Protein AF-0000000070026957 (afdb_homodimer)

Foldseek 3Di:
DDPDDPPPPPPPPPPPPPPPPPPPPDDDPPDPLPPADDLVRLLVQLVPADLDALSNVVSQVNHPAPQPDSSLLLVLCVVLLVLFPPLSVVLSSQLSNQLSVQLNVCSVVQSVPRVSSNVSSLVSSLVSCVVSPVQVRLVRRLLSLLSSLEADPPPPDSNSVSVLVSQVPHDPVSNVSNVVSHVVRDDPVVVVVCVVVPPDDDPPPDDDPPDPCPDDPDPPPPPCPVPPPPPPDPCPDDDDPDPDDDDDDPDDDD/DDPDPPPPPPPPPPPPPPPPPPPPPDDDPPDPLPPADDLVRLLVQLVPADLDALSNVVSQVNHPAPQPDSSLLLVLLVVLLVVFPPLSVVLSSQLSNQLSVQLNVCSVVQSVPRVSSNVSSLVSSLVSCVVSPVQVRLVRRLLSLLSSLEADPPPPDSNSVSVLVSQCPHDPVSNVSNVVSHVVRDDPVVVVVCVVVPPDDDPPPDDDPPDCPDDPPDCPPPPCPVPPPPDPPPDDDDPDPDPDDPDDDDPDDD

Structure (mmCIF, N/CA/C/O backbone):
data_AF-0000000070026957-model_v1
#
loop_
_entity.id
_entity.type
_entity.pdbx_description
1 polymer Stanniocalcin
#
loop_
_atom_site.group_PDB
_atom_site.id
_atom_site.type_symbol
_atom_site.label_atom_id
_atom_site.label_alt_id
_atom_site.label_comp_id
_atom_site.label_asym_id
_atom_site.label_entity_id
_atom_site.label_seq_id
_atom_site.pdbx_PDB_ins_code
_atom_site.Cartn_x
_atom_site.Cartn_y
_atom_site.Cartn_z
_atom_site.occupancy
_atom_site.B_iso_or_equiv
_atom_site.auth_seq_id
_atom_site.auth_comp_id
_atom_site.auth_asym_id
_atom_site.auth_atom_id
_atom_site.pdbx_PDB_model_num
ATOM 1 N N . MET A 1 1 ? 74.75 34.219 17.781 1 31.23 1 MET A N 1
ATOM 2 C CA . MET A 1 1 ? 74.188 32.969 18.203 1 31.23 1 MET A CA 1
ATOM 3 C C . MET A 1 1 ? 72.75 32.812 17.672 1 31.23 1 MET A C 1
ATOM 5 O O . MET A 1 1 ? 71.875 33.656 17.969 1 31.23 1 MET A O 1
ATOM 9 N N . LEU A 1 2 ? 72.562 32.25 16.484 1 36.09 2 LEU A N 1
ATOM 10 C CA . LEU A 1 2 ? 71.5 32.156 15.508 1 36.09 2 LEU A CA 1
ATOM 11 C C . LEU A 1 2 ? 70.312 31.359 16.078 1 36.09 2 LEU A C 1
ATOM 13 O O . LEU A 1 2 ? 70.5 30.266 16.594 1 36.09 2 LEU A O 1
ATOM 17 N N . PRO A 1 3 ? 69.25 32 16.578 1 44.22 3 PRO A N 1
ATOM 18 C CA . PRO A 1 3 ? 68.125 31.359 17.234 1 44.22 3 PRO A CA 1
ATOM 19 C C . PRO A 1 3 ? 67.438 30.344 16.344 1 44.22 3 PRO A C 1
ATOM 21 O O . PRO A 1 3 ? 67.312 30.531 15.133 1 44.22 3 PRO A O 1
ATOM 24 N N . GLY A 1 4 ? 67.688 29.062 16.516 1 38.09 4 GLY A N 1
ATOM 25 C CA . GLY A 1 4 ? 67.125 27.922 15.789 1 38.09 4 GLY A CA 1
ATOM 26 C C . GLY A 1 4 ? 65.625 27.906 15.719 1 38.09 4 GLY A C 1
ATOM 27 O O . GLY A 1 4 ? 64.938 28.25 16.703 1 38.09 4 GLY A O 1
ATOM 28 N N . SER A 1 5 ? 65.062 28.234 14.578 1 42.19 5 SER A N 1
ATOM 29 C CA . SER A 1 5 ? 63.656 28.25 14.102 1 42.19 5 SER A CA 1
ATOM 30 C C . SER A 1 5 ? 62.969 26.906 14.367 1 42.19 5 SER A C 1
ATOM 32 O O . SER A 1 5 ? 63.406 25.875 13.867 1 42.19 5 SER A O 1
ATOM 34 N N . ALA A 1 6 ? 62.469 26.641 15.57 1 41.09 6 ALA A N 1
ATOM 35 C CA . ALA A 1 6 ? 61.75 25.406 15.883 1 41.09 6 ALA A CA 1
ATOM 36 C C . ALA A 1 6 ? 60.562 25.203 14.953 1 41.09 6 ALA A C 1
ATOM 38 O O . ALA A 1 6 ? 59.781 26.125 14.75 1 41.09 6 ALA A O 1
ATOM 39 N N . PRO A 1 7 ? 60.656 24.266 13.984 1 41.34 7 PRO A N 1
ATOM 40 C CA . PRO A 1 7 ? 59.531 23.938 13.086 1 41.34 7 PRO A CA 1
ATOM 41 C C . PRO A 1 7 ? 58.281 23.531 13.828 1 41.34 7 PRO A C 1
ATOM 43 O O . PRO A 1 7 ? 58.344 22.781 14.805 1 41.34 7 PRO A O 1
ATOM 46 N N . LEU A 1 8 ? 57.344 24.469 14.016 1 39.03 8 LEU A N 1
ATOM 47 C CA . LEU A 1 8 ? 56 24.219 14.547 1 39.03 8 LEU A CA 1
ATOM 48 C C . LEU A 1 8 ? 55.312 23.109 13.766 1 39.03 8 LEU A C 1
ATOM 50 O O . LEU A 1 8 ? 55.062 23.266 12.562 1 39.03 8 LEU A O 1
ATOM 54 N N . LEU A 1 9 ? 55.656 21.828 14.062 1 36.31 9 LEU A N 1
ATOM 55 C CA . LEU A 1 9 ? 54.938 20.688 13.5 1 36.31 9 LEU A CA 1
ATOM 56 C C . LEU A 1 9 ? 53.438 20.781 13.773 1 36.31 9 LEU A C 1
ATOM 58 O O . LEU A 1 9 ? 53.031 20.812 14.93 1 36.31 9 LEU A O 1
ATOM 62 N N . LEU A 1 10 ? 52.719 21.516 12.898 1 34.59 10 LEU A N 1
ATOM 63 C CA . LEU A 1 10 ? 51.25 21.562 12.859 1 34.59 10 LEU A CA 1
ATOM 64 C C . LEU A 1 10 ? 50.688 20.156 12.75 1 34.59 10 LEU A C 1
ATOM 66 O O . LEU A 1 10 ? 50.938 19.453 11.773 1 34.59 10 LEU A O 1
ATOM 70 N N . LEU A 1 11 ? 50.594 19.469 13.898 1 33.81 11 LEU A N 1
ATOM 71 C CA . LEU A 1 11 ? 49.875 18.188 13.969 1 33.81 11 LEU A CA 1
ATOM 72 C C . LEU A 1 11 ? 48.469 18.328 13.453 1 33.81 11 LEU A C 1
ATOM 74 O O . LEU A 1 11 ? 47.656 19.094 14.008 1 33.81 11 LEU A O 1
ATOM 78 N N . LEU A 1 12 ? 48.312 18.281 12.094 1 36.44 12 LEU A N 1
ATOM 79 C CA . LEU A 1 12 ? 47 18.172 11.461 1 36.44 12 LEU A CA 1
ATOM 80 C C . LEU A 1 12 ? 46.219 16.984 12.023 1 36.44 12 LEU A C 1
ATOM 82 O O . LEU A 1 12 ? 46.625 15.828 11.836 1 36.44 12 LEU A O 1
ATOM 86 N N . GLY A 1 13 ? 45.656 17.094 13.258 1 31.77 13 GLY A N 1
ATOM 87 C CA . GLY A 1 13 ? 44.75 16.094 13.789 1 31.77 13 GLY A CA 1
ATOM 88 C C . GLY A 1 13 ? 43.625 15.758 12.828 1 31.77 13 GLY A C 1
ATOM 89 O O . GLY A 1 13 ? 42.844 16.625 12.438 1 31.77 13 GLY A O 1
ATOM 90 N N . LEU A 1 14 ? 43.875 14.805 11.891 1 36.12 14 LEU A N 1
ATOM 91 C CA . LEU A 1 14 ? 42.875 14.188 11.047 1 36.12 14 LEU A CA 1
ATOM 92 C C . LEU A 1 14 ? 41.719 13.648 11.883 1 36.12 14 LEU A C 1
ATOM 94 O O . LEU A 1 14 ? 41.875 12.703 12.656 1 36.12 14 LEU A O 1
ATOM 98 N N . SER A 1 15 ? 40.812 14.484 12.398 1 34.78 15 SER A N 1
ATOM 99 C CA . SER A 1 15 ? 39.562 14.008 13.008 1 34.78 15 SER A CA 1
ATOM 100 C C . SER A 1 15 ? 38.812 13.094 12.055 1 34.78 15 SER A C 1
ATOM 102 O O . SER A 1 15 ? 38.438 13.508 10.953 1 34.78 15 SER A O 1
ATOM 104 N N . THR A 1 16 ? 39.156 11.852 11.969 1 35.03 16 THR A N 1
ATOM 105 C CA . THR A 1 16 ? 38.281 10.891 11.312 1 35.03 16 THR A CA 1
ATOM 106 C C . THR A 1 16 ? 36.875 10.977 11.875 1 35.03 16 THR A C 1
ATOM 108 O O . THR A 1 16 ? 36.656 10.711 13.062 1 35.03 16 THR A O 1
ATOM 111 N N . ALA A 1 17 ? 36.062 11.969 11.438 1 36.44 17 ALA A N 1
ATOM 112 C CA . ALA A 1 17 ? 34.594 11.922 11.672 1 36.44 17 ALA A CA 1
ATOM 113 C C . ALA A 1 17 ? 34.031 10.555 11.312 1 36.44 17 ALA A C 1
ATOM 115 O O . ALA A 1 17 ? 34.062 10.156 10.141 1 36.44 17 ALA A O 1
ATOM 116 N N . ALA A 1 18 ? 34.25 9.555 12.125 1 33.91 18 ALA A N 1
ATOM 117 C CA . ALA A 1 18 ? 33.469 8.328 11.961 1 33.91 18 ALA A CA 1
ATOM 118 C C . ALA A 1 18 ? 32 8.633 11.766 1 33.91 18 ALA A C 1
ATOM 120 O O . ALA A 1 18 ? 31.344 9.133 12.68 1 33.91 18 ALA A O 1
ATOM 121 N N . CYS A 1 19 ? 31.578 9.109 10.57 1 36.44 19 CYS A N 1
ATOM 122 C CA . CYS A 1 19 ? 30.172 9.125 10.227 1 36.44 19 CYS A CA 1
ATOM 123 C C . CYS A 1 19 ? 29.5 7.793 10.57 1 36.44 19 CYS A C 1
ATOM 125 O O . CYS A 1 19 ? 29.859 6.754 10.016 1 36.44 19 CYS A O 1
ATOM 127 N N . PHE A 1 20 ? 29.25 7.527 11.867 1 31.61 20 PHE A N 1
ATOM 128 C CA . PHE A 1 20 ? 28.375 6.422 12.234 1 31.61 20 PHE A CA 1
ATOM 129 C C . PHE A 1 20 ? 27.219 6.297 11.25 1 31.61 20 PHE A C 1
ATOM 131 O O . PHE A 1 20 ? 26.375 7.195 11.148 1 31.61 20 PHE A O 1
ATOM 138 N N . GLU A 1 21 ? 27.484 5.766 10.102 1 33.31 21 GLU A N 1
ATOM 139 C CA . GLU A 1 21 ? 26.359 5.395 9.258 1 33.31 21 GLU A CA 1
ATOM 140 C C . GLU A 1 21 ? 25.25 4.738 10.07 1 33.31 21 GLU A C 1
ATOM 142 O O . GLU A 1 21 ? 25.484 3.76 10.781 1 33.31 21 GLU A O 1
ATOM 147 N N . LEU A 1 22 ? 24.297 5.523 10.578 1 31.5 22 LEU A N 1
ATOM 148 C CA . LEU A 1 22 ? 23.078 4.969 11.156 1 31.5 22 LEU A CA 1
ATOM 149 C C . LEU A 1 22 ? 22.594 3.773 10.344 1 31.5 22 LEU A C 1
ATOM 151 O O . LEU A 1 22 ? 22.594 3.811 9.109 1 31.5 22 LEU A O 1
ATOM 155 N N . PRO A 1 23 ? 22.781 2.516 10.875 1 33.91 23 PRO A N 1
ATOM 156 C CA . PRO A 1 23 ? 22.219 1.35 10.195 1 33.91 23 PRO A CA 1
ATOM 157 C C . PRO A 1 23 ? 20.859 1.647 9.531 1 33.91 23 PRO A C 1
ATOM 159 O O . PRO A 1 23 ? 20.141 2.533 9.984 1 33.91 23 PRO A O 1
ATOM 162 N N . PRO A 1 24 ? 20.812 1.437 8.211 1 31.77 24 PRO A N 1
ATOM 163 C CA . PRO A 1 24 ? 19.516 1.666 7.559 1 31.77 24 PRO A CA 1
ATOM 164 C C . PRO A 1 24 ? 18.344 1.162 8.391 1 31.77 24 PRO A C 1
ATOM 166 O O . PRO A 1 24 ? 18.453 0.143 9.078 1 31.77 24 PRO A O 1
ATOM 169 N N . GLU A 1 25 ? 17.547 2.023 8.914 1 30.34 25 GLU A N 1
ATOM 170 C CA . GLU A 1 25 ? 16.312 1.757 9.641 1 30.34 25 GLU A CA 1
ATOM 171 C C . GLU A 1 25 ? 15.57 0.568 9.039 1 30.34 25 GLU A C 1
ATOM 173 O O . GLU A 1 25 ? 15.32 0.527 7.836 1 30.34 25 GLU A O 1
ATOM 178 N N . GLU A 1 26 ? 15.742 -0.626 9.555 1 31.66 26 GLU A N 1
ATOM 179 C CA . GLU A 1 26 ? 14.875 -1.775 9.328 1 31.66 26 GLU A CA 1
ATOM 180 C C . GLU A 1 26 ? 13.43 -1.337 9.086 1 31.66 26 GLU A C 1
ATOM 182 O O . GLU A 1 26 ? 12.961 -0.375 9.695 1 31.66 26 GLU A O 1
ATOM 187 N N . GLY A 1 27 ? 12.93 -1.551 7.883 1 32.16 27 GLY A N 1
ATOM 188 C CA . GLY A 1 27 ? 11.547 -1.229 7.559 1 32.16 27 GLY A CA 1
ATOM 189 C C . GLY A 1 27 ? 10.578 -1.542 8.688 1 32.16 27 GLY A C 1
ATOM 190 O O . GLY A 1 27 ? 10.75 -2.537 9.391 1 32.16 27 GLY A O 1
ATOM 191 N N . ALA A 1 28 ? 9.82 -0.589 9.219 1 33.84 28 ALA A N 1
ATOM 192 C CA . ALA A 1 28 ? 8.906 -0.557 10.359 1 33.84 28 ALA A CA 1
ATOM 193 C C . ALA A 1 28 ? 7.918 -1.717 10.305 1 33.84 28 ALA A C 1
ATOM 195 O O . ALA A 1 28 ? 7.305 -1.971 9.258 1 33.84 28 ALA A O 1
ATOM 196 N N . PRO A 1 29 ? 8 -2.744 11.219 1 30.84 29 PRO A N 1
ATOM 197 C CA . PRO A 1 29 ? 6.977 -3.789 11.305 1 30.84 29 PRO A CA 1
ATOM 198 C C . PRO A 1 29 ? 5.555 -3.227 11.289 1 30.84 29 PRO A C 1
ATOM 200 O O . PRO A 1 29 ? 5.332 -2.088 11.711 1 30.84 29 PRO A O 1
ATOM 203 N N . ARG A 1 30 ? 4.727 -3.578 10.367 1 35.31 30 ARG A N 1
ATOM 204 C CA . ARG A 1 30 ? 3.318 -3.195 10.406 1 35.31 30 ARG A CA 1
ATOM 205 C C . ARG A 1 30 ? 2.709 -3.477 11.773 1 35.31 30 ARG A C 1
ATOM 207 O O . ARG A 1 30 ? 2.812 -4.594 12.289 1 35.31 30 ARG A O 1
ATOM 214 N N . ARG A 1 31 ? 2.523 -2.557 12.719 1 37.44 31 ARG A N 1
ATOM 215 C CA . ARG A 1 31 ? 2.035 -2.65 14.086 1 37.44 31 ARG A CA 1
ATOM 216 C C . ARG A 1 31 ? 0.698 -3.381 14.148 1 37.44 31 ARG A C 1
ATOM 218 O O . ARG A 1 31 ? -0.23 -3.047 13.406 1 37.44 31 ARG A O 1
ATOM 225 N N . ALA A 1 32 ? 0.607 -4.648 14.508 1 37.28 32 ALA A N 1
ATOM 226 C CA . ALA A 1 32 ? -0.623 -5.309 14.938 1 37.28 32 ALA A CA 1
ATOM 227 C C . ALA A 1 32 ? -1.424 -4.414 15.875 1 37.28 32 ALA A C 1
ATOM 229 O O . ALA A 1 32 ? -0.894 -3.92 16.875 1 37.28 32 ALA A O 1
ATOM 230 N N . ARG A 1 33 ? -2.373 -3.734 15.391 1 40 33 ARG A N 1
ATOM 231 C CA . ARG A 1 33 ? -3.23 -2.963 16.281 1 40 33 ARG A CA 1
ATOM 232 C C . ARG A 1 33 ? -3.732 -3.824 17.438 1 40 33 ARG A C 1
ATOM 234 O O . ARG A 1 33 ? -4.664 -4.613 17.281 1 40 33 ARG A O 1
ATOM 241 N N . PHE A 1 34 ? -3.01 -4.578 18.141 1 42.47 34 PHE A N 1
ATOM 242 C CA . PHE A 1 34 ? -3.498 -5.312 19.312 1 42.47 34 PHE A CA 1
ATOM 243 C C . PHE A 1 34 ? -4.559 -4.508 20.047 1 42.47 34 PHE A C 1
ATOM 245 O O . PHE A 1 34 ? -5.68 -4.98 20.25 1 42.47 34 PHE A O 1
ATOM 252 N N . SER A 1 35 ? -4.184 -3.801 21.25 1 49 35 SER A N 1
ATOM 253 C CA . SER A 1 35 ? -5.082 -3.375 22.312 1 49 35 SER A CA 1
ATOM 254 C C . SER A 1 35 ? -5.953 -2.207 21.859 1 49 35 SER A C 1
ATOM 256 O O . SER A 1 35 ? -5.445 -1.127 21.562 1 49 35 SER A O 1
ATOM 258 N N . ALA A 1 36 ? -6.996 -2.559 21.125 1 60.28 36 ALA A N 1
ATOM 259 C CA . ALA A 1 36 ? -8.031 -1.589 20.766 1 60.28 36 ALA A CA 1
ATOM 260 C C . ALA A 1 36 ? -8.32 -0.648 21.922 1 60.28 36 ALA A C 1
ATOM 262 O O . ALA A 1 36 ? -8.875 -1.068 22.953 1 60.28 36 ALA A O 1
ATOM 263 N N . ASN A 1 37 ? -7.672 0.473 21.891 1 77.94 37 ASN A N 1
ATOM 264 C CA . ASN A 1 37 ? -7.941 1.5 22.891 1 77.94 37 ASN A CA 1
ATOM 265 C C . ASN A 1 37 ? -9.312 2.143 22.672 1 77.94 37 ASN A C 1
ATOM 267 O O . ASN A 1 37 ? -9.758 2.297 21.531 1 77.94 37 ASN A O 1
ATOM 271 N N . SER A 1 38 ? -10.039 2.219 23.703 1 86.44 38 SER A N 1
ATOM 272 C CA . SER A 1 38 ? -11.32 2.92 23.641 1 86.44 38 SER A CA 1
ATOM 273 C C . SER A 1 38 ? -11.148 4.332 23.094 1 86.44 38 SER A C 1
ATOM 275 O O . SER A 1 38 ? -10.047 4.891 23.125 1 86.44 38 SER A O 1
ATOM 277 N N . PRO A 1 39 ? -12.203 4.828 22.578 1 89.88 39 PRO A N 1
ATOM 278 C CA . PRO A 1 39 ? -12.148 6.211 22.109 1 89.88 39 PRO A CA 1
ATOM 279 C C . PRO A 1 39 ? -11.68 7.188 23.188 1 89.88 39 PRO A C 1
ATOM 281 O O . PRO A 1 39 ? -10.953 8.133 22.891 1 89.88 39 PRO A O 1
ATOM 284 N N . THR A 1 40 ? -12.07 6.914 24.344 1 89.88 40 THR A N 1
ATOM 285 C CA . THR A 1 40 ? -11.656 7.766 25.453 1 89.88 40 THR A CA 1
ATOM 286 C C . THR A 1 40 ? -10.156 7.664 25.688 1 89.88 40 THR A C 1
ATOM 288 O O . THR A 1 40 ? -9.5 8.664 26 1 89.88 40 THR A O 1
ATOM 291 N N . ASP A 1 41 ? -9.617 6.512 25.578 1 91.94 41 ASP A N 1
ATOM 292 C CA . ASP A 1 41 ? -8.18 6.312 25.734 1 91.94 41 ASP A CA 1
ATOM 293 C C . ASP A 1 41 ? -7.398 7.051 24.656 1 91.94 41 ASP A C 1
ATOM 295 O O . ASP A 1 41 ? -6.363 7.664 24.922 1 91.94 41 ASP A O 1
ATOM 299 N N . VAL A 1 42 ? -7.891 6.977 23.469 1 92.94 42 VAL A N 1
ATOM 300 C CA . VAL A 1 42 ? -7.242 7.66 22.359 1 92.94 42 VAL A CA 1
ATOM 301 C C . VAL A 1 42 ? -7.297 9.172 22.562 1 92.94 42 VAL A C 1
ATOM 303 O O . VAL A 1 42 ? -6.293 9.867 22.391 1 92.94 42 VAL A O 1
ATOM 306 N N . ALA A 1 43 ? -8.43 9.641 22.984 1 91.38 43 ALA A N 1
ATOM 307 C CA . ALA A 1 43 ? -8.578 11.07 23.234 1 91.38 43 ALA A CA 1
ATOM 308 C C . ALA A 1 43 ? -7.621 11.531 24.328 1 91.38 43 ALA A C 1
AT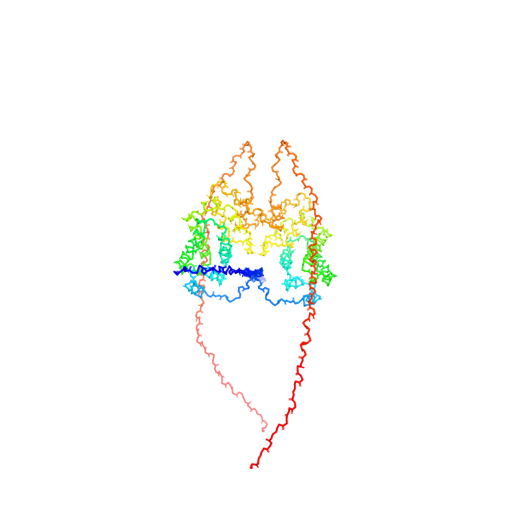OM 310 O O . ALA A 1 43 ? -7.047 12.625 24.25 1 91.38 43 ALA A O 1
ATOM 311 N N . ARG A 1 44 ? -7.469 10.758 25.391 1 91.38 44 ARG A N 1
ATOM 312 C CA . ARG A 1 44 ? -6.527 11.062 26.453 1 91.38 44 ARG A CA 1
ATOM 313 C C . ARG A 1 44 ? -5.094 11.094 25.938 1 91.38 44 ARG A C 1
ATOM 315 O O . ARG A 1 44 ? -4.316 11.977 26.297 1 91.38 44 ARG A O 1
ATOM 322 N N . CYS A 1 45 ? -4.789 10.102 25.109 1 94 45 CYS A N 1
ATOM 323 C CA . CYS A 1 45 ? -3.471 10.062 24.484 1 94 45 CYS A CA 1
ATOM 324 C C . CYS A 1 45 ? -3.229 11.312 23.641 1 94 45 CYS A C 1
ATOM 326 O O . CYS A 1 45 ? -2.158 11.914 23.719 1 94 45 CYS A O 1
ATOM 328 N N . LEU A 1 46 ? -4.195 11.75 22.922 1 94.06 46 LEU A N 1
ATOM 329 C CA . LEU A 1 46 ? -4.086 12.922 22.047 1 94.06 46 LEU A CA 1
ATOM 330 C C . LEU A 1 46 ? -3.891 14.188 22.859 1 94.06 46 LEU A C 1
ATOM 332 O O . LEU A 1 46 ? -3.021 15.008 22.547 1 94.06 46 LEU A O 1
ATOM 336 N N . ASN A 1 47 ? -4.598 14.281 23.891 1 90.62 47 ASN A N 1
ATOM 337 C CA . ASN A 1 47 ? -4.555 15.477 24.719 1 90.62 47 ASN A CA 1
ATOM 338 C C . ASN A 1 47 ? -3.279 15.539 25.547 1 90.62 47 ASN A C 1
ATOM 340 O O . ASN A 1 47 ? -2.84 16.625 25.938 1 90.62 47 ASN A O 1
ATOM 344 N N . GLY A 1 48 ? -2.734 14.43 25.797 1 90.88 48 GLY A N 1
ATOM 345 C CA . GLY A 1 48 ? -1.521 14.359 26.594 1 90.88 48 GLY A CA 1
ATOM 346 C C . GLY A 1 48 ? -0.255 14.375 25.75 1 90.88 48 GLY A C 1
ATOM 347 O O . GLY A 1 48 ? 0.851 14.438 26.297 1 90.88 48 GLY A O 1
ATOM 348 N N . ALA A 1 49 ? -0.434 14.305 24.469 1 91.19 49 ALA A N 1
ATOM 349 C CA . ALA A 1 49 ? 0.731 14.203 23.609 1 91.19 49 ALA A CA 1
ATOM 350 C C . ALA A 1 49 ? 1.513 15.516 23.578 1 91.19 49 ALA A C 1
ATOM 352 O O . ALA A 1 49 ? 0.925 16.594 23.641 1 91.19 49 ALA A O 1
ATOM 353 N N . VAL A 1 50 ? 2.846 15.367 23.562 1 81.5 50 VAL A N 1
ATOM 354 C CA . VAL A 1 50 ? 3.715 16.547 23.531 1 81.5 50 VAL A CA 1
ATOM 355 C C . VAL A 1 50 ? 3.643 17.203 22.156 1 81.5 50 VAL A C 1
ATOM 357 O O . VAL A 1 50 ? 3.389 16.531 21.156 1 81.5 50 VAL A O 1
ATOM 360 N N . ALA A 1 51 ? 3.881 18.469 22.172 1 75.94 51 ALA A N 1
ATOM 361 C CA . ALA A 1 51 ? 3.742 19.297 20.969 1 75.94 51 ALA A CA 1
ATOM 362 C C . ALA A 1 51 ? 4.918 19.078 20.016 1 75.94 51 ALA A C 1
ATOM 364 O O . ALA A 1 51 ? 4.852 19.453 18.844 1 75.94 51 ALA A O 1
ATOM 365 N N . VAL A 1 52 ? 5.871 18.359 20.5 1 82.75 52 VAL A N 1
ATOM 366 C CA . VAL A 1 52 ? 7.074 18.203 19.688 1 82.75 52 VAL A CA 1
ATOM 367 C C . VAL A 1 52 ? 7.117 16.797 19.094 1 82.75 52 VAL A C 1
ATOM 369 O O . VAL A 1 52 ? 6.797 15.82 19.781 1 82.75 52 VAL A O 1
ATOM 372 N N . GLY A 1 53 ? 7.488 16.781 17.797 1 90.88 53 GLY A N 1
ATOM 373 C CA . GLY A 1 53 ? 7.637 15.484 17.141 1 90.88 53 GLY A CA 1
ATOM 374 C C . GLY A 1 53 ? 6.328 14.922 16.625 1 90.88 53 GLY A C 1
ATOM 375 O O . GLY A 1 53 ? 5.426 15.68 16.25 1 90.88 53 GLY A O 1
ATOM 376 N N . CYS A 1 54 ? 6.332 13.609 16.484 1 96.5 54 CYS A N 1
ATOM 377 C CA . CYS A 1 54 ? 5.188 12.984 15.844 1 96.5 54 CYS A CA 1
ATOM 378 C C . CYS A 1 54 ? 4.402 12.133 16.828 1 96.5 54 CYS A C 1
ATOM 380 O O . CYS A 1 54 ? 3.572 11.312 16.438 1 96.5 54 CYS A O 1
ATOM 382 N N . GLY A 1 55 ? 4.641 12.375 18.109 1 95.25 55 GLY A N 1
ATOM 383 C CA . GLY A 1 55 ? 3.977 11.602 19.156 1 95.25 55 GLY A CA 1
ATOM 384 C C . GLY A 1 55 ? 2.465 11.711 19.109 1 95.25 55 GLY A C 1
ATOM 385 O O . GLY A 1 55 ? 1.754 10.734 19.359 1 95.25 55 GLY A O 1
ATOM 386 N N . PHE A 1 56 ? 1.951 12.953 18.891 1 96.06 56 PHE A N 1
ATOM 387 C CA . PHE A 1 56 ? 0.516 13.18 18.766 1 96.06 56 PHE A CA 1
ATOM 388 C C . PHE A 1 56 ? -0.096 12.227 17.75 1 96.06 56 PHE A C 1
ATOM 390 O O . PHE A 1 56 ? -1.132 11.609 18.016 1 96.06 56 PHE A O 1
ATOM 397 N N . PHE A 1 57 ? 0.548 12.062 16.641 1 96.94 57 PHE A N 1
ATOM 398 C CA . PHE A 1 57 ? 0.006 11.289 15.523 1 96.94 57 PHE A CA 1
ATOM 399 C C . PHE A 1 57 ? 0.13 9.797 15.789 1 96.94 57 PHE A C 1
ATOM 401 O O . PHE A 1 57 ? -0.612 8.992 15.211 1 96.94 57 PHE A O 1
ATOM 408 N N . SER A 1 58 ? 1.108 9.438 16.547 1 95.12 58 SER A N 1
ATOM 409 C CA . SER A 1 58 ? 1.204 8.047 16.969 1 95.12 58 SER A CA 1
ATOM 410 C C . SER A 1 58 ? -0.033 7.613 17.75 1 95.12 58 SER A C 1
ATOM 412 O O . SER A 1 58 ? -0.439 6.453 17.688 1 95.12 58 SER A O 1
ATOM 414 N N . CYS A 1 59 ? -0.638 8.602 18.484 1 94.94 59 CYS A N 1
ATOM 415 C CA . CYS A 1 59 ? -1.844 8.312 19.25 1 94.94 59 CYS A CA 1
ATOM 416 C C . CYS A 1 59 ? -3.002 7.941 18.344 1 94.94 59 CYS A C 1
ATOM 418 O O . CYS A 1 59 ? -3.852 7.125 18.703 1 94.94 59 CYS A O 1
ATOM 420 N N . LEU A 1 60 ? -3.037 8.508 17.156 1 94.69 60 LEU A N 1
ATOM 421 C CA . LEU A 1 60 ? -4.09 8.211 16.188 1 94.69 60 LEU A CA 1
ATOM 422 C C . LEU A 1 60 ? -4.031 6.754 15.742 1 94.69 60 LEU A C 1
ATOM 424 O O . LEU A 1 60 ? -5.062 6.16 15.414 1 94.69 60 LEU A O 1
ATOM 428 N N . GLU A 1 61 ? -2.857 6.188 15.703 1 92 61 GLU A N 1
ATOM 429 C CA . GLU A 1 61 ? -2.662 4.82 15.234 1 92 61 GLU A CA 1
ATOM 430 C C . GLU A 1 61 ? -3.191 3.809 16.25 1 92 61 GLU A C 1
ATOM 432 O O . GLU A 1 61 ? -3.367 2.633 15.922 1 92 61 GLU A O 1
ATOM 437 N N . ASN A 1 62 ? -3.484 4.289 17.422 1 89 62 ASN A N 1
ATOM 438 C CA . ASN A 1 62 ? -4.012 3.42 18.469 1 89 62 ASN A CA 1
ATOM 439 C C . ASN A 1 62 ? -5.531 3.34 18.422 1 89 62 ASN A C 1
ATOM 441 O O . ASN A 1 62 ? -6.148 2.609 19.203 1 89 62 ASN A O 1
ATOM 445 N N . SER A 1 63 ? -6.109 3.994 17.547 1 89.25 63 SER A N 1
ATOM 446 C CA . SER A 1 63 ? -7.562 4.031 17.422 1 89.25 63 SER A CA 1
ATOM 447 C C . SER A 1 63 ? -8.094 2.736 16.828 1 89.25 63 SER A C 1
ATOM 449 O O . SER A 1 63 ? -7.379 2.029 16.109 1 89.25 63 SER A O 1
ATOM 451 N N . THR A 1 64 ? -9.312 2.393 17.188 1 88 64 THR A N 1
ATOM 452 C CA . THR A 1 64 ? -9.992 1.259 16.578 1 88 64 THR A CA 1
ATOM 453 C C . THR A 1 64 ? -10.414 1.596 15.148 1 88 64 THR A C 1
ATOM 455 O O . THR A 1 64 ? -10.758 0.704 14.367 1 88 64 THR A O 1
ATOM 458 N N . CYS A 1 65 ? -10.43 2.883 14.922 1 90.38 65 CYS A N 1
ATOM 459 C CA . CYS A 1 65 ? -10.727 3.346 13.57 1 90.38 65 CYS A CA 1
ATOM 460 C C . CYS A 1 65 ? -9.477 3.326 12.703 1 90.38 65 CYS A C 1
ATOM 462 O O . CYS A 1 65 ? -8.352 3.373 13.219 1 90.38 65 CYS A O 1
ATOM 464 N N . ASP A 1 66 ? -9.609 3.094 11.414 1 89.44 66 ASP A N 1
ATOM 465 C CA . ASP A 1 66 ? -8.484 3.145 10.484 1 89.44 66 ASP A CA 1
ATOM 466 C C . ASP A 1 66 ? -7.988 4.578 10.305 1 89.44 66 ASP A C 1
ATOM 468 O O . ASP A 1 66 ? -8.32 5.234 9.312 1 89.44 66 ASP A O 1
ATOM 472 N N . THR A 1 67 ? -7.188 5.023 11.195 1 93.56 67 THR A N 1
ATOM 473 C CA . THR A 1 67 ? -6.66 6.383 11.156 1 93.56 67 THR A CA 1
ATOM 474 C C . THR A 1 67 ? -5.141 6.371 11.023 1 93.56 67 THR A C 1
ATOM 476 O O . THR A 1 67 ? -4.473 7.344 11.383 1 93.56 67 THR A O 1
ATOM 479 N N . ASP A 1 68 ? -4.625 5.328 10.531 1 91.5 68 ASP A N 1
ATOM 480 C CA . ASP A 1 68 ? -3.184 5.227 10.32 1 91.5 68 ASP A CA 1
ATOM 481 C C . ASP A 1 68 ? -2.738 6.105 9.148 1 91.5 68 ASP A C 1
ATOM 483 O O . ASP A 1 68 ? -3.533 6.406 8.258 1 91.5 68 ASP A O 1
ATOM 487 N N . GLY A 1 69 ? -1.401 6.465 9.203 1 94.56 69 GLY A N 1
ATOM 488 C CA . GLY A 1 69 ? -0.837 7.172 8.062 1 94.56 69 GLY A CA 1
ATOM 489 C C . GLY A 1 69 ? -0.261 8.523 8.43 1 94.56 69 GLY A C 1
ATOM 490 O O . GLY A 1 69 ? 0.798 8.914 7.93 1 94.56 69 GLY A O 1
ATOM 491 N N . MET A 1 70 ? -0.957 9.25 9.312 1 96.31 70 MET A N 1
ATOM 492 C CA . MET A 1 70 ? -0.515 10.594 9.672 1 96.31 70 MET A CA 1
ATOM 493 C C . MET A 1 70 ? 0.843 10.555 10.367 1 96.31 70 MET A C 1
ATOM 495 O O . MET A 1 70 ? 1.654 11.469 10.195 1 96.31 70 MET A O 1
ATOM 499 N N . HIS A 1 71 ? 1.066 9.547 11.164 1 96.19 71 HIS A N 1
ATOM 500 C CA . HIS A 1 71 ? 2.35 9.406 11.852 1 96.19 71 HIS A CA 1
ATOM 501 C C . HIS A 1 71 ? 3.494 9.289 10.844 1 96.19 71 HIS A C 1
ATOM 503 O O . HIS A 1 71 ? 4.531 9.945 11.008 1 96.19 71 HIS A O 1
ATOM 509 N N . GLU A 1 72 ? 3.293 8.508 9.891 1 95.69 72 GLU A N 1
ATOM 510 C CA . GLU A 1 72 ? 4.32 8.32 8.867 1 95.69 72 GLU A CA 1
ATOM 511 C C . GLU A 1 72 ? 4.555 9.609 8.078 1 95.69 72 GLU A C 1
ATOM 513 O O . GLU A 1 72 ? 5.695 9.961 7.777 1 95.69 72 GLU A O 1
ATOM 518 N N . ILE A 1 73 ? 3.498 10.289 7.699 1 96.56 73 ILE A N 1
ATOM 519 C CA . ILE A 1 73 ? 3.613 11.562 6.992 1 96.56 73 ILE A CA 1
ATOM 520 C C . ILE A 1 73 ? 4.398 12.555 7.844 1 96.56 73 ILE A C 1
ATOM 522 O O . ILE A 1 73 ? 5.285 13.25 7.336 1 96.56 73 ILE A O 1
ATOM 526 N N . CYS A 1 74 ? 4.074 12.586 9.094 1 97.06 74 CYS A N 1
ATOM 527 C CA . CYS A 1 74 ? 4.793 13.438 10.031 1 97.06 74 CYS A CA 1
ATOM 528 C C . CYS A 1 74 ? 6.277 13.102 10.055 1 97.06 74 CYS A C 1
ATOM 530 O O . CYS A 1 74 ? 7.121 14 9.992 1 97.06 74 CYS A O 1
ATOM 532 N N . GLU A 1 75 ? 6.578 11.867 10.125 1 96.81 75 GLU A N 1
ATOM 533 C CA . GLU A 1 75 ? 7.973 11.438 10.164 1 96.81 75 GLU A CA 1
ATOM 534 C C . GLU A 1 75 ? 8.703 11.797 8.875 1 96.81 75 GLU A C 1
ATOM 536 O O . GLU A 1 75 ? 9.867 12.203 8.898 1 96.81 75 GLU A O 1
ATOM 541 N N . LEU A 1 76 ? 8.062 11.656 7.77 1 95.62 76 LEU A N 1
ATOM 542 C CA . LEU A 1 76 ? 8.664 12.008 6.488 1 95.62 76 LEU A CA 1
ATOM 543 C C . LEU A 1 76 ? 8.969 13.5 6.422 1 95.62 76 LEU A C 1
ATOM 545 O O . LEU A 1 76 ? 10.055 13.898 5.984 1 95.62 76 LEU A O 1
ATOM 549 N N . PHE A 1 77 ? 8.016 14.289 6.879 1 97.19 77 PHE A N 1
ATOM 550 C CA . PHE A 1 77 ? 8.25 15.734 6.926 1 97.19 77 PHE A CA 1
ATOM 551 C C . PHE A 1 77 ? 9.422 16.062 7.844 1 97.19 77 PHE A C 1
ATOM 553 O O . PHE A 1 77 ? 10.281 16.875 7.492 1 97.19 77 PHE A O 1
ATOM 560 N N . LEU A 1 78 ? 9.461 15.453 8.961 1 96 78 LEU A N 1
ATOM 561 C CA . LEU A 1 78 ? 10.508 15.758 9.93 1 96 78 LEU A CA 1
ATOM 562 C C . LEU A 1 78 ? 11.867 15.289 9.422 1 96 78 LEU A C 1
ATOM 564 O O . LEU A 1 78 ? 12.867 15.992 9.578 1 96 78 LEU A O 1
ATOM 568 N N . HIS A 1 79 ? 11.93 14.125 8.844 1 94.69 79 HIS A N 1
ATOM 569 C CA . HIS A 1 79 ? 13.172 13.562 8.344 1 94.69 79 HIS A CA 1
ATOM 570 C C . HIS A 1 79 ? 13.734 14.391 7.195 1 94.69 79 HIS A C 1
ATOM 572 O O . HIS A 1 79 ? 14.953 14.438 6.992 1 94.69 79 HIS A O 1
ATOM 578 N N . THR A 1 80 ? 12.812 15.008 6.449 1 95.44 80 THR A N 1
ATOM 579 C CA . THR A 1 80 ? 13.258 15.773 5.289 1 95.44 80 THR A CA 1
ATOM 580 C C . THR A 1 80 ? 13.32 17.266 5.609 1 95.44 80 THR A C 1
ATOM 582 O O . THR A 1 80 ? 13.641 18.078 4.738 1 95.44 80 THR A O 1
ATOM 585 N N . ALA A 1 81 ? 13.047 17.656 6.816 1 94.56 81 ALA A N 1
ATOM 586 C CA . ALA A 1 81 ? 12.898 19.047 7.191 1 94.56 81 ALA A CA 1
ATOM 587 C C . ALA A 1 81 ? 14.18 19.844 6.898 1 94.56 81 ALA A C 1
ATOM 589 O O . ALA A 1 81 ? 14.125 21 6.48 1 94.56 81 ALA A O 1
ATOM 590 N N . ALA A 1 82 ? 15.297 19.219 7.086 1 94.88 82 ALA A N 1
ATOM 591 C CA . ALA A 1 82 ? 16.578 19.891 6.941 1 94.88 82 ALA A CA 1
ATOM 592 C C . ALA A 1 82 ? 16.828 20.297 5.488 1 94.88 82 ALA A C 1
ATOM 594 O O . ALA A 1 82 ? 17.594 21.219 5.211 1 94.88 82 ALA A O 1
ATOM 595 N N . THR A 1 83 ? 16.234 19.594 4.562 1 96.75 83 THR A N 1
ATOM 596 C CA . THR A 1 83 ? 16.469 19.828 3.143 1 96.75 83 THR A CA 1
ATOM 597 C C . THR A 1 83 ? 15.555 20.922 2.609 1 96.75 83 THR A C 1
ATOM 599 O O . THR A 1 83 ? 15.719 21.375 1.478 1 96.75 83 THR A O 1
ATOM 602 N N . PHE A 1 84 ? 14.57 21.359 3.383 1 97.44 84 PHE A N 1
ATOM 603 C CA . PHE A 1 84 ? 13.703 22.469 3.02 1 97.44 84 PHE A CA 1
ATOM 604 C C . PHE A 1 84 ? 14.43 23.797 3.154 1 97.44 84 PHE A C 1
ATOM 606 O O . PHE A 1 84 ? 15.367 23.922 3.955 1 97.44 84 PHE A O 1
ATOM 613 N N . ASN A 1 85 ? 14.109 24.812 2.369 1 97.81 85 ASN A N 1
ATOM 614 C CA . ASN A 1 85 ? 14.539 26.172 2.66 1 97.81 85 ASN A CA 1
ATOM 615 C C . ASN A 1 85 ? 13.898 26.703 3.941 1 97.81 85 ASN A C 1
ATOM 617 O O . ASN A 1 85 ? 13.148 25.984 4.605 1 97.81 85 ASN A O 1
ATOM 621 N N . THR A 1 86 ? 14.195 27.891 4.332 1 97.81 86 THR A N 1
ATOM 622 C CA . THR A 1 86 ? 13.742 28.469 5.598 1 97.81 86 THR A CA 1
ATOM 623 C C . THR A 1 86 ? 12.219 28.484 5.66 1 97.81 86 THR A C 1
ATOM 625 O O . THR A 1 86 ? 11.633 28.125 6.684 1 97.81 86 THR A O 1
ATOM 628 N N . GLU A 1 87 ? 11.594 28.859 4.555 1 97.38 87 GLU A N 1
ATOM 629 C CA . GLU A 1 87 ? 10.141 28.891 4.496 1 97.38 87 GLU A CA 1
ATOM 630 C C . GLU A 1 87 ? 9.547 27.5 4.621 1 97.38 87 GLU A C 1
ATOM 632 O O . GLU A 1 87 ? 8.523 27.312 5.289 1 97.38 87 GLU A O 1
ATOM 637 N N . GLY A 1 88 ? 10.141 26.547 4.008 1 98 88 GLY A N 1
ATOM 638 C CA . GLY A 1 88 ? 9.695 25.156 4.094 1 98 88 GLY A CA 1
ATOM 639 C C . GLY A 1 88 ? 9.805 24.578 5.496 1 98 88 GLY A C 1
ATOM 640 O O . GLY A 1 88 ? 8.906 23.859 5.949 1 98 88 GLY A O 1
ATOM 641 N N . LYS A 1 89 ? 10.891 24.906 6.133 1 97.94 89 LYS A N 1
ATOM 642 C CA . LYS A 1 89 ? 11.07 24.438 7.504 1 97.94 89 LYS A CA 1
ATOM 643 C C . LYS A 1 89 ? 9.969 24.984 8.414 1 97.94 89 LYS A C 1
ATOM 645 O O . LYS A 1 89 ? 9.445 24.266 9.266 1 97.94 89 LYS A O 1
ATOM 650 N N . THR A 1 90 ? 9.703 26.234 8.25 1 97.81 90 THR A N 1
ATOM 651 C CA . THR A 1 90 ? 8.633 26.859 9.016 1 97.81 90 THR A CA 1
ATOM 652 C C . THR A 1 90 ? 7.285 26.203 8.711 1 97.81 90 THR A C 1
ATOM 654 O O . THR A 1 90 ? 6.48 25.969 9.609 1 97.81 90 THR A O 1
ATOM 657 N N . PHE A 1 91 ? 7.055 25.969 7.445 1 98.19 91 PHE A N 1
ATOM 658 C CA . PHE A 1 91 ? 5.832 25.281 7.02 1 98.19 91 PHE A CA 1
ATOM 659 C C . PHE A 1 91 ? 5.672 23.953 7.738 1 98.19 91 PHE A C 1
ATOM 661 O O . PHE A 1 91 ? 4.586 23.625 8.219 1 98.19 91 PHE A O 1
ATOM 668 N N . VAL A 1 92 ? 6.707 23.094 7.73 1 97.75 92 VAL A N 1
ATOM 669 C CA . VAL A 1 92 ? 6.645 21.766 8.336 1 97.75 92 VAL A CA 1
ATOM 670 C C . VAL A 1 92 ? 6.227 21.891 9.797 1 97.75 92 VAL A C 1
ATOM 672 O O . VAL A 1 92 ? 5.297 21.219 10.242 1 97.75 92 VAL A O 1
ATOM 675 N N . LYS A 1 93 ? 6.887 22.734 10.492 1 96.81 93 LYS A N 1
ATOM 676 C CA . LYS A 1 93 ? 6.598 22.922 11.914 1 96.81 93 LYS A CA 1
ATOM 677 C C . LYS A 1 93 ? 5.172 23.406 12.125 1 96.81 93 LYS A C 1
ATOM 679 O O . LYS A 1 93 ? 4.418 22.828 12.906 1 96.81 93 LYS A O 1
ATOM 684 N N . ARG A 1 94 ? 4.766 24.469 11.422 1 97.5 94 ARG A N 1
ATOM 685 C CA . ARG A 1 94 ? 3.475 25.109 11.625 1 97.5 94 ARG A CA 1
ATOM 686 C C . ARG A 1 94 ? 2.332 24.219 11.148 1 97.5 94 ARG A C 1
ATOM 688 O O . ARG A 1 94 ? 1.244 24.234 11.727 1 97.5 94 ARG A O 1
ATOM 695 N N . SER A 1 95 ? 2.506 23.5 10.062 1 97.88 95 SER A N 1
ATOM 696 C CA . SER A 1 95 ? 1.446 22.641 9.547 1 97.88 95 SER A CA 1
ATOM 697 C C . SER A 1 95 ? 1.161 21.484 10.508 1 97.88 95 SER A C 1
ATOM 699 O O . SER A 1 95 ? 0.001 21.156 10.758 1 97.88 95 SER A O 1
ATOM 701 N N . LEU A 1 96 ? 2.236 20.859 11.039 1 97.56 96 LEU A N 1
ATOM 702 C CA . LEU A 1 96 ? 2.057 19.766 11.984 1 97.56 96 LEU A CA 1
ATOM 703 C C . LEU A 1 96 ? 1.358 20.234 13.25 1 97.56 96 LEU A C 1
ATOM 705 O O . LEU A 1 96 ? 0.48 19.547 13.781 1 97.56 96 LEU A O 1
ATOM 709 N N . GLN A 1 97 ? 1.718 21.406 13.695 1 97.06 97 GLN A N 1
ATOM 710 C CA . GLN A 1 97 ? 1.055 22 14.844 1 97.06 97 GLN A CA 1
ATOM 711 C C . GLN A 1 97 ? -0.41 22.312 14.547 1 97.06 97 GLN A C 1
ATOM 713 O O . GLN A 1 97 ? -1.286 22.062 15.375 1 97.06 97 GLN A O 1
ATOM 718 N N . CYS A 1 98 ? -0.61 22.859 13.43 1 97.69 98 CYS A N 1
ATOM 719 C CA . CYS A 1 98 ? -1.961 23.188 12.992 1 97.69 98 CYS A CA 1
ATOM 720 C C . CYS A 1 98 ? -2.838 21.938 12.953 1 97.69 98 CYS A C 1
ATOM 722 O O . CYS A 1 98 ? -3.973 21.969 13.438 1 97.69 98 CYS A O 1
ATOM 724 N N . ILE A 1 99 ? -2.357 20.891 12.398 1 98.12 99 ILE A N 1
ATOM 725 C CA . ILE A 1 99 ? -3.119 19.656 12.25 1 98.12 99 ILE A CA 1
ATOM 726 C C . ILE A 1 99 ? -3.412 19.062 13.617 1 98.12 99 ILE A C 1
ATOM 728 O O . ILE A 1 99 ? -4.547 18.672 13.906 1 98.12 99 ILE A O 1
ATOM 732 N N . SER A 1 100 ? -2.357 18.969 14.453 1 97.12 100 SER A N 1
ATOM 733 C CA . SER A 1 100 ? -2.566 18.391 15.773 1 97.12 100 SER A CA 1
ATOM 734 C C . SER A 1 100 ? -3.592 19.203 16.562 1 97.12 100 SER A C 1
ATOM 736 O O . SER A 1 100 ? -4.469 18.625 17.219 1 97.12 100 SER A O 1
ATOM 738 N N . GLN A 1 101 ? -3.529 20.531 16.5 1 96.31 101 GLN A N 1
ATOM 739 C CA . GLN A 1 101 ? -4.457 21.391 17.219 1 96.31 101 GLN A CA 1
ATOM 740 C C . GLN A 1 101 ? -5.871 21.266 16.656 1 96.31 101 GLN A C 1
ATOM 742 O O . GLN A 1 101 ? -6.844 21.234 17.406 1 96.31 101 GLN A O 1
ATOM 747 N N . GLY A 1 102 ? -5.98 21.266 15.336 1 97.19 102 GLY A N 1
ATOM 748 C CA . GLY A 1 102 ? -7.281 21.094 14.711 1 97.19 102 GLY A CA 1
ATOM 749 C C . GLY A 1 102 ? -7.969 19.797 15.102 1 97.19 102 GLY A C 1
ATOM 750 O O . GLY A 1 102 ? -9.164 19.797 15.406 1 97.19 102 GLY A O 1
ATOM 751 N N . ILE A 1 103 ? -7.234 18.703 15.07 1 97.06 103 ILE A N 1
ATOM 752 C CA . ILE A 1 103 ? -7.785 17.391 15.445 1 97.06 103 ILE A CA 1
ATOM 753 C C . ILE A 1 103 ? -8.188 17.422 16.922 1 97.06 103 ILE A C 1
ATOM 755 O O . ILE A 1 103 ? -9.281 16.969 17.266 1 97.06 103 ILE A O 1
ATOM 759 N N . SER A 1 104 ? -7.316 17.953 17.797 1 95.31 104 SER A N 1
ATOM 760 C CA . SER A 1 104 ? -7.578 18 19.234 1 95.31 104 SER A CA 1
ATOM 761 C C . SER A 1 104 ? -8.867 18.766 19.547 1 95.31 104 SER A C 1
ATOM 763 O O . SER A 1 104 ? -9.602 18.406 20.469 1 95.31 104 SER A O 1
ATOM 765 N N . SER A 1 105 ? -9.125 19.766 18.797 1 95.81 105 SER A N 1
ATOM 766 C CA . SER A 1 105 ? -10.281 20.625 19.047 1 95.81 105 SER A CA 1
ATOM 767 C C . SER A 1 105 ? -11.578 19.938 18.641 1 95.81 105 SER A C 1
ATOM 769 O O . SER A 1 105 ? -12.656 20.281 19.109 1 95.81 105 SER A O 1
ATOM 771 N N . LYS A 1 106 ? -11.484 18.953 17.812 1 96.44 106 LYS A N 1
ATOM 772 C CA . LYS A 1 106 ? -12.703 18.375 17.234 1 96.44 106 LYS A CA 1
ATOM 773 C C . LYS A 1 106 ? -12.844 16.906 17.609 1 96.44 106 LYS A C 1
ATOM 775 O O . LYS A 1 106 ? -13.875 16.281 17.328 1 96.44 106 LYS A O 1
ATOM 780 N N . VAL A 1 107 ? -11.852 16.297 18.203 1 94.69 107 VAL A N 1
ATOM 781 C CA . VAL A 1 107 ? -11.742 14.852 18.375 1 94.69 107 VAL A CA 1
ATOM 782 C C . VAL A 1 107 ? -12.922 14.344 19.203 1 94.69 107 VAL A C 1
ATOM 784 O O . VAL A 1 107 ? -13.484 13.289 18.922 1 94.69 107 VAL A O 1
ATOM 787 N N . PHE A 1 108 ? -13.422 15.039 20.234 1 92.38 108 PHE A N 1
ATOM 788 C CA . PHE A 1 108 ? -14.461 14.578 21.141 1 92.38 108 PHE A CA 1
ATOM 789 C C . PHE A 1 108 ? -15.789 14.43 20.422 1 92.38 108 PHE A C 1
ATOM 791 O O . PHE A 1 108 ? -16.594 13.555 20.75 1 92.38 108 PHE A O 1
ATOM 798 N N . GLN A 1 109 ? -15.945 15.219 19.453 1 94.25 109 GLN A N 1
ATOM 799 C CA . GLN A 1 109 ? -17.203 15.219 18.719 1 94.25 109 GLN A CA 1
ATOM 800 C C . GLN A 1 109 ? -17.234 14.133 17.656 1 94.25 109 GLN A C 1
ATOM 802 O O . GLN A 1 109 ? -18.297 13.758 17.156 1 94.25 109 GLN A O 1
ATOM 807 N N . THR A 1 110 ? -16.062 13.617 17.312 1 95.31 110 THR A N 1
ATOM 808 C CA . THR A 1 110 ? -16.016 12.828 16.094 1 95.31 110 THR A CA 1
ATOM 809 C C . THR A 1 110 ? -15.492 11.422 16.359 1 95.31 110 THR A C 1
ATOM 811 O O . THR A 1 110 ? -15.773 10.492 15.617 1 95.31 110 THR A O 1
ATOM 814 N N . ILE A 1 111 ? -14.82 11.18 17.391 1 93.88 111 ILE A N 1
ATOM 815 C CA . ILE A 1 111 ? -14 9.992 17.594 1 93.88 111 ILE A CA 1
ATOM 816 C C . ILE A 1 111 ? -14.891 8.766 17.75 1 93.88 111 ILE A C 1
ATOM 818 O O . ILE A 1 111 ? -14.445 7.633 17.562 1 93.88 111 ILE A O 1
ATOM 822 N N . ARG A 1 112 ? -16.172 8.938 18.125 1 92.12 112 ARG A N 1
ATOM 823 C CA . ARG A 1 112 ? -17.078 7.824 18.359 1 92.12 112 ARG A CA 1
ATOM 824 C C . ARG A 1 112 ? -17.625 7.266 17.047 1 92.12 112 ARG A C 1
ATOM 826 O O . ARG A 1 112 ? -18.188 6.172 17.016 1 92.12 112 ARG A O 1
ATOM 833 N N . ARG A 1 113 ? -17.578 8.031 16.078 1 95.06 113 ARG A N 1
ATOM 834 C CA . ARG A 1 113 ? -18 7.602 14.758 1 95.06 113 ARG A CA 1
ATOM 835 C C . ARG A 1 113 ? -16.828 7.555 13.789 1 95.06 113 ARG A C 1
ATOM 837 O O . ARG A 1 113 ? -16.391 8.586 13.273 1 95.06 113 ARG A O 1
ATOM 844 N N . CYS A 1 114 ? -16.422 6.395 13.398 1 94.69 114 CYS A N 1
ATOM 845 C CA . CYS A 1 114 ? -15.164 6.184 12.688 1 94.69 114 CYS A CA 1
ATOM 846 C C . CYS A 1 114 ? -15.148 6.945 11.367 1 94.69 114 CYS A C 1
ATOM 848 O O . CYS A 1 114 ? -14.172 7.625 11.047 1 94.69 114 CYS A O 1
ATOM 850 N N . ASN A 1 115 ? -16.25 6.867 10.594 1 95.62 115 ASN A N 1
ATOM 851 C CA . ASN A 1 115 ? -16.281 7.527 9.297 1 95.62 115 ASN A CA 1
ATOM 852 C C . ASN A 1 115 ? -16.172 9.039 9.43 1 95.62 115 ASN A C 1
ATOM 854 O O . ASN A 1 115 ? -15.438 9.68 8.672 1 95.62 115 ASN A O 1
ATOM 858 N N . ILE A 1 116 ? -16.812 9.609 10.422 1 96.62 116 ILE A N 1
ATOM 859 C CA . ILE A 1 116 ? -16.781 11.055 10.648 1 96.62 116 ILE A CA 1
ATOM 860 C C . ILE A 1 116 ? -15.414 11.469 11.18 1 96.62 116 ILE A C 1
ATOM 862 O O . ILE A 1 116 ? -14.883 12.508 10.773 1 96.62 116 ILE A O 1
ATOM 866 N N . PHE A 1 117 ? -14.883 10.648 12.07 1 96.75 117 PHE A N 1
ATOM 867 C CA . PHE A 1 117 ? -13.57 10.914 12.656 1 96.75 117 PHE A CA 1
ATOM 868 C C . PHE A 1 117 ? -12.492 10.938 11.578 1 96.75 117 PHE A C 1
ATOM 870 O O . PHE A 1 117 ? -11.711 11.883 11.5 1 96.75 117 PHE A O 1
ATOM 877 N N . GLN A 1 118 ? -12.453 9.93 10.695 1 97.5 118 GLN A N 1
ATOM 878 C CA . GLN A 1 118 ? -11.5 9.82 9.602 1 97.5 118 GLN A CA 1
ATOM 879 C C . GLN A 1 118 ? -11.633 11 8.641 1 97.5 118 GLN A C 1
ATOM 881 O O . GLN A 1 118 ? -10.625 11.586 8.242 1 97.5 118 GLN A O 1
ATOM 886 N N . ARG A 1 119 ? -12.828 11.352 8.305 1 97.81 119 ARG A N 1
ATOM 887 C CA . ARG A 1 119 ? -13.07 12.477 7.406 1 97.81 119 ARG A CA 1
ATOM 888 C C . ARG A 1 119 ? -12.617 13.789 8.031 1 97.81 119 ARG A C 1
ATOM 890 O O . ARG A 1 119 ? -12.023 14.633 7.359 1 97.81 119 ARG A O 1
ATOM 897 N N . MET A 1 120 ? -12.961 13.914 9.273 1 98.12 120 MET A N 1
ATOM 898 C CA . MET A 1 120 ? -12.562 15.125 9.992 1 98.12 120 MET A CA 1
ATOM 899 C C . MET A 1 120 ? -11.047 15.305 9.969 1 98.12 120 MET A C 1
ATOM 901 O O . MET A 1 120 ? -10.555 16.406 9.727 1 98.12 120 MET A O 1
ATOM 905 N N . ILE A 1 121 ? -10.258 14.281 10.156 1 98.31 121 ILE A N 1
ATOM 906 C CA . ILE A 1 121 ? -8.797 14.344 10.148 1 98.31 121 ILE A CA 1
ATOM 907 C C . ILE A 1 121 ? -8.305 14.781 8.773 1 98.31 121 ILE A C 1
ATOM 909 O O . ILE A 1 121 ? -7.457 15.664 8.664 1 98.31 121 ILE A O 1
ATOM 913 N N . ALA A 1 122 ? -8.844 14.164 7.723 1 98.62 122 ALA A N 1
ATOM 914 C CA . ALA A 1 122 ? -8.469 14.508 6.355 1 98.62 122 ALA A CA 1
ATOM 915 C C . ALA A 1 122 ? -8.781 15.977 6.055 1 98.62 122 ALA A C 1
ATOM 917 O O . ALA A 1 122 ? -7.988 16.672 5.426 1 98.62 122 ALA A O 1
ATOM 918 N N . GLU A 1 123 ? -9.93 16.406 6.508 1 98.62 123 GLU A N 1
ATOM 919 C CA . GLU A 1 123 ? -10.352 17.797 6.277 1 98.62 123 GLU A CA 1
ATOM 920 C C . GLU A 1 123 ? -9.43 18.781 6.984 1 98.62 123 GLU A C 1
ATOM 922 O O . GLU A 1 123 ? -9.039 19.797 6.406 1 98.62 123 GLU A O 1
ATOM 927 N N . VAL A 1 124 ? -9.141 18.484 8.219 1 98.69 124 VAL A N 1
ATOM 928 C CA . VAL A 1 124 ? -8.234 19.328 8.977 1 98.69 124 VAL A CA 1
ATOM 929 C C . VAL A 1 124 ? -6.867 19.375 8.305 1 98.69 124 VAL A C 1
ATOM 931 O O . VAL A 1 124 ? -6.258 20.438 8.188 1 98.69 124 VAL A O 1
ATOM 934 N N . GLN A 1 125 ? -6.332 18.25 7.895 1 98.75 125 GLN A N 1
ATOM 935 C CA . GLN A 1 125 ? -5.059 18.141 7.191 1 98.75 125 GLN A CA 1
ATOM 936 C C . GLN A 1 125 ? -5.031 19.047 5.957 1 98.75 125 GLN A C 1
ATOM 938 O O . GLN A 1 125 ? -4.105 19.828 5.781 1 98.75 125 GLN A O 1
ATOM 943 N N . GLU A 1 126 ? -6.035 18.922 5.109 1 98.75 126 GLU A N 1
ATOM 944 C CA . GLU A 1 126 ? -6.133 19.703 3.885 1 98.75 126 GLU A CA 1
ATOM 945 C C . GLU A 1 126 ? -6.195 21.203 4.199 1 98.75 126 GLU A C 1
ATOM 947 O O . GLU A 1 126 ? -5.516 22 3.557 1 98.75 126 GLU A O 1
ATOM 952 N N . GLU A 1 127 ? -7.043 21.547 5.16 1 98.75 127 GLU A N 1
ATOM 953 C CA . GLU A 1 127 ? -7.211 22.938 5.547 1 98.75 127 GLU A CA 1
ATOM 954 C C . GLU A 1 127 ? -5.887 23.547 6 1 98.75 127 GLU A C 1
ATOM 956 O O . GLU A 1 127 ? -5.543 24.672 5.609 1 98.75 127 GLU A O 1
ATOM 961 N N . CYS A 1 128 ? -5.156 22.812 6.82 1 98.81 128 CYS A N 1
ATOM 962 C CA . CYS A 1 128 ? -3.891 23.312 7.34 1 98.81 128 CYS A CA 1
ATOM 963 C C . CYS A 1 128 ? -2.861 23.453 6.227 1 98.81 128 CYS A C 1
ATOM 965 O O . CYS A 1 128 ? -2.146 24.453 6.164 1 98.81 128 CYS A O 1
ATOM 967 N N . TYR A 1 129 ? -2.732 22.516 5.293 1 98.75 129 TYR A N 1
ATOM 968 C CA . TYR A 1 129 ? -1.811 22.594 4.164 1 98.75 129 TYR A CA 1
ATOM 969 C C . TYR A 1 129 ? -2.129 23.797 3.283 1 98.75 129 TYR A C 1
ATOM 971 O O . TYR A 1 129 ? -1.226 24.531 2.857 1 98.75 129 TYR A O 1
ATOM 979 N N . THR A 1 130 ? -3.439 24.016 3.033 1 98.62 130 THR A N 1
ATOM 980 C CA . THR A 1 130 ? -3.875 25.094 2.158 1 98.62 130 THR A CA 1
ATOM 981 C C . THR A 1 130 ? -3.66 26.453 2.826 1 98.62 130 THR A C 1
ATOM 983 O O . THR A 1 130 ? -3.131 27.375 2.209 1 98.62 130 THR A O 1
ATOM 986 N N . SER A 1 131 ? -4.047 26.578 4.07 1 98.56 131 SER A N 1
ATOM 987 C CA . SER A 1 131 ? -3.936 27.844 4.793 1 98.56 131 SER A CA 1
ATOM 988 C C . SER A 1 131 ? -2.479 28.266 4.953 1 98.56 131 SER A C 1
ATOM 990 O O . SER A 1 131 ? -2.17 29.453 4.992 1 98.56 131 SER A O 1
ATOM 992 N N . LEU A 1 132 ? -1.596 27.266 5.012 1 98.56 132 LEU A N 1
ATOM 993 C CA . LEU A 1 132 ? -0.183 27.562 5.211 1 98.56 132 LEU A CA 1
ATOM 994 C C . LEU A 1 132 ? 0.573 27.531 3.889 1 98.56 132 LEU A C 1
ATOM 996 O O . LEU A 1 132 ? 1.806 27.531 3.871 1 98.56 132 LEU A O 1
ATOM 1000 N N . ASP A 1 133 ? -0.141 27.453 2.742 1 98.25 133 ASP A N 1
ATOM 1001 C CA . ASP A 1 133 ? 0.347 27.641 1.379 1 98.25 133 ASP A CA 1
ATOM 1002 C C . ASP A 1 133 ? 1.377 26.578 1.011 1 98.25 133 ASP A C 1
ATOM 1004 O O . ASP A 1 133 ? 2.496 26.891 0.608 1 98.25 133 ASP A O 1
ATOM 1008 N N . ILE A 1 134 ? 0.931 25.344 1.058 1 98.62 134 ILE A N 1
ATOM 1009 C CA . ILE A 1 134 ? 1.795 24.219 0.698 1 98.62 134 ILE A CA 1
ATOM 1010 C C . ILE A 1 134 ? 2.266 24.375 -0.747 1 98.62 134 ILE A C 1
ATOM 1012 O O . ILE A 1 134 ? 3.348 23.906 -1.106 1 98.62 134 ILE A O 1
ATOM 1016 N N . CYS A 1 135 ? 1.512 25.031 -1.612 1 98.56 135 CYS A N 1
ATOM 1017 C CA . CYS A 1 135 ? 1.858 25.203 -3.02 1 98.56 135 CYS A CA 1
ATOM 1018 C C . CYS A 1 135 ? 3.127 26.031 -3.172 1 98.56 135 CYS A C 1
ATOM 1020 O O . CYS A 1 135 ? 3.996 25.703 -3.982 1 98.56 135 CYS A O 1
ATOM 1022 N N . ASN A 1 136 ? 3.186 27.094 -2.414 1 98.31 136 ASN A N 1
ATOM 1023 C CA . ASN A 1 136 ? 4.406 27.906 -2.438 1 98.31 136 ASN A CA 1
ATOM 1024 C C . ASN A 1 136 ? 5.613 27.094 -1.968 1 98.31 136 ASN A C 1
ATOM 1026 O O . ASN A 1 136 ? 6.691 27.188 -2.557 1 98.31 136 ASN A O 1
ATOM 1030 N N . VAL A 1 137 ? 5.41 26.328 -0.925 1 98.25 137 VAL A N 1
ATOM 1031 C CA . VAL A 1 137 ? 6.48 25.5 -0.384 1 98.25 137 VAL A CA 1
ATOM 1032 C C . VAL A 1 137 ? 6.91 24.469 -1.422 1 98.25 137 VAL A C 1
ATOM 1034 O O . VAL A 1 137 ? 8.102 24.219 -1.606 1 98.25 137 VAL A O 1
ATOM 1037 N N . ALA A 1 138 ? 5.945 23.812 -2.061 1 98.06 138 ALA A N 1
ATOM 1038 C CA . ALA A 1 138 ? 6.234 22.812 -3.088 1 98.06 138 ALA A CA 1
ATOM 1039 C C . ALA A 1 138 ? 6.973 23.438 -4.27 1 98.06 138 ALA A C 1
ATOM 1041 O O . ALA A 1 138 ? 7.895 22.844 -4.824 1 98.06 138 ALA A O 1
ATOM 1042 N N . ARG A 1 139 ? 6.582 24.656 -4.664 1 97.31 139 ARG A N 1
ATOM 1043 C CA . ARG A 1 139 ? 7.191 25.359 -5.781 1 97.31 139 ARG A CA 1
ATOM 1044 C C . ARG A 1 139 ? 8.648 25.703 -5.484 1 97.31 139 ARG A C 1
ATOM 1046 O O . ARG A 1 139 ? 9.508 25.594 -6.359 1 97.31 139 ARG A O 1
ATOM 1053 N N . THR A 1 140 ? 8.906 26.062 -4.262 1 97.56 140 THR A N 1
ATOM 1054 C CA . THR A 1 140 ? 10.227 26.547 -3.904 1 97.56 140 THR A CA 1
ATOM 1055 C C . THR A 1 140 ? 11.109 25.406 -3.396 1 97.56 140 THR A C 1
ATOM 1057 O O . THR A 1 140 ? 12.32 25.578 -3.225 1 97.56 140 THR A O 1
ATOM 1060 N N . ASN A 1 141 ? 10.547 24.25 -3.102 1 97.56 141 ASN A N 1
ATOM 1061 C CA . ASN A 1 141 ? 11.281 23.078 -2.648 1 97.56 141 ASN A CA 1
ATOM 1062 C C . ASN A 1 141 ? 10.875 21.828 -3.42 1 97.56 141 ASN A C 1
ATOM 1064 O O . ASN A 1 141 ? 10.516 20.812 -2.818 1 97.56 141 ASN A O 1
ATOM 1068 N N . PRO A 1 142 ? 10.938 21.766 -4.703 1 94.5 142 PRO A N 1
ATOM 1069 C CA . PRO A 1 142 ? 10.391 20.672 -5.504 1 94.5 142 PRO A CA 1
ATOM 1070 C C . PRO A 1 142 ? 11.047 19.328 -5.188 1 94.5 142 PRO A C 1
ATOM 1072 O O . PRO A 1 142 ? 10.359 18.312 -5.09 1 94.5 142 PRO A O 1
ATOM 1075 N N . ASP A 1 143 ? 12.336 19.25 -4.988 1 93.5 143 ASP A N 1
ATOM 1076 C CA . ASP A 1 143 ? 13.016 17.984 -4.715 1 93.5 143 ASP A CA 1
ATOM 1077 C C . ASP A 1 143 ? 12.633 17.438 -3.344 1 93.5 143 ASP A C 1
ATOM 1079 O O . ASP A 1 143 ? 12.414 16.234 -3.188 1 93.5 143 ASP A O 1
ATOM 1083 N N . THR A 1 144 ? 12.555 18.359 -2.4 1 96.56 144 THR A N 1
ATOM 1084 C CA . THR A 1 144 ? 12.234 17.922 -1.041 1 96.56 144 THR A CA 1
ATOM 1085 C C . THR A 1 144 ? 10.805 17.406 -0.96 1 96.56 144 THR A C 1
ATOM 1087 O O . THR A 1 144 ? 10.523 16.453 -0.244 1 96.56 144 THR A O 1
ATOM 1090 N N . ILE A 1 145 ? 9.922 18.109 -1.66 1 94.81 145 ILE A N 1
ATOM 1091 C CA . ILE A 1 145 ? 8.531 17.656 -1.667 1 94.81 145 ILE A CA 1
ATOM 1092 C C . ILE A 1 145 ? 8.438 16.281 -2.305 1 94.81 145 ILE A C 1
ATOM 1094 O O . ILE A 1 145 ? 7.633 15.445 -1.881 1 94.81 145 ILE A O 1
ATOM 1098 N N . GLY A 1 146 ? 9.234 15.984 -3.305 1 92.94 146 GLY A N 1
ATOM 1099 C CA . GLY A 1 146 ? 9.312 14.648 -3.875 1 92.94 146 GLY A CA 1
ATOM 1100 C C . GLY A 1 146 ? 9.656 13.578 -2.852 1 92.94 146 GLY A C 1
ATOM 1101 O O . GLY A 1 146 ? 9.094 12.484 -2.877 1 92.94 146 GLY A O 1
ATOM 1102 N N . ASP A 1 147 ? 10.547 13.922 -1.945 1 93.94 147 ASP A N 1
ATOM 1103 C CA . ASP A 1 147 ? 10.953 13 -0.89 1 93.94 147 ASP A CA 1
ATOM 1104 C C . ASP A 1 147 ? 9.82 12.773 0.106 1 93.94 147 ASP A C 1
ATOM 1106 O O . ASP A 1 147 ? 9.688 11.688 0.672 1 93.94 147 ASP A O 1
ATOM 1110 N N . VAL A 1 148 ? 9.016 13.758 0.285 1 95.25 148 VAL A N 1
ATOM 1111 C CA . VAL A 1 148 ? 7.926 13.68 1.251 1 95.25 148 VAL A CA 1
ATOM 1112 C C . VAL A 1 148 ? 6.789 12.836 0.675 1 95.25 148 VAL A C 1
ATOM 1114 O O . VAL A 1 148 ? 6.152 12.062 1.397 1 95.25 148 VAL A O 1
ATOM 1117 N N . VAL A 1 149 ? 6.57 12.938 -0.61 1 95.19 149 VAL A N 1
ATOM 1118 C CA . VAL A 1 149 ? 5.379 12.328 -1.189 1 95.19 149 VAL A CA 1
ATOM 1119 C C . VAL A 1 149 ? 5.711 10.945 -1.729 1 95.19 149 VAL A C 1
ATOM 1121 O O . VAL A 1 149 ? 4.953 10.375 -2.52 1 95.19 149 VAL A O 1
ATOM 1124 N N . GLN A 1 150 ? 6.848 10.391 -1.336 1 91.5 150 GLN A N 1
ATOM 1125 C CA . GLN A 1 150 ? 7.141 9.016 -1.7 1 91.5 150 GLN A CA 1
ATOM 1126 C C . GLN A 1 150 ? 6.07 8.062 -1.174 1 91.5 150 GLN A C 1
ATOM 1128 O O . GLN A 1 150 ? 5.406 8.359 -0.18 1 91.5 150 GLN A O 1
ATOM 1133 N N . VAL A 1 151 ? 5.883 6.977 -1.852 1 90.88 151 VAL A N 1
ATOM 1134 C CA . VAL A 1 151 ? 4.84 6.027 -1.478 1 90.88 151 VAL A CA 1
ATOM 1135 C C . VAL A 1 151 ? 5.102 5.496 -0.07 1 90.88 151 VAL A C 1
ATOM 1137 O O . VAL A 1 151 ? 6.18 4.961 0.208 1 90.88 151 VAL A O 1
ATOM 1140 N N . PRO A 1 152 ? 4.09 5.594 0.727 1 90.25 152 PRO A N 1
ATOM 1141 C CA . PRO A 1 152 ? 4.285 5.16 2.109 1 90.25 152 PRO A CA 1
ATOM 1142 C C . PRO A 1 152 ? 4.238 3.639 2.262 1 90.25 152 PRO A C 1
ATOM 1144 O O . PRO A 1 152 ? 3.855 2.934 1.325 1 90.25 152 PRO A O 1
ATOM 1147 N N . THR A 1 153 ? 4.609 3.189 3.434 1 85.31 153 THR A N 1
ATOM 1148 C CA . THR A 1 153 ? 4.621 1.763 3.734 1 85.31 153 THR A CA 1
ATOM 1149 C C . THR A 1 153 ? 3.203 1.206 3.773 1 85.31 153 THR A C 1
ATOM 1151 O O . THR A 1 153 ? 2.953 0.094 3.305 1 85.31 153 THR A O 1
ATOM 1154 N N . HIS A 1 154 ? 2.355 1.969 4.387 1 82.31 154 HIS A N 1
ATOM 1155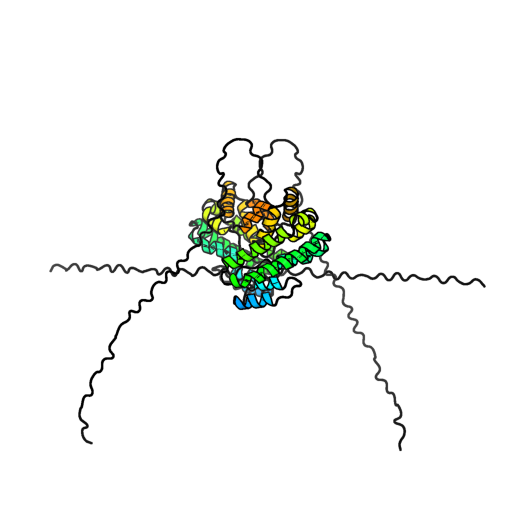 C CA . HIS A 1 154 ? 0.959 1.549 4.449 1 82.31 154 HIS A CA 1
ATOM 1156 C C . HIS A 1 154 ? 0.152 2.148 3.301 1 82.31 154 HIS A C 1
ATOM 1158 O O . HIS A 1 154 ? -0.692 3.02 3.521 1 82.31 154 HIS A O 1
ATOM 1164 N N . PHE A 1 155 ? 0.491 1.66 2.164 1 91 155 PHE A N 1
ATOM 1165 C CA . PHE A 1 155 ? -0.167 2.133 0.951 1 91 155 PHE A CA 1
ATOM 1166 C C . PHE A 1 155 ? -1.246 1.152 0.505 1 91 155 PHE A C 1
ATOM 1168 O O . PHE A 1 155 ? -1.053 -0.063 0.568 1 91 155 PHE A O 1
ATOM 1175 N N . PRO A 1 156 ? -2.4 1.658 -0.012 1 91.81 156 PRO A N 1
ATOM 1176 C CA . PRO A 1 156 ? -2.916 3.025 -0.1 1 91.81 156 PRO A CA 1
ATOM 1177 C C . PRO A 1 156 ? -3.377 3.57 1.251 1 91.81 156 PRO A C 1
ATOM 1179 O O . PRO A 1 156 ? -3.662 2.797 2.168 1 91.81 156 PRO A O 1
ATOM 1182 N N . ASN A 1 157 ? -3.379 4.895 1.3 1 93.81 157 ASN A N 1
ATOM 1183 C CA . ASN A 1 157 ? -3.668 5.555 2.568 1 93.81 157 ASN A CA 1
ATOM 1184 C C . ASN A 1 157 ? -4.449 6.848 2.361 1 93.81 157 ASN A C 1
ATOM 1186 O O . ASN A 1 157 ? -4.102 7.66 1.504 1 93.81 157 ASN A O 1
ATOM 1190 N N . ARG A 1 158 ? -5.449 7.066 3.139 1 95.38 158 ARG A N 1
ATOM 1191 C CA . ARG A 1 158 ? -6.359 8.203 3.008 1 95.38 158 ARG A CA 1
ATOM 1192 C C . ARG A 1 158 ? -5.617 9.523 3.199 1 95.38 158 ARG A C 1
ATOM 1194 O O . ARG A 1 158 ? -5.836 10.477 2.447 1 95.38 158 ARG A O 1
ATOM 1201 N N . TYR A 1 159 ? -4.82 9.609 4.195 1 97.81 159 TYR A N 1
ATOM 1202 C CA . TYR A 1 159 ? -4.18 10.867 4.543 1 97.81 159 TYR A CA 1
ATOM 1203 C C . TYR A 1 159 ? -3.029 11.18 3.596 1 97.81 159 TYR A C 1
ATOM 1205 O O . TYR A 1 159 ? -2.752 12.344 3.305 1 97.81 159 TYR A O 1
ATOM 1213 N N . TYR A 1 160 ? -2.355 10.156 3.109 1 97.25 160 TYR A N 1
ATOM 1214 C CA . TYR A 1 160 ? -1.426 10.328 1.998 1 97.25 160 TYR A CA 1
ATOM 1215 C C . TYR A 1 160 ? -2.139 10.867 0.767 1 97.25 160 TYR A C 1
ATOM 1217 O O . TYR A 1 160 ? -1.65 11.797 0.117 1 97.25 160 TYR A O 1
ATOM 1225 N N . SER A 1 161 ? -3.305 10.312 0.48 1 97.06 161 SER A N 1
ATOM 1226 C CA . SER A 1 161 ? -4.105 10.781 -0.648 1 97.06 161 SER A CA 1
ATOM 1227 C C . SER A 1 161 ? -4.539 12.234 -0.457 1 97.06 161 SER A C 1
ATOM 1229 O O . SER A 1 161 ? -4.59 13 -1.418 1 97.06 161 SER A O 1
ATOM 1231 N N . THR A 1 162 ? -4.891 12.539 0.734 1 98.25 162 THR A N 1
ATOM 1232 C CA . THR A 1 162 ? -5.273 13.914 1.041 1 98.25 162 THR A CA 1
ATOM 1233 C C . THR A 1 162 ? -4.125 14.875 0.74 1 98.25 162 THR A C 1
ATOM 1235 O O . THR A 1 162 ? -4.34 15.953 0.178 1 98.25 162 THR A O 1
ATOM 1238 N N . LEU A 1 163 ? -2.918 14.492 1.154 1 98.31 163 LEU A N 1
ATOM 1239 C CA . LEU A 1 163 ? -1.727 15.281 0.845 1 98.31 163 LEU A CA 1
ATOM 1240 C C . LEU A 1 163 ? -1.555 15.43 -0.662 1 98.31 163 LEU A C 1
ATOM 1242 O O . LEU A 1 163 ? -1.354 16.547 -1.157 1 98.31 163 LEU A O 1
ATOM 1246 N N . LEU A 1 164 ? -1.656 14.352 -1.39 1 97.25 164 LEU A N 1
ATOM 1247 C CA . LEU A 1 164 ? -1.504 14.383 -2.84 1 97.25 164 LEU A CA 1
ATOM 1248 C C . LEU A 1 164 ? -2.576 15.258 -3.482 1 97.25 164 LEU A C 1
ATOM 1250 O O . LEU A 1 164 ? -2.285 16.031 -4.398 1 97.25 164 LEU A O 1
ATOM 1254 N N . GLN A 1 165 ? -3.775 15.102 -3.004 1 97.38 165 GLN A N 1
ATOM 1255 C CA . GLN A 1 165 ? -4.887 15.883 -3.539 1 97.38 165 GLN A CA 1
ATOM 1256 C C . GLN A 1 165 ? -4.672 17.375 -3.314 1 97.38 165 GLN A C 1
ATOM 1258 O O . GLN A 1 165 ? -4.977 18.188 -4.188 1 97.38 165 GLN A O 1
ATOM 1263 N N . THR A 1 166 ? -4.234 17.703 -2.158 1 98.31 166 THR A N 1
ATOM 1264 C CA . THR A 1 166 ? -3.957 19.109 -1.865 1 98.31 166 THR A CA 1
ATOM 1265 C C . THR A 1 166 ? -2.896 19.656 -2.812 1 98.31 166 THR A C 1
ATOM 1267 O O . THR A 1 166 ? -3.021 20.781 -3.311 1 98.31 166 THR A O 1
ATOM 1270 N N . LEU A 1 167 ? -1.885 18.875 -3.115 1 97.69 167 LEU A N 1
ATOM 1271 C CA . LEU A 1 167 ? -0.808 19.281 -4.008 1 97.69 167 LEU A CA 1
ATOM 1272 C C . LEU A 1 167 ? -1.301 19.375 -5.449 1 97.69 167 LEU A C 1
ATOM 1274 O O . LEU A 1 167 ? -0.791 20.172 -6.238 1 97.69 167 LEU A O 1
ATOM 1278 N N . GLN A 1 168 ? -2.279 18.547 -5.793 1 96.12 168 GLN A N 1
ATOM 1279 C CA . GLN A 1 168 ? -2.85 18.578 -7.137 1 96.12 168 GLN A CA 1
ATOM 1280 C C . GLN A 1 168 ? -3.627 19.859 -7.383 1 96.12 168 GLN A C 1
ATOM 1282 O O . GLN A 1 168 ? -3.928 20.203 -8.531 1 96.12 168 GLN A O 1
ATOM 1287 N N . GLY A 1 169 ? -3.998 20.547 -6.305 1 96.5 169 GLY A N 1
ATOM 1288 C CA . GLY A 1 169 ? -4.703 21.812 -6.414 1 96.5 169 GLY A CA 1
ATOM 1289 C C . GLY A 1 169 ? -3.789 22.984 -6.715 1 96.5 169 GLY A C 1
ATOM 1290 O O . GLY A 1 169 ? -4.254 24.109 -6.91 1 96.5 169 GLY A O 1
ATOM 1291 N N . CYS A 1 170 ? -2.498 22.75 -6.84 1 97.69 170 CYS A N 1
ATOM 1292 C CA . CYS A 1 170 ? -1.523 23.797 -7.117 1 97.69 170 CYS A CA 1
ATOM 1293 C C . CYS A 1 170 ? -1.45 24.094 -8.609 1 97.69 170 CYS A C 1
ATOM 1295 O O . CYS A 1 170 ? -2.203 23.531 -9.398 1 97.69 170 CYS A O 1
ATOM 1297 N N . ASP A 1 171 ? -0.589 25.109 -9.016 1 96.56 171 ASP A N 1
ATOM 1298 C CA . ASP A 1 171 ? -0.415 25.438 -10.43 1 96.56 171 ASP A CA 1
ATOM 1299 C C . ASP A 1 171 ? 0.224 24.281 -11.188 1 96.56 171 ASP A C 1
ATOM 1301 O O . ASP A 1 171 ? 0.862 23.406 -10.586 1 96.56 171 ASP A O 1
ATOM 1305 N N . GLU A 1 172 ? 0.168 24.234 -12.445 1 95 172 GLU A N 1
ATOM 1306 C CA . GLU A 1 172 ? 0.554 23.125 -13.312 1 95 172 GLU A CA 1
ATOM 1307 C C . GLU A 1 172 ? 2.035 22.797 -13.156 1 95 172 GLU A C 1
ATOM 1309 O O . GLU A 1 172 ? 2.42 21.625 -13.172 1 95 172 GLU A O 1
ATOM 1314 N N . GLN A 1 173 ? 2.807 23.766 -13.062 1 94.56 173 GLN A N 1
ATOM 1315 C CA . GLN A 1 173 ? 4.246 23.547 -12.945 1 94.56 173 GLN A CA 1
ATOM 1316 C C . GLN A 1 173 ? 4.59 22.844 -11.641 1 94.56 173 GLN A C 1
ATOM 1318 O O . GLN A 1 173 ? 5.426 21.938 -11.633 1 94.56 173 GLN A O 1
ATOM 1323 N N . THR A 1 174 ? 3.943 23.25 -10.609 1 96.19 174 THR A N 1
ATOM 1324 C CA . THR A 1 174 ? 4.172 22.625 -9.312 1 96.19 174 THR A CA 1
ATOM 1325 C C . THR A 1 174 ? 3.682 21.188 -9.312 1 96.19 174 THR A C 1
ATOM 1327 O O . THR A 1 174 ? 4.379 20.281 -8.836 1 96.19 174 THR A O 1
ATOM 1330 N N . VAL A 1 175 ? 2.5 20.938 -9.836 1 96.25 175 VAL A N 1
ATOM 1331 C CA . VAL A 1 175 ? 1.94 19.594 -9.922 1 96.25 175 VAL A CA 1
ATOM 1332 C C . VAL A 1 175 ? 2.869 18.703 -10.734 1 96.25 175 VAL A C 1
ATOM 1334 O O . VAL A 1 175 ? 3.115 17.547 -10.359 1 96.25 175 VAL A O 1
ATOM 1337 N N . ALA A 1 176 ? 3.404 19.234 -11.828 1 94.56 176 ALA A N 1
ATOM 1338 C CA . ALA A 1 176 ? 4.324 18.469 -12.672 1 94.56 176 ALA A CA 1
ATOM 1339 C C . ALA A 1 176 ? 5.59 18.094 -11.906 1 94.56 176 ALA A C 1
ATOM 1341 O O . ALA A 1 176 ? 6.117 16.984 -12.07 1 94.56 176 ALA A O 1
ATOM 1342 N N . ALA A 1 177 ? 6.047 19.016 -11.133 1 93.31 177 ALA A N 1
ATOM 1343 C CA . ALA A 1 177 ? 7.246 18.75 -10.344 1 93.31 177 ALA A CA 1
ATOM 1344 C C . ALA A 1 177 ? 6.984 17.672 -9.297 1 93.31 177 ALA A C 1
ATOM 1346 O O . ALA A 1 177 ? 7.832 16.812 -9.062 1 93.31 177 ALA A O 1
ATOM 1347 N N . VAL A 1 178 ? 5.859 17.75 -8.664 1 94.81 178 VAL A N 1
ATOM 1348 C CA . VAL A 1 178 ? 5.469 16.766 -7.672 1 94.81 178 VAL A CA 1
ATOM 1349 C C . VAL A 1 178 ? 5.352 15.391 -8.328 1 94.81 178 VAL A C 1
ATOM 1351 O O . VAL A 1 178 ? 5.863 14.398 -7.805 1 94.81 178 VAL A O 1
ATOM 1354 N N . ARG A 1 179 ? 4.68 15.375 -9.445 1 95.25 179 ARG A N 1
ATOM 1355 C CA . ARG A 1 179 ? 4.523 14.141 -10.203 1 95.25 179 ARG A CA 1
ATOM 1356 C C . ARG A 1 179 ? 5.879 13.531 -10.547 1 95.25 179 ARG A C 1
ATOM 1358 O O . ARG A 1 179 ? 6.094 12.336 -10.359 1 95.25 179 ARG A O 1
ATOM 1365 N N . ALA A 1 180 ? 6.77 14.375 -11.062 1 93.88 180 ALA A N 1
ATOM 1366 C CA . ALA A 1 180 ? 8.102 13.906 -11.438 1 93.88 180 ALA A CA 1
ATOM 1367 C C . ALA A 1 180 ? 8.836 13.328 -10.227 1 93.88 180 ALA A C 1
ATOM 1369 O O . ALA A 1 180 ? 9.508 12.305 -10.328 1 93.88 180 ALA A O 1
ATOM 1370 N N . GLY A 1 181 ? 8.719 14.031 -9.102 1 93.19 181 GLY A N 1
ATOM 1371 C CA . GLY A 1 181 ? 9.328 13.555 -7.879 1 93.19 181 GLY A CA 1
ATOM 1372 C C . GLY A 1 181 ? 8.773 12.219 -7.414 1 93.19 181 GLY A C 1
ATOM 1373 O O . GLY A 1 181 ? 9.523 11.344 -6.984 1 93.19 181 GLY A O 1
ATOM 1374 N N . LEU A 1 182 ? 7.523 12.094 -7.496 1 94.31 182 LEU A N 1
ATOM 1375 C CA . LEU A 1 182 ? 6.844 10.875 -7.082 1 94.31 182 LEU A CA 1
ATOM 1376 C C . LEU A 1 182 ? 7.211 9.711 -8 1 94.31 182 LEU A C 1
ATOM 1378 O O . LEU A 1 182 ? 7.59 8.641 -7.527 1 94.31 182 LEU A O 1
ATOM 1382 N N . VAL A 1 183 ? 7.125 9.898 -9.32 1 93.69 183 VAL A N 1
ATOM 1383 C CA . VAL A 1 183 ? 7.367 8.852 -10.312 1 93.69 183 VAL A CA 1
ATOM 1384 C C . VAL A 1 183 ? 8.82 8.383 -10.227 1 93.69 183 VAL A C 1
ATOM 1386 O O . VAL A 1 183 ? 9.102 7.195 -10.375 1 93.69 183 VAL A O 1
ATOM 1389 N N . ALA A 1 184 ? 9.742 9.281 -9.891 1 93.44 184 ALA A N 1
ATOM 1390 C CA . ALA A 1 184 ? 11.164 8.961 -9.805 1 93.44 184 ALA A CA 1
ATOM 1391 C C . ALA A 1 184 ? 11.445 8.031 -8.625 1 93.44 184 ALA A C 1
ATOM 1393 O O . ALA A 1 184 ? 12.484 7.371 -8.586 1 93.44 184 ALA A O 1
ATOM 1394 N N . ARG A 1 185 ? 10.508 7.961 -7.73 1 93.12 185 ARG A N 1
ATOM 1395 C CA . ARG A 1 185 ? 10.766 7.223 -6.5 1 93.12 185 ARG A CA 1
ATOM 1396 C C . ARG A 1 185 ? 9.914 5.957 -6.43 1 93.12 185 ARG A C 1
ATOM 1398 O O . ARG A 1 185 ? 9.906 5.266 -5.41 1 93.12 185 ARG A O 1
ATOM 1405 N N . LEU A 1 186 ? 9.18 5.672 -7.449 1 93.81 186 LEU A N 1
ATOM 1406 C CA . LEU A 1 186 ? 8.344 4.48 -7.477 1 93.81 186 LEU A CA 1
ATOM 1407 C C . LEU A 1 186 ? 9.195 3.221 -7.59 1 93.81 186 LEU A C 1
ATOM 1409 O O . LEU A 1 186 ? 10.172 3.189 -8.344 1 93.81 186 LEU A O 1
ATOM 1413 N N . GLY A 1 187 ? 8.984 2.234 -6.816 1 92.38 187 GLY A N 1
ATOM 1414 C CA . GLY A 1 187 ? 9.672 0.954 -6.887 1 92.38 187 GLY A CA 1
ATOM 1415 C C . GLY A 1 187 ? 9.164 0.069 -8.016 1 92.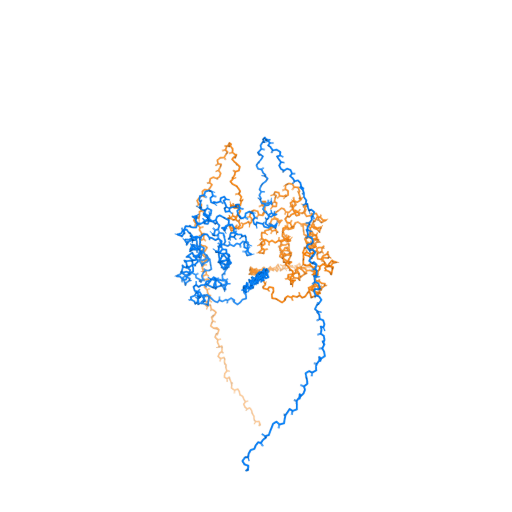38 187 GLY A C 1
ATOM 1416 O O . GLY A 1 187 ? 8.18 0.398 -8.672 1 92.38 187 GLY A O 1
ATOM 1417 N N . PRO A 1 188 ? 9.812 -1.044 -8.188 1 91.94 188 PRO A N 1
ATOM 1418 C CA . PRO A 1 188 ? 9.5 -1.945 -9.297 1 91.94 188 PRO A CA 1
ATOM 1419 C C . PRO A 1 188 ? 8.086 -2.514 -9.211 1 91.94 188 PRO A C 1
ATOM 1421 O O . PRO A 1 188 ? 7.43 -2.715 -10.242 1 91.94 188 PRO A O 1
ATOM 1424 N N . ASP A 1 189 ? 7.664 -2.818 -8.008 1 93.5 189 ASP A N 1
ATOM 1425 C CA . ASP A 1 189 ? 6.328 -3.387 -7.848 1 93.5 189 ASP A CA 1
ATOM 1426 C C . ASP A 1 189 ? 5.254 -2.379 -8.242 1 93.5 189 ASP A C 1
ATOM 1428 O O . ASP A 1 189 ? 4.27 -2.738 -8.891 1 93.5 189 ASP A O 1
ATOM 1432 N N . MET A 1 190 ? 5.465 -1.162 -7.859 1 94 190 MET A N 1
ATOM 1433 C CA . MET A 1 190 ? 4.527 -0.111 -8.25 1 94 190 MET A CA 1
ATOM 1434 C C . MET A 1 190 ? 4.555 0.101 -9.766 1 94 190 MET A C 1
ATOM 1436 O O . MET A 1 190 ? 3.51 0.311 -10.383 1 94 190 MET A O 1
ATOM 1440 N N . GLU 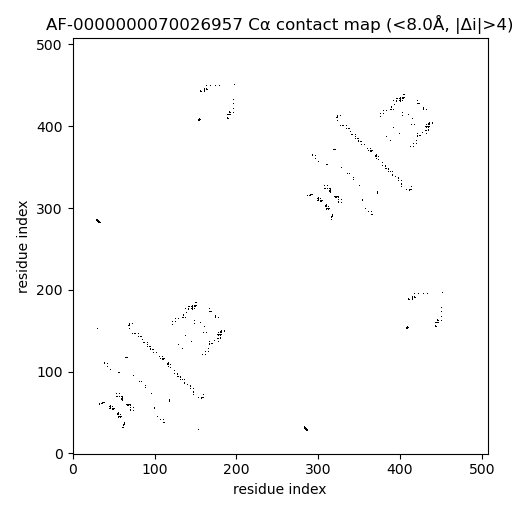A 1 191 ? 5.719 0.09 -10.383 1 92.88 191 GLU A N 1
ATOM 1441 C CA . GLU A 1 191 ? 5.852 0.268 -11.828 1 92.88 191 GLU A CA 1
ATOM 1442 C C . GLU A 1 191 ? 5.102 -0.819 -12.594 1 92.88 191 GLU A C 1
ATOM 1444 O O . GLU A 1 191 ? 4.453 -0.541 -13.602 1 92.88 191 GLU A O 1
ATOM 1449 N N . THR A 1 192 ? 5.238 -2.039 -12.148 1 93.19 192 THR A N 1
ATOM 1450 C CA . THR A 1 192 ? 4.512 -3.143 -12.766 1 93.19 192 THR A CA 1
ATOM 1451 C C . THR A 1 192 ? 3.006 -2.889 -12.727 1 93.19 192 THR A C 1
ATOM 1453 O O . THR A 1 192 ? 2.312 -3.094 -13.727 1 93.19 192 THR A O 1
ATOM 1456 N N . PHE A 1 193 ? 2.527 -2.504 -11.555 1 94.75 193 PHE A N 1
ATOM 1457 C CA . PHE A 1 193 ? 1.117 -2.17 -11.391 1 94.75 193 PHE A CA 1
ATOM 1458 C C . PHE A 1 193 ? 0.701 -1.072 -12.359 1 94.75 193 PHE A C 1
ATOM 1460 O O . PHE A 1 193 ? -0.316 -1.195 -13.047 1 94.75 193 PHE A O 1
ATOM 1467 N N . LEU A 1 194 ? 1.517 -0.026 -12.391 1 93.06 194 LEU A N 1
ATOM 1468 C CA . LEU A 1 194 ? 1.203 1.115 -13.242 1 93.06 194 LEU A CA 1
ATOM 1469 C C . LEU A 1 194 ? 1.226 0.717 -14.719 1 93.06 194 LEU A C 1
ATOM 1471 O O . LEU A 1 194 ? 0.452 1.245 -15.516 1 93.06 194 LEU A O 1
ATOM 1475 N N . GLN A 1 195 ? 2.117 -0.134 -15.133 1 90.88 195 GLN A N 1
ATOM 1476 C CA . GLN A 1 195 ? 2.193 -0.613 -16.516 1 90.88 195 GLN A CA 1
ATOM 1477 C C . GLN A 1 195 ? 0.898 -1.306 -16.922 1 90.88 195 GLN A C 1
ATOM 1479 O O . GLN A 1 195 ? 0.458 -1.179 -18.062 1 90.88 195 GLN A O 1
ATOM 1484 N N . LEU A 1 196 ? 0.347 -1.967 -15.984 1 91.62 196 LEU A N 1
ATOM 1485 C CA . LEU A 1 196 ? -0.882 -2.693 -16.281 1 91.62 196 LEU A CA 1
ATOM 1486 C C . LEU A 1 196 ? -2.064 -1.736 -16.406 1 91.62 196 LEU A C 1
ATOM 1488 O O . LEU A 1 196 ? -2.883 -1.859 -17.312 1 91.62 196 LEU A O 1
ATOM 1492 N N . VAL A 1 197 ? -2.113 -0.794 -15.508 1 91 197 VAL A N 1
ATOM 1493 C CA . VAL A 1 197 ? -3.303 0.047 -15.438 1 91 197 VAL A CA 1
ATOM 1494 C C . VAL A 1 197 ? -3.219 1.155 -16.484 1 91 197 VAL A C 1
ATOM 1496 O O . VAL A 1 197 ? -4.242 1.7 -16.906 1 91 197 VAL A O 1
ATOM 1499 N N . GLN A 1 198 ? -1.998 1.547 -16.859 1 81.94 198 GLN A N 1
ATOM 1500 C CA . GLN A 1 198 ? -1.841 2.648 -17.812 1 81.94 198 GLN A CA 1
ATOM 1501 C C . GLN A 1 198 ? -2.09 2.188 -19.234 1 81.94 198 GLN A C 1
ATOM 1503 O O . GLN A 1 198 ? -1.735 1.064 -19.609 1 81.94 198 GLN A O 1
ATOM 1508 N N . ASN A 1 199 ? -3.223 2.584 -19.891 1 61.59 199 ASN A N 1
ATOM 1509 C CA . ASN A 1 199 ? -3.588 2.291 -21.281 1 61.59 199 ASN A CA 1
ATOM 1510 C C . ASN A 1 199 ? -2.406 2.484 -22.219 1 61.59 199 ASN A C 1
ATOM 1512 O O . ASN A 1 199 ? -1.492 3.258 -21.922 1 61.59 199 ASN A O 1
ATOM 1516 N N . LYS A 1 200 ? -2.152 1.623 -23.406 1 53.97 200 LYS A N 1
ATOM 1517 C CA . LYS A 1 200 ? -1.189 1.725 -24.484 1 53.97 200 LYS A CA 1
ATOM 1518 C C . LYS A 1 200 ? -0.991 3.178 -24.922 1 53.97 200 LYS A C 1
ATOM 1520 O O . LYS A 1 200 ? -1.915 3.988 -24.828 1 53.97 200 LYS A O 1
ATOM 1525 N N . PRO A 1 201 ? 0.333 3.68 -25.203 1 47.03 201 PRO A N 1
ATOM 1526 C CA . PRO A 1 201 ? 0.712 5.023 -25.641 1 47.03 201 PRO A CA 1
ATOM 1527 C C . PRO A 1 201 ? -0.206 5.57 -26.734 1 47.03 201 PRO A C 1
ATOM 1529 O O . PRO A 1 201 ? -0.7 4.805 -27.562 1 47.03 201 PRO A O 1
ATOM 1532 N N . CYS A 1 202 ? -0.834 6.664 -26.547 1 47.91 202 CYS A N 1
ATOM 1533 C CA . CYS A 1 202 ? -1.341 7.492 -27.625 1 47.91 202 CYS A CA 1
ATOM 1534 C C . CYS A 1 202 ? -0.381 7.48 -28.812 1 47.91 202 CYS A C 1
ATOM 1536 O O . CYS A 1 202 ? 0.831 7.613 -28.641 1 47.91 202 CYS A O 1
ATOM 1538 N N . ASN A 1 203 ? -0.593 6.754 -30.047 1 36.28 203 ASN A N 1
ATOM 1539 C CA . ASN A 1 203 ? 0.199 6.777 -31.266 1 36.28 203 ASN A CA 1
ATOM 1540 C C . ASN A 1 203 ? 0.721 8.18 -31.562 1 36.28 203 ASN A C 1
ATOM 1542 O O . ASN A 1 203 ? -0.039 9.055 -31.984 1 36.28 203 ASN A O 1
ATOM 1546 N N . ALA A 1 204 ? 1.631 8.914 -31.141 1 33.34 204 ALA A N 1
ATOM 1547 C CA . ALA A 1 204 ? 2.33 9.945 -31.906 1 33.34 204 ALA A CA 1
ATOM 1548 C C . ALA A 1 204 ? 2.713 9.438 -33.281 1 33.34 204 ALA A C 1
ATOM 1550 O O . ALA A 1 204 ? 3.332 8.375 -33.406 1 33.34 204 ALA A O 1
ATOM 1551 N N . ASP A 1 205 ? 2.184 9.852 -34.5 1 31.08 205 ASP A N 1
ATOM 1552 C CA . ASP A 1 205 ? 2.758 9.711 -35.844 1 31.08 205 ASP A CA 1
ATOM 1553 C C . ASP A 1 205 ? 4.281 9.695 -35.781 1 31.08 205 ASP A C 1
ATOM 1555 O O . ASP A 1 205 ? 4.922 8.805 -36.344 1 31.08 205 ASP A O 1
ATOM 1559 N N . SER A 1 206 ? 4.988 10.945 -36.406 1 30.12 206 SER A N 1
ATOM 1560 C CA . SER A 1 206 ? 6.23 11.055 -37.156 1 30.12 206 SER A CA 1
ATOM 1561 C C . SER A 1 206 ? 7.418 10.555 -36.344 1 30.12 206 SER A C 1
ATOM 1563 O O . SER A 1 206 ? 8.188 9.703 -36.812 1 30.12 206 SER A O 1
ATOM 1565 N N . GLY A 1 207 ? 8.516 11.523 -36.094 1 26.47 207 GLY A N 1
ATOM 1566 C CA . GLY A 1 207 ? 9.953 11.461 -36.312 1 26.47 207 GLY A CA 1
ATOM 1567 C C . GLY A 1 207 ? 10.672 10.594 -35.312 1 26.47 207 GLY A C 1
ATOM 1568 O O . GLY A 1 207 ? 11.414 9.68 -35.688 1 26.47 207 GLY A O 1
ATOM 1569 N N . SER A 1 208 ? 11.32 11.242 -34.281 1 26.56 208 SER A N 1
ATOM 1570 C CA . SER A 1 208 ? 12.664 10.875 -33.844 1 26.56 208 SER A CA 1
ATOM 1571 C C . SER A 1 208 ? 12.656 9.586 -33.031 1 26.56 208 SER A C 1
ATOM 1573 O O . SER A 1 208 ? 11.836 9.414 -32.125 1 26.56 208 SER A O 1
ATOM 1575 N N . ASN A 1 209 ? 13.125 8.438 -33.656 1 26.55 209 ASN A N 1
ATOM 1576 C CA . ASN A 1 209 ? 13.586 7.094 -33.312 1 26.55 209 ASN A CA 1
ATOM 1577 C C . ASN A 1 209 ? 14.344 7.078 -32 1 26.55 209 ASN A C 1
ATOM 1579 O O . ASN A 1 209 ? 15.172 6.195 -31.766 1 26.55 209 ASN A O 1
ATOM 1583 N N . ALA A 1 210 ? 14.5 8.195 -31.281 1 20.89 210 ALA A N 1
ATOM 1584 C CA . ALA A 1 210 ? 15.75 7.973 -30.547 1 20.89 210 ALA A CA 1
ATOM 1585 C C . ALA A 1 210 ? 15.703 6.668 -29.766 1 20.89 210 ALA A C 1
ATOM 1587 O O . ALA A 1 210 ? 16.609 5.844 -29.859 1 20.89 210 ALA A O 1
ATOM 1588 N N . TYR A 1 211 ? 15.297 6.719 -28.406 1 22.22 211 TYR A N 1
ATOM 1589 C CA . TYR A 1 211 ? 16.125 6.043 -27.422 1 22.22 211 TYR A CA 1
ATOM 1590 C C . TYR A 1 211 ? 15.742 4.574 -27.297 1 22.22 211 TYR A C 1
ATOM 1592 O O . TYR A 1 211 ? 14.68 4.254 -26.75 1 22.22 211 TYR A O 1
ATOM 1600 N N . ASP A 1 212 ? 15.969 3.75 -28.281 1 23.59 212 ASP A N 1
ATOM 1601 C CA . ASP A 1 212 ? 15.867 2.293 -28.281 1 23.59 212 ASP A CA 1
ATOM 1602 C C . ASP A 1 212 ? 16.672 1.687 -27.141 1 23.59 212 ASP A C 1
ATOM 1604 O O . ASP A 1 212 ? 17.703 1.057 -27.359 1 23.59 212 ASP A O 1
ATOM 1608 N N . ASN A 1 213 ? 17.125 2.355 -26.078 1 20.34 213 ASN A N 1
ATOM 1609 C CA . ASN A 1 213 ? 18.125 1.503 -25.453 1 20.34 213 ASN A CA 1
ATOM 1610 C C . ASN A 1 213 ? 17.516 0.242 -24.859 1 20.34 213 ASN A C 1
ATOM 1612 O O . ASN A 1 213 ? 16.688 0.322 -23.953 1 20.34 213 ASN A O 1
ATOM 1616 N N . PRO A 1 214 ? 17.5 -0.922 -25.516 1 25.11 214 PRO A N 1
ATOM 1617 C CA . PRO A 1 214 ? 17.141 -2.26 -25.047 1 25.11 2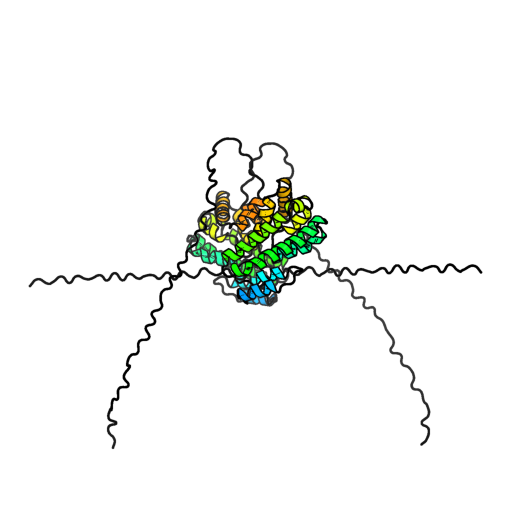14 PRO A CA 1
ATOM 1618 C C . PRO A 1 214 ? 17.922 -2.66 -23.781 1 25.11 214 PRO A C 1
ATOM 1620 O O . PRO A 1 214 ? 17.953 -3.842 -23.438 1 25.11 214 PRO A O 1
ATOM 1623 N N . ALA A 1 215 ? 18.922 -1.791 -23.328 1 20.52 215 ALA A N 1
ATOM 1624 C CA . ALA A 1 215 ? 20.062 -2.484 -22.734 1 20.52 215 ALA A CA 1
ATOM 1625 C C . ALA A 1 215 ? 19.578 -3.564 -21.766 1 20.52 215 ALA A C 1
ATOM 1627 O O . ALA A 1 215 ? 18.406 -3.627 -21.422 1 20.52 215 ALA A O 1
ATOM 1628 N N . SER A 1 216 ? 20.359 -3.641 -20.406 1 22.72 216 SER A N 1
ATOM 1629 C CA . SER A 1 216 ? 21.219 -4.434 -19.531 1 22.72 216 SER A CA 1
ATOM 1630 C C . SER A 1 216 ? 20.422 -5.07 -18.406 1 22.72 216 SER A C 1
ATOM 1632 O O . SER A 1 216 ? 19.859 -4.371 -17.562 1 22.72 216 SER A O 1
ATOM 1634 N N . TRP A 1 217 ? 19.688 -6.035 -18.609 1 25.59 217 TRP A N 1
ATOM 1635 C CA . TRP A 1 217 ? 19.156 -6.906 -17.578 1 25.59 217 TRP A CA 1
ATOM 1636 C C . TRP A 1 217 ? 20.219 -7.188 -16.5 1 25.59 217 TRP A C 1
ATOM 1638 O O . TRP A 1 217 ? 19.984 -7.988 -15.594 1 25.59 217 TRP A O 1
ATOM 1648 N N . ARG A 1 218 ? 21.594 -7.164 -16.969 1 24.48 218 ARG A N 1
ATOM 1649 C CA . ARG A 1 218 ? 22.625 -8.047 -16.422 1 24.48 218 ARG A CA 1
ATOM 1650 C C . ARG A 1 218 ? 22.766 -7.852 -14.914 1 24.48 218 ARG A C 1
ATOM 1652 O O . ARG A 1 218 ? 22.766 -8.82 -14.156 1 24.48 218 ARG A O 1
ATOM 1659 N N . ASN A 1 219 ? 23.719 -6.918 -14.531 1 23.55 219 ASN A N 1
ATOM 1660 C CA . ASN A 1 219 ? 24.734 -6.965 -13.492 1 23.55 219 ASN A CA 1
ATOM 1661 C C . ASN A 1 219 ? 24.156 -6.688 -12.109 1 23.55 219 ASN A C 1
ATOM 1663 O O . ASN A 1 219 ? 23.828 -5.539 -11.789 1 23.55 219 ASN A O 1
ATOM 1667 N N . MET A 1 220 ? 23.188 -7.418 -11.734 1 23.55 220 MET A N 1
ATOM 1668 C CA . MET A 1 220 ? 22.906 -7.152 -10.328 1 23.55 220 MET A CA 1
ATOM 1669 C C . MET A 1 220 ? 24.203 -7.125 -9.516 1 23.55 220 MET A C 1
ATOM 1671 O O . MET A 1 220 ? 24.953 -8.102 -9.5 1 23.55 220 MET A O 1
ATOM 1675 N N . PRO A 1 221 ? 24.875 -6.062 -9.453 1 27.12 221 PRO A N 1
ATOM 1676 C CA . PRO A 1 221 ? 26.141 -6.066 -8.719 1 27.12 221 PRO A CA 1
ATOM 1677 C C . PRO A 1 221 ? 26.047 -6.793 -7.375 1 27.12 221 PRO A C 1
ATOM 1679 O O . PRO A 1 221 ? 25.094 -6.562 -6.617 1 27.12 221 PRO A O 1
ATOM 1682 N N . VAL A 1 222 ? 26.453 -8.039 -7.402 1 25.84 222 VAL A N 1
ATOM 1683 C CA . VAL A 1 222 ? 26.688 -8.867 -6.223 1 25.84 222 VAL A CA 1
ATOM 1684 C C . VAL A 1 222 ? 27.594 -8.109 -5.242 1 25.84 222 VAL A C 1
ATOM 1686 O O . VAL A 1 222 ? 28.719 -7.742 -5.582 1 25.84 222 VAL A O 1
ATOM 1689 N N . PHE A 1 223 ? 27.078 -7.137 -4.684 1 24.28 223 PHE A N 1
ATOM 1690 C CA . PHE A 1 223 ? 27.891 -6.492 -3.66 1 24.28 223 PHE A CA 1
ATOM 1691 C C . PHE A 1 223 ? 28.594 -7.535 -2.799 1 24.28 223 PHE A C 1
ATOM 1693 O O . PHE A 1 223 ? 27.953 -8.406 -2.211 1 24.28 223 PHE A O 1
ATOM 1700 N N . ASN A 1 224 ? 29.734 -8.023 -3.389 1 23.61 224 ASN A N 1
ATOM 1701 C CA . ASN A 1 224 ? 30.688 -8.859 -2.676 1 23.61 224 ASN A CA 1
ATOM 1702 C C . ASN A 1 224 ? 30.984 -8.305 -1.285 1 23.61 224 ASN A C 1
ATOM 1704 O O . ASN A 1 224 ? 31.672 -7.289 -1.151 1 23.61 224 ASN A O 1
ATOM 1708 N N . ILE A 1 225 ? 29.969 -8.18 -0.561 1 23.22 225 ILE A N 1
ATOM 1709 C CA . ILE A 1 225 ? 30.312 -7.754 0.791 1 23.22 225 ILE A CA 1
ATOM 1710 C C . ILE A 1 225 ? 31.438 -8.641 1.336 1 23.22 225 ILE A C 1
ATOM 1712 O O . ILE A 1 225 ? 31.266 -9.852 1.463 1 23.22 225 ILE A O 1
ATOM 1716 N N . GLN A 1 226 ? 32.656 -8.391 0.812 1 22.62 226 GLN A N 1
ATOM 1717 C CA . GLN A 1 226 ? 33.812 -9.055 1.377 1 22.62 226 GLN A CA 1
ATOM 1718 C C . GLN A 1 226 ? 33.75 -9.078 2.902 1 22.62 226 GLN A C 1
ATOM 1720 O O . GLN A 1 226 ? 33.531 -8.039 3.531 1 22.62 226 GLN A O 1
ATOM 1725 N N . PRO A 1 227 ? 33.281 -10.195 3.395 1 24.7 227 PRO A N 1
ATOM 1726 C CA . PRO A 1 227 ? 33.312 -10.406 4.844 1 24.7 227 PRO A CA 1
ATOM 1727 C C . PRO A 1 227 ? 34.656 -10.031 5.469 1 24.7 227 PRO A C 1
ATOM 1729 O O . PRO A 1 227 ? 35.688 -10.578 5.086 1 24.7 227 PRO A O 1
ATOM 1732 N N . GLY A 1 228 ? 35.062 -8.711 5.359 1 21.53 228 GLY A N 1
ATOM 1733 C CA . GLY A 1 228 ? 36.344 -8.43 5.984 1 21.53 228 GLY A CA 1
ATOM 1734 C C . GLY A 1 228 ? 36.469 -9.008 7.379 1 21.53 228 GLY A C 1
ATOM 1735 O O . GLY A 1 228 ? 35.656 -8.703 8.258 1 21.53 228 GLY A O 1
ATOM 1736 N N . PHE A 1 229 ? 36.719 -10.305 7.406 1 22.47 229 PHE A N 1
ATOM 1737 C CA . PHE A 1 229 ? 37.094 -11.047 8.602 1 22.47 229 PHE A CA 1
ATOM 1738 C C . PHE A 1 229 ? 38.156 -10.297 9.398 1 22.47 229 PHE A C 1
ATOM 1740 O O . PHE A 1 229 ? 39.312 -10.273 9.008 1 22.47 229 PHE A O 1
ATOM 1747 N N . ARG A 1 230 ? 37.906 -8.969 9.664 1 22.7 230 ARG A N 1
ATOM 1748 C CA . ARG A 1 230 ? 38.906 -8.398 10.531 1 22.7 230 ARG A CA 1
ATOM 1749 C C . ARG A 1 230 ? 39.188 -9.281 11.742 1 22.7 230 ARG A C 1
ATOM 1751 O O . ARG A 1 230 ? 38.219 -9.695 12.422 1 22.7 230 ARG A O 1
ATOM 1758 N N . GLY A 1 231 ? 40.25 -10.07 11.695 1 20.2 231 GLY A N 1
ATOM 1759 C CA . GLY A 1 231 ? 40.969 -10.953 12.602 1 20.2 231 GLY A CA 1
ATOM 1760 C C . GLY A 1 231 ? 41.156 -10.352 13.984 1 20.2 231 GLY A C 1
ATOM 1761 O O . GLY A 1 231 ? 41.719 -9.258 14.117 1 20.2 231 GLY A O 1
ATOM 1762 N N . ARG A 1 232 ? 40.031 -10.367 14.797 1 22.52 232 ARG A N 1
ATOM 1763 C CA . ARG A 1 232 ? 40.219 -10.055 16.203 1 22.52 232 ARG A CA 1
ATOM 1764 C C . ARG A 1 232 ? 41.469 -10.727 16.766 1 22.52 232 ARG A C 1
ATOM 1766 O O . ARG A 1 232 ? 41.656 -11.922 16.578 1 22.52 232 ARG A O 1
ATOM 1773 N N . ASP A 1 233 ? 42.531 -9.93 17.031 1 20.23 233 ASP A N 1
ATOM 1774 C CA . ASP A 1 233 ? 43.812 -10.266 17.625 1 20.23 233 ASP A CA 1
ATOM 1775 C C . ASP A 1 233 ? 43.625 -11.008 18.953 1 20.23 233 ASP A C 1
ATOM 1777 O O . ASP A 1 233 ? 42.812 -10.617 19.781 1 20.23 233 ASP A O 1
ATOM 1781 N N . PRO A 1 234 ? 43.875 -12.297 19.047 1 22 234 PRO A N 1
ATOM 1782 C CA . PRO A 1 234 ? 43.906 -13.18 20.219 1 22 234 PRO A CA 1
ATOM 1783 C C . PRO A 1 234 ? 44.812 -12.664 21.312 1 22 234 PRO A C 1
ATOM 1785 O O . PRO A 1 234 ? 45.094 -13.383 22.281 1 22 234 PRO A O 1
ATOM 1788 N N . THR A 1 235 ? 45.219 -11.359 21.312 1 19.45 235 THR A N 1
ATOM 1789 C CA . THR A 1 235 ? 46.406 -11.297 22.203 1 19.45 235 THR A CA 1
ATOM 1790 C C . THR A 1 235 ? 46.031 -11.719 23.625 1 19.45 235 THR A C 1
ATOM 1792 O O . THR A 1 235 ? 45.156 -11.109 24.25 1 19.45 235 THR A O 1
ATOM 1795 N N . HIS A 1 236 ? 46.125 -13.023 24.016 1 19.36 236 HIS A N 1
ATOM 1796 C CA . HIS A 1 236 ? 46.125 -13.734 25.297 1 19.36 236 HIS A CA 1
ATOM 1797 C C . HIS A 1 236 ? 47.094 -13.094 26.297 1 19.36 236 HIS A C 1
ATOM 1799 O O . HIS A 1 236 ? 47.219 -13.562 27.422 1 19.36 236 HIS A O 1
ATOM 1805 N N . LEU A 1 237 ? 48 -12.148 25.859 1 18.17 237 LEU A N 1
ATOM 1806 C CA . LEU A 1 237 ? 49.188 -12.453 26.656 1 18.17 237 LEU A CA 1
ATOM 1807 C C . LEU A 1 237 ? 48.875 -12.32 28.156 1 18.17 237 LEU A C 1
ATOM 1809 O O . LEU A 1 237 ? 47.938 -11.633 28.531 1 18.17 237 LEU A O 1
ATOM 1813 N N . PHE A 1 238 ? 49.781 -12.852 29.047 1 18.61 238 PHE A N 1
ATOM 1814 C CA . PHE A 1 238 ? 50.094 -13.445 30.344 1 18.61 238 PHE A CA 1
ATOM 1815 C C . PHE A 1 238 ? 50.062 -12.398 31.453 1 18.61 238 PHE A C 1
ATOM 1817 O O . PHE A 1 238 ? 49.562 -12.656 32.531 1 18.61 238 PHE A O 1
ATOM 1824 N N . ALA A 1 239 ? 50.719 -11.125 31.156 1 18.08 239 ALA A N 1
ATOM 1825 C CA . ALA A 1 239 ? 51.781 -10.969 32.125 1 18.08 239 ALA A CA 1
ATOM 1826 C C . ALA A 1 239 ? 51.25 -10.734 33.531 1 18.08 239 ALA A C 1
ATOM 1828 O O . ALA A 1 239 ? 50.094 -10.312 33.688 1 18.08 239 ALA A O 1
ATOM 1829 N N . ARG A 1 240 ? 52.094 -10.18 34.375 1 20.72 240 ARG A N 1
ATOM 1830 C CA . ARG A 1 240 ? 52.75 -10.352 35.656 1 20.72 240 ARG A CA 1
ATOM 1831 C C . ARG A 1 240 ? 52.062 -9.523 36.75 1 20.72 240 ARG A C 1
ATOM 1833 O O . ARG A 1 240 ? 52.5 -9.492 37.875 1 20.72 240 ARG A O 1
ATOM 1840 N N . ARG A 1 241 ? 50.812 -8.984 36.562 1 20.09 241 ARG A N 1
ATOM 1841 C CA . ARG A 1 241 ? 50.812 -7.934 37.562 1 20.09 241 ARG A CA 1
ATOM 1842 C C . ARG A 1 241 ? 51.188 -8.492 38.938 1 20.09 241 ARG A C 1
ATOM 1844 O O . ARG A 1 241 ? 50.531 -9.422 39.438 1 20.09 241 ARG A O 1
ATOM 1851 N N . SER A 1 242 ? 52.438 -8.195 39.406 1 18.16 242 SER A N 1
ATOM 1852 C CA . SER A 1 242 ? 53.188 -8.391 40.656 1 18.16 242 SER A CA 1
ATOM 1853 C C . SER A 1 242 ? 52.375 -7.93 41.875 1 18.16 242 SER A C 1
ATOM 1855 O O . SER A 1 242 ? 51.625 -6.961 41.781 1 18.16 242 SER A O 1
ATOM 1857 N N . VAL A 1 243 ? 52.156 -8.773 42.844 1 20.11 243 VAL A N 1
ATOM 1858 C CA . VAL A 1 243 ? 51.656 -8.906 44.188 1 20.11 243 VAL A CA 1
ATOM 1859 C C . VAL A 1 243 ? 52.344 -7.891 45.094 1 20.11 243 VAL A C 1
ATOM 1861 O O . VAL A 1 243 ? 52.156 -7.914 46.312 1 20.11 243 VAL A O 1
ATOM 1864 N N . ASP A 1 244 ? 53.156 -6.828 44.656 1 18.92 244 ASP A N 1
ATOM 1865 C CA . ASP A 1 244 ? 54.125 -6.492 45.719 1 18.92 244 ASP A CA 1
ATOM 1866 C C . ASP A 1 244 ? 53.438 -6.258 47.031 1 18.92 244 ASP A C 1
ATOM 1868 O O . ASP A 1 244 ? 52.25 -5.957 47.094 1 18.92 244 ASP A O 1
ATOM 1872 N N . ASP A 1 245 ? 54.312 -6.312 48.25 1 19.25 245 ASP A N 1
ATOM 1873 C CA . ASP A 1 245 ? 54.688 -6.59 49.625 1 19.25 245 ASP A CA 1
ATOM 1874 C C . ASP A 1 245 ? 54.281 -5.434 50.531 1 19.25 245 ASP A C 1
ATOM 1876 O O . ASP A 1 245 ? 54.188 -5.605 51.75 1 19.25 245 ASP A O 1
ATOM 1880 N N . VAL A 1 246 ? 54.469 -4.082 50.156 1 20.45 246 VAL A N 1
ATOM 1881 C CA . VAL A 1 246 ? 55.219 -3.34 51.125 1 20.45 246 VAL A CA 1
ATOM 1882 C C . VAL A 1 246 ? 54.469 -3.266 52.469 1 20.45 246 VAL A C 1
ATOM 1884 O O . VAL A 1 246 ? 53.219 -3.254 52.469 1 20.45 246 VAL A O 1
ATOM 1887 N N . GLU A 1 247 ? 55.219 -2.98 53.656 1 21.2 247 GLU A N 1
ATOM 1888 C CA . GLU A 1 247 ? 55.625 -2.988 55.062 1 21.2 247 GLU A CA 1
ATOM 1889 C C . GLU A 1 247 ? 54.875 -1.928 55.875 1 21.2 247 GLU A C 1
ATOM 1891 O O . GLU A 1 247 ? 54.906 -1.929 57.094 1 21.2 247 GLU A O 1
ATOM 1896 N N . LYS A 1 248 ? 54.344 -0.83 55.312 1 21.72 248 LYS A N 1
ATOM 1897 C CA . LYS A 1 248 ? 54.656 0.292 56.188 1 21.72 248 LYS A CA 1
ATOM 1898 C C . LYS A 1 248 ? 54.062 0.084 57.594 1 21.72 248 LYS A C 1
ATOM 1900 O O . LYS A 1 248 ? 53 -0.508 57.719 1 21.72 248 LYS A O 1
ATOM 1905 N N . GLY A 1 249 ? 54.812 0.61 58.625 1 20.39 249 GLY A N 1
ATOM 1906 C CA . GLY A 1 249 ? 55.188 0.866 60.031 1 20.39 249 GLY A CA 1
ATOM 1907 C C . GLY A 1 249 ? 54.031 1.441 60.844 1 20.39 249 GLY A C 1
ATOM 1908 O O . GLY A 1 249 ? 53.469 2.475 60.469 1 20.39 249 GLY A O 1
ATOM 1909 N N . PHE A 1 250 ? 53.25 0.556 61.219 1 20.95 250 PHE A N 1
ATOM 1910 C CA . PHE A 1 250 ? 52.281 0.854 62.281 1 20.95 250 PHE A CA 1
ATOM 1911 C C . PHE A 1 250 ? 52.938 1.621 63.438 1 20.95 250 PHE A C 1
ATOM 1913 O O . PHE A 1 250 ? 53.781 1.072 64.125 1 20.95 250 PHE A O 1
ATOM 1920 N N . LYS A 1 251 ? 53.375 2.842 63.344 1 20.23 251 LYS A N 1
ATOM 1921 C CA . LYS A 1 251 ? 53.938 3.691 64.375 1 20.23 251 LYS A CA 1
ATOM 1922 C C . LYS A 1 251 ? 53.25 3.451 65.75 1 20.23 251 LYS A C 1
ATOM 1924 O O . LYS A 1 251 ? 52.188 2.855 65.812 1 20.23 251 LYS A O 1
ATOM 1929 N N . SER A 1 252 ? 52.938 4.48 66.5 1 21.12 252 SER A N 1
ATOM 1930 C CA . SER A 1 252 ? 53.438 5.035 67.75 1 21.12 252 SER A CA 1
ATOM 1931 C C . SER A 1 252 ? 52.688 4.465 68.938 1 21.12 252 SER A C 1
ATOM 1933 O O . SER A 1 252 ? 53.312 4.07 69.938 1 21.12 252 SER A O 1
ATOM 1935 N N . GLU A 1 253 ? 51.406 4.828 69.375 1 22.33 253 GLU A N 1
ATOM 1936 C CA . GLU A 1 253 ? 51.25 5.293 70.75 1 22.33 253 GLU A CA 1
ATOM 1937 C C . GLU A 1 253 ? 51.094 4.121 71.688 1 22.33 253 GLU A C 1
ATOM 1939 O O . GLU A 1 253 ? 50.094 3.41 71.688 1 22.33 253 GLU A O 1
ATOM 1944 N N . ASN A 1 254 ? 52 3.137 71.688 1 16.47 254 ASN A N 1
ATOM 1945 C CA . ASN A 1 254 ? 52.625 3.088 73 1 16.47 254 ASN A CA 1
ATOM 1946 C C . ASN A 1 254 ? 53.625 4.211 73.188 1 16.47 254 ASN A C 1
ATOM 1948 O O . ASN A 1 254 ? 54.5 4.414 72.375 1 16.47 254 ASN A O 1
ATOM 1952 N N . MET B 1 1 ? -58.969 -59.031 -2.146 1 31.77 1 MET B N 1
ATOM 1953 C CA . MET B 1 1 ? -58.594 -58.219 -0.997 1 31.77 1 MET B CA 1
ATOM 1954 C C . MET B 1 1 ? -57.656 -57.094 -1.412 1 31.77 1 MET B C 1
ATOM 1956 O O . MET B 1 1 ? -56.594 -57.344 -1.942 1 31.77 1 MET B O 1
ATOM 1960 N N . LEU B 1 2 ? -58.219 -55.938 -1.808 1 36.56 2 LEU B N 1
ATOM 1961 C CA . LEU B 1 2 ? -57.781 -54.75 -2.518 1 36.56 2 LEU B CA 1
ATOM 1962 C C . LEU B 1 2 ? -56.719 -54 -1.695 1 36.56 2 LEU B C 1
ATOM 1964 O O . LEU B 1 2 ? -56.969 -53.688 -0.534 1 36.56 2 LEU B O 1
ATOM 1968 N N . PRO B 1 3 ? -55.406 -54.156 -1.904 1 43.97 3 PRO B N 1
ATOM 1969 C CA . PRO B 1 3 ? -54.344 -53.625 -1.08 1 43.97 3 PRO B CA 1
ATOM 1970 C C . PRO B 1 3 ? -54.344 -52.125 -0.994 1 43.97 3 PRO B C 1
ATOM 1972 O O . PRO B 1 3 ? -54.781 -51.438 -1.929 1 43.97 3 PRO B O 1
ATOM 1975 N N . GLY B 1 4 ? -54.781 -51.531 0.119 1 38.66 4 GLY B N 1
ATOM 1976 C CA . GLY B 1 4 ? -54.875 -50.125 0.5 1 38.66 4 GLY B CA 1
ATOM 1977 C C . GLY B 1 4 ? -53.625 -49.312 0.243 1 38.66 4 GLY B C 1
ATOM 1978 O O . GLY B 1 4 ? -52.5 -49.812 0.511 1 38.66 4 GLY B O 1
ATOM 1979 N N . SER B 1 5 ? -53.594 -48.5 -0.806 1 41.84 5 SER B N 1
ATOM 1980 C CA . SER B 1 5 ? -52.594 -47.562 -1.324 1 41.84 5 SER B CA 1
ATOM 1981 C C . SER B 1 5 ? -52.156 -46.562 -0.256 1 41.84 5 SER B C 1
ATOM 1983 O O . SER B 1 5 ? -52.969 -45.812 0.24 1 41.84 5 SER B O 1
ATOM 1985 N N . ALA B 1 6 ? -51.312 -46.906 0.701 1 40.91 6 ALA B N 1
ATOM 1986 C CA . ALA B 1 6 ? -50.812 -46 1.745 1 40.91 6 ALA B CA 1
ATOM 1987 C C . ALA B 1 6 ? -50.188 -44.75 1.141 1 40.91 6 ALA B C 1
ATOM 1989 O O . ALA B 1 6 ? -49.344 -44.844 0.234 1 40.91 6 ALA B O 1
ATOM 1990 N N . PRO B 1 7 ? -50.875 -43.594 1.167 1 41.88 7 PRO B N 1
ATOM 1991 C CA . PRO B 1 7 ? -50.312 -42.344 0.689 1 41.88 7 PRO B CA 1
ATOM 1992 C C . PRO B 1 7 ? -49 -42 1.354 1 41.88 7 PRO B C 1
ATOM 1994 O O . PRO B 1 7 ? -48.875 -42.094 2.576 1 41.88 7 PRO B O 1
ATOM 1997 N N . LEU B 1 8 ? -47.875 -42.281 0.693 1 39.28 8 LEU B N 1
ATOM 1998 C CA . LEU B 1 8 ? -46.531 -41.906 1.093 1 39.28 8 LEU B CA 1
ATOM 1999 C C . LEU B 1 8 ? -46.438 -40.406 1.289 1 39.28 8 LEU B C 1
ATOM 2001 O O . LEU B 1 8 ? -46.625 -39.625 0.342 1 39.28 8 LEU B O 1
ATOM 2005 N N . LEU B 1 9 ? -46.906 -39.906 2.455 1 36.22 9 LEU B N 1
ATOM 2006 C CA . LEU B 1 9 ? -46.719 -38.5 2.84 1 36.22 9 LEU B CA 1
ATOM 2007 C C . LEU B 1 9 ? -45.25 -38.125 2.764 1 36.22 9 LEU B C 1
ATOM 2009 O O . LEU B 1 9 ? -44.406 -38.688 3.463 1 36.22 9 LEU B O 1
ATOM 2013 N N . LEU B 1 10 ? -44.781 -37.719 1.549 1 34.12 10 LEU B N 1
ATOM 2014 C CA . LEU B 1 10 ? -43.469 -37.125 1.3 1 34.12 10 LEU B CA 1
ATOM 2015 C C . LEU B 1 10 ? -43.25 -35.875 2.164 1 34.12 10 LEU B C 1
ATOM 2017 O O . LEU B 1 10 ? -43.969 -34.906 2.025 1 34.12 10 LEU B O 1
ATOM 2021 N N . LEU B 1 11 ? -42.938 -36.125 3.455 1 33.88 11 LEU B N 1
ATOM 2022 C CA . LEU B 1 11 ? -42.5 -35.062 4.34 1 33.88 11 LEU B CA 1
ATOM 2023 C C . LEU B 1 11 ? -41.344 -34.281 3.725 1 33.88 11 LEU B C 1
ATOM 2025 O O . LEU B 1 11 ? -40.281 -34.812 3.471 1 33.88 11 LEU B O 1
ATOM 2029 N N . LEU B 1 12 ? -41.688 -33.312 2.826 1 36.34 12 LEU B N 1
ATOM 2030 C CA . LEU B 1 12 ? -40.719 -32.344 2.314 1 36.34 12 LEU B CA 1
ATOM 2031 C C . LEU B 1 12 ? -40.031 -31.594 3.457 1 36.34 12 LEU B C 1
ATOM 2033 O O . LEU B 1 12 ? -40.688 -30.844 4.184 1 36.34 12 LEU B O 1
ATOM 2037 N N . GLY B 1 13 ? -39.094 -32.25 4.18 1 32.03 13 GLY B N 1
ATOM 2038 C CA . GLY B 1 13 ? -38.25 -31.578 5.148 1 32.03 13 GLY B CA 1
ATOM 2039 C C . GLY B 1 13 ? -37.594 -30.328 4.598 1 32.03 13 GLY B C 1
ATOM 2040 O O . GLY B 1 13 ? -36.875 -30.391 3.596 1 32.03 13 GLY B O 1
ATOM 2041 N N . LEU B 1 14 ? -38.312 -29.203 4.68 1 36.59 14 LEU B N 1
ATOM 2042 C CA . LEU B 1 14 ? -37.75 -27.875 4.418 1 36.59 14 LEU B CA 1
ATOM 2043 C C . LEU B 1 14 ? -36.469 -27.641 5.215 1 36.59 14 LEU B C 1
ATOM 2045 O O . LEU B 1 14 ? -36.5 -27.562 6.445 1 36.59 14 LEU B O 1
ATOM 2049 N N . SER B 1 15 ? -35.344 -28.234 4.836 1 33.94 15 SER B N 1
ATOM 2050 C CA . SER B 1 15 ? -34.062 -27.906 5.434 1 33.94 15 SER B CA 1
ATOM 2051 C C . SER B 1 15 ? -33.781 -26.406 5.332 1 33.94 15 SER B C 1
ATOM 2053 O O . SER B 1 15 ? -33.75 -25.844 4.234 1 33.94 15 SER B O 1
ATOM 2055 N N . THR B 1 16 ? -34.344 -25.609 6.184 1 35.91 16 THR B N 1
ATOM 2056 C CA . THR B 1 16 ? -33.844 -24.234 6.309 1 35.91 16 THR B CA 1
ATOM 2057 C C . THR B 1 16 ? -32.344 -24.219 6.441 1 35.91 16 THR B C 1
ATOM 2059 O O . THR B 1 16 ? -31.781 -24.734 7.406 1 35.91 16 THR B O 1
ATOM 2062 N N . ALA B 1 17 ? -31.594 -24.328 5.305 1 36.72 17 ALA B N 1
ATOM 2063 C CA . ALA B 1 17 ? -30.172 -24.016 5.293 1 36.72 17 ALA B CA 1
ATOM 2064 C C . ALA B 1 17 ? -29.906 -22.672 5.953 1 36.72 17 ALA B C 1
ATOM 2066 O O . ALA B 1 17 ? -30.328 -21.625 5.449 1 36.72 17 ALA B O 1
ATOM 2067 N N . ALA B 1 18 ? -30 -22.578 7.246 1 34.44 18 ALA B N 1
ATOM 2068 C CA . ALA B 1 18 ?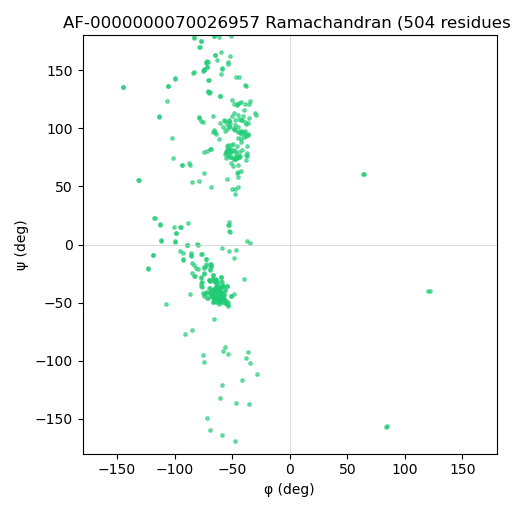 -29.453 -21.406 7.906 1 34.44 18 ALA B CA 1
ATOM 2069 C C . ALA B 1 18 ? -28.078 -21.047 7.344 1 34.44 18 ALA B C 1
ATOM 2071 O O . ALA B 1 18 ? -27.109 -21.797 7.512 1 34.44 18 ALA B O 1
ATOM 2072 N N . CYS B 1 19 ? -28.031 -20.453 6.129 1 36.25 19 CYS B N 1
ATOM 2073 C CA . CYS B 1 19 ? -26.797 -19.844 5.668 1 36.25 19 CYS B CA 1
ATOM 2074 C C . CYS B 1 19 ? -26.188 -18.953 6.754 1 36.25 19 CYS B C 1
ATOM 2076 O O . CYS B 1 19 ? -26.781 -17.969 7.164 1 36.25 19 CYS B O 1
ATOM 2078 N N . PHE B 1 20 ? -25.594 -19.547 7.816 1 31.88 20 PHE B N 1
ATOM 2079 C CA . PHE B 1 20 ? -24.75 -18.766 8.719 1 31.88 20 PHE B CA 1
ATOM 2080 C C . PHE B 1 20 ? -23.953 -17.734 7.953 1 31.88 20 PHE B C 1
ATOM 2082 O O . PHE B 1 20 ? -23.125 -18.078 7.113 1 31.88 20 PHE B O 1
ATOM 2089 N N . GLU B 1 21 ? -24.609 -16.672 7.617 1 33.25 21 GLU B N 1
ATOM 2090 C CA . GLU B 1 21 ? -23.812 -15.555 7.117 1 33.25 21 GLU B CA 1
ATOM 2091 C C . GLU B 1 21 ? -22.547 -15.367 7.953 1 33.25 21 GLU B C 1
ATOM 2093 O O . GLU B 1 21 ? -22.625 -15.211 9.172 1 33.25 21 GLU B O 1
ATOM 2098 N N . LEU B 1 22 ? -21.469 -16.062 7.574 1 31.52 22 LEU B N 1
ATOM 2099 C CA . LEU B 1 22 ? -20.156 -15.758 8.156 1 31.52 22 LEU B CA 1
ATOM 2100 C C . LEU B 1 22 ? -19.984 -14.25 8.352 1 31.52 22 LEU B C 1
ATOM 2102 O O . LEU B 1 22 ? -20.328 -13.469 7.465 1 31.52 22 LEU B O 1
ATOM 2106 N N . PRO B 1 23 ? -20.109 -13.781 9.633 1 34.16 23 PRO B N 1
ATOM 2107 C CA . PRO B 1 23 ? -19.797 -12.375 9.891 1 34.16 23 PRO B CA 1
ATOM 2108 C C . PRO B 1 23 ? -18.656 -11.852 9.023 1 34.16 23 PRO B C 1
ATOM 2110 O O . PRO B 1 23 ? -17.781 -12.625 8.609 1 34.16 23 PRO B O 1
ATOM 2113 N N . PRO B 1 24 ? -18.938 -10.766 8.266 1 31.48 24 PRO B N 1
ATOM 2114 C CA . PRO B 1 24 ? -17.859 -10.219 7.441 1 31.48 24 PRO B CA 1
ATOM 2115 C C . PRO B 1 24 ? -16.516 -10.195 8.172 1 31.48 24 PRO B C 1
ATOM 2117 O O . PRO B 1 24 ? -16.469 -9.922 9.375 1 31.48 24 PRO B O 1
ATOM 2120 N N . GLU B 1 25 ? -15.648 -11.039 7.805 1 31.38 25 GLU B N 1
ATOM 2121 C CA . GLU B 1 25 ? -14.273 -11.133 8.297 1 31.38 25 GLU B CA 1
ATOM 2122 C C . GLU B 1 25 ? -13.688 -9.75 8.562 1 31.38 25 GLU B C 1
ATOM 2124 O O . GLU B 1 25 ? -13.719 -8.883 7.688 1 31.38 25 GLU B O 1
ATOM 2129 N N . GLU B 1 26 ? -13.758 -9.242 9.797 1 31.73 26 GLU B N 1
ATOM 2130 C CA . GLU B 1 26 ? -12.945 -8.141 10.289 1 31.73 26 GLU B CA 1
ATOM 2131 C C . GLU B 1 26 ? -11.594 -8.094 9.594 1 31.73 26 GLU B C 1
ATOM 2133 O O . GLU B 1 26 ? -10.992 -9.141 9.328 1 31.73 26 GLU B O 1
ATOM 2138 N N . GLY B 1 27 ? -11.359 -7.074 8.773 1 29.08 27 GLY B N 1
ATOM 2139 C CA . GLY B 1 27 ? -10.07 -6.891 8.117 1 29.08 27 GLY B CA 1
ATOM 2140 C C . GLY B 1 27 ? -8.891 -7.215 9.016 1 29.08 27 GLY B C 1
ATOM 2141 O O . GLY B 1 27 ? -8.922 -6.918 10.211 1 29.08 27 GLY B O 1
ATOM 2142 N N . ALA B 1 28 ? -8.062 -8.227 8.734 1 32.84 28 ALA B N 1
ATOM 2143 C CA . ALA B 1 28 ? -6.949 -8.844 9.438 1 32.84 28 ALA B CA 1
ATOM 2144 C C . ALA B 1 28 ? -5.973 -7.797 9.961 1 32.84 28 ALA B C 1
ATOM 2146 O O . ALA B 1 28 ? -5.594 -6.875 9.234 1 32.84 28 ALA B O 1
ATOM 2147 N N . PRO B 1 29 ? -5.812 -7.598 11.297 1 31.25 29 PRO B N 1
ATOM 2148 C CA . PRO B 1 29 ? -4.754 -6.75 11.844 1 31.25 29 PRO B CA 1
ATOM 2149 C C . PRO B 1 29 ? -3.393 -7.016 11.203 1 31.25 29 PRO B C 1
ATOM 2151 O O . PRO B 1 29 ? -3.137 -8.125 10.719 1 31.25 29 PRO B O 1
ATOM 2154 N N . ARG B 1 30 ? -2.736 -6.094 10.578 1 32.69 30 ARG B N 1
ATOM 2155 C CA . ARG B 1 30 ? -1.363 -6.246 10.109 1 32.69 30 ARG B CA 1
ATOM 2156 C C . ARG B 1 30 ? -0.487 -6.883 11.188 1 32.69 30 ARG B C 1
ATOM 2158 O O . ARG B 1 30 ? -0.416 -6.383 12.312 1 32.69 30 ARG B O 1
ATOM 2165 N N . ARG B 1 31 ? -0.194 -8.203 11.258 1 35 31 ARG B N 1
ATOM 2166 C CA . ARG B 1 31 ? 0.562 -8.977 12.234 1 35 31 ARG B CA 1
ATOM 2167 C C . ARG B 1 31 ? 1.938 -8.367 12.469 1 35 31 ARG B C 1
ATOM 2169 O O . ARG B 1 31 ? 2.658 -8.055 11.523 1 35 31 ARG B O 1
ATOM 2176 N N . ALA B 1 32 ? 2.18 -7.652 13.531 1 36.91 32 ALA B N 1
ATOM 2177 C CA . ALA B 1 32 ? 3.518 -7.344 14.031 1 36.91 32 ALA B CA 1
ATOM 2178 C C . ALA B 1 32 ? 4.438 -8.555 13.922 1 36.91 32 ALA B C 1
ATOM 2180 O O . ALA B 1 32 ? 4.094 -9.648 14.375 1 36.91 32 ALA B O 1
ATOM 2181 N N . ARG B 1 33 ? 5.199 -8.617 12.914 1 41.28 33 ARG B N 1
ATOM 2182 C CA . ARG B 1 33 ? 6.168 -9.703 12.828 1 41.28 33 ARG B CA 1
ATOM 2183 C C . ARG B 1 33 ? 6.941 -9.859 14.133 1 41.28 33 ARG B C 1
ATOM 2185 O O . ARG B 1 33 ? 7.914 -9.141 14.367 1 41.28 33 ARG B O 1
ATOM 2192 N N . PHE B 1 34 ? 6.406 -9.812 15.297 1 41.97 34 PHE B N 1
ATOM 2193 C CA . PHE B 1 34 ? 7.168 -10.031 16.516 1 41.97 34 PHE B CA 1
ATOM 2194 C C . PHE B 1 34 ? 8.242 -11.094 16.312 1 41.97 34 PHE B C 1
ATOM 2196 O O . PHE B 1 34 ? 9.422 -10.859 16.594 1 41.97 34 PHE B O 1
ATOM 2203 N N . SER B 1 35 ? 7.93 -12.469 16.625 1 48.59 35 SER B N 1
ATOM 2204 C CA . SER B 1 35 ? 8.93 -13.484 16.953 1 48.59 35 SER B CA 1
ATOM 2205 C C . SER B 1 35 ? 9.68 -13.93 15.695 1 48.59 35 SER B C 1
ATOM 2207 O O . SER B 1 35 ? 9.078 -14.469 14.766 1 48.59 35 SER B O 1
ATOM 2209 N N . ALA B 1 36 ? 10.641 -13.109 15.297 1 59.78 36 ALA B N 1
ATOM 2210 C CA . ALA B 1 36 ? 11.562 -13.477 14.227 1 59.78 36 ALA B CA 1
ATOM 2211 C C . ALA B 1 36 ? 11.938 -14.953 14.312 1 59.78 36 ALA B C 1
ATOM 2213 O O . ALA B 1 36 ? 12.664 -15.359 15.219 1 59.78 36 ALA B O 1
ATOM 2214 N N . ASN B 1 37 ? 11.188 -15.742 13.594 1 77.81 37 ASN B N 1
ATOM 2215 C CA . ASN B 1 37 ? 11.516 -17.172 13.516 1 77.81 37 ASN B CA 1
ATOM 2216 C C . ASN B 1 37 ? 12.789 -17.406 12.703 1 77.81 37 ASN B C 1
ATOM 2218 O O . ASN B 1 37 ? 13.039 -16.703 11.727 1 77.81 37 ASN B O 1
ATOM 2222 N N . SER B 1 38 ? 13.656 -18.156 13.25 1 86.56 38 SER B N 1
ATOM 2223 C CA . SER B 1 38 ? 14.859 -18.562 12.523 1 86.56 38 SER B CA 1
ATOM 2224 C C . SER B 1 38 ? 14.508 -19.203 11.188 1 86.56 38 SER B C 1
ATOM 2226 O O . SER B 1 38 ? 13.391 -19.688 11 1 86.56 38 SER B O 1
ATOM 2228 N N . PRO B 1 39 ? 15.445 -19.125 10.312 1 89.88 39 PRO B N 1
ATOM 2229 C CA . PRO B 1 39 ? 15.227 -19.797 9.031 1 89.88 39 PRO B CA 1
ATOM 2230 C C . PRO B 1 39 ? 14.867 -21.281 9.203 1 89.88 39 PRO B C 1
ATOM 2232 O O . PRO B 1 39 ? 14.031 -21.797 8.453 1 89.88 39 PRO B O 1
ATOM 2235 N N . THR B 1 40 ? 15.445 -21.859 10.156 1 89.94 40 THR B N 1
ATOM 2236 C CA . THR B 1 40 ? 15.164 -23.266 10.414 1 89.94 40 THR B CA 1
ATOM 2237 C C . THR B 1 40 ? 13.719 -23.438 10.891 1 89.94 40 THR B C 1
ATOM 2239 O O . THR B 1 40 ? 13.055 -24.406 10.516 1 89.94 40 THR B O 1
ATOM 2242 N N . ASP B 1 41 ? 13.25 -22.562 11.688 1 91.94 41 ASP B N 1
ATOM 2243 C CA . ASP B 1 41 ? 11.867 -22.625 12.172 1 91.94 41 ASP B CA 1
ATOM 2244 C C . ASP B 1 41 ? 10.883 -22.453 11.016 1 91.94 41 ASP B C 1
ATOM 2246 O O . ASP B 1 41 ? 9.859 -23.141 10.961 1 91.94 41 ASP B O 1
ATOM 2250 N N . VAL B 1 42 ? 11.18 -21.531 10.172 1 93 42 VAL B N 1
ATOM 2251 C CA . VAL B 1 42 ? 10.312 -21.297 9.016 1 93 42 VAL B CA 1
ATOM 2252 C C . VAL B 1 42 ? 10.305 -22.531 8.117 1 93 42 VAL B C 1
ATOM 2254 O O . VAL B 1 42 ? 9.242 -22.969 7.672 1 93 42 VAL B O 1
ATOM 2257 N N . ALA B 1 43 ? 11.461 -23.094 7.887 1 91.56 43 ALA B N 1
ATOM 2258 C CA . ALA B 1 43 ? 11.547 -24.297 7.059 1 91.56 43 ALA B CA 1
ATOM 2259 C C . ALA B 1 43 ? 10.742 -25.438 7.668 1 91.56 43 ALA B C 1
ATOM 2261 O O . ALA B 1 43 ? 10.094 -26.203 6.949 1 91.56 43 ALA B O 1
ATOM 2262 N N . ARG B 1 44 ? 10.812 -25.609 8.977 1 91.5 44 ARG B N 1
ATOM 2263 C CA . ARG B 1 44 ? 10.031 -26.625 9.672 1 91.5 44 ARG B CA 1
ATOM 2264 C C . ARG B 1 44 ? 8.539 -26.375 9.508 1 91.5 44 ARG B C 1
ATOM 2266 O O . ARG B 1 44 ? 7.77 -27.312 9.289 1 91.5 44 ARG B O 1
ATOM 2273 N N . CYS B 1 45 ? 8.172 -25.109 9.648 1 94 45 CYS B N 1
ATOM 2274 C CA . CYS B 1 45 ? 6.777 -24.734 9.453 1 94 45 CYS B CA 1
ATOM 2275 C C . CYS B 1 45 ? 6.324 -25.062 8.031 1 94 45 CYS B C 1
ATOM 2277 O O . CYS B 1 45 ? 5.242 -25.625 7.836 1 94 45 CYS B O 1
ATOM 2279 N N . LEU B 1 46 ? 7.145 -24.812 7.082 1 94.25 46 LEU B N 1
ATOM 2280 C CA . LEU B 1 46 ? 6.82 -25.062 5.68 1 94.25 46 LEU B CA 1
ATOM 2281 C C . LEU B 1 46 ? 6.676 -26.562 5.406 1 94.25 46 LEU B C 1
ATOM 2283 O O . LEU B 1 46 ? 5.719 -26.984 4.758 1 94.25 46 LEU B O 1
ATOM 2287 N N . ASN B 1 47 ? 7.527 -27.297 5.941 1 91 47 ASN B N 1
ATOM 2288 C CA . ASN B 1 47 ? 7.539 -28.734 5.699 1 91 47 ASN B CA 1
ATOM 2289 C C . ASN B 1 47 ? 6.41 -29.438 6.449 1 91 47 ASN B C 1
ATOM 2291 O O . ASN B 1 47 ? 5.973 -30.516 6.051 1 91 47 ASN B O 1
ATOM 2295 N N . GLY B 1 48 ? 5.977 -28.828 7.473 1 91.12 48 GLY B N 1
ATOM 2296 C CA . GLY B 1 48 ? 4.914 -29.422 8.273 1 91.12 48 GLY B CA 1
ATOM 2297 C C . GLY B 1 48 ? 3.533 -28.922 7.883 1 91.12 48 GLY B C 1
ATOM 2298 O O . GLY B 1 48 ? 2.527 -29.406 8.406 1 91.12 48 GLY B O 1
ATOM 2299 N N . ALA B 1 49 ? 3.518 -27.984 7.008 1 91.25 49 ALA B N 1
ATOM 2300 C CA . ALA B 1 49 ? 2.236 -27.375 6.648 1 91.25 49 ALA B CA 1
ATOM 2301 C C . ALA B 1 49 ? 1.372 -28.359 5.855 1 91.25 49 ALA B C 1
ATOM 2303 O O . ALA B 1 49 ? 1.887 -29.141 5.059 1 91.25 49 ALA B O 1
ATOM 2304 N N . VAL B 1 50 ? 0.07 -28.312 6.16 1 81.94 50 VAL B N 1
ATOM 2305 C CA . VAL B 1 50 ? -0.873 -29.188 5.469 1 81.94 50 VAL B CA 1
ATOM 2306 C C . VAL B 1 50 ? -1.062 -28.719 4.031 1 81.94 50 VAL B C 1
ATOM 2308 O O . VAL B 1 50 ? -0.932 -27.516 3.742 1 81.94 50 VAL B O 1
ATOM 2311 N N . ALA B 1 51 ? -1.394 -29.656 3.201 1 76.75 51 ALA B N 1
ATOM 2312 C CA . ALA B 1 51 ? -1.5 -29.406 1.765 1 76.75 51 ALA B CA 1
ATOM 2313 C C . ALA B 1 51 ? -2.793 -28.672 1.429 1 76.75 51 ALA B C 1
ATOM 2315 O O . ALA B 1 51 ? -2.939 -28.125 0.331 1 76.75 51 ALA B O 1
ATOM 2316 N N . VAL B 1 52 ? -3.619 -28.547 2.412 1 83.25 52 VAL B N 1
ATOM 2317 C CA . VAL B 1 52 ? -4.918 -27.953 2.133 1 83.25 52 VAL B CA 1
ATOM 2318 C C . VAL B 1 52 ? -4.965 -26.531 2.691 1 83.25 52 VAL B C 1
ATOM 2320 O O . VAL B 1 52 ? -4.477 -26.266 3.795 1 83.25 52 VAL B O 1
ATOM 2323 N N . GLY B 1 53 ? -5.52 -25.641 1.854 1 90.94 53 GLY B N 1
ATOM 2324 C CA . GLY B 1 53 ? -5.688 -24.266 2.307 1 90.94 53 GLY B CA 1
ATOM 2325 C C . GLY B 1 53 ? -4.445 -23.422 2.115 1 90.94 53 GLY B C 1
ATOM 2326 O O . GLY B 1 53 ? -3.664 -23.656 1.189 1 90.94 53 GLY B O 1
ATOM 2327 N N . CYS B 1 54 ? -4.383 -22.391 2.924 1 96.56 54 CYS B N 1
ATOM 2328 C CA . CYS B 1 54 ? -3.314 -21.422 2.719 1 96.56 54 CYS B CA 1
ATOM 2329 C C . CYS B 1 54 ? -2.324 -21.453 3.875 1 96.56 54 CYS B C 1
ATOM 2331 O O . CYS B 1 54 ? -1.518 -20.531 4.027 1 96.56 54 CYS B O 1
ATOM 2333 N N . GLY B 1 55 ? -2.375 -22.531 4.656 1 95.31 55 GLY B N 1
ATOM 2334 C CA . GLY B 1 55 ? -1.505 -22.656 5.812 1 95.31 55 GLY B CA 1
ATOM 2335 C C . GLY B 1 55 ? -0.031 -22.609 5.461 1 95.31 55 GLY B C 1
ATOM 2336 O O . GLY B 1 55 ? 0.772 -22.031 6.195 1 95.31 55 GLY B O 1
ATOM 2337 N N . PHE B 1 56 ? 0.365 -23.312 4.371 1 96.12 56 PHE B N 1
ATOM 2338 C CA . PHE B 1 56 ? 1.743 -23.297 3.895 1 96.12 56 PHE B CA 1
ATOM 2339 C C . PHE B 1 56 ? 2.246 -21.875 3.734 1 96.12 56 PHE B C 1
ATOM 2341 O O . PHE B 1 56 ? 3.348 -21.531 4.176 1 96.12 56 PHE B O 1
ATOM 2348 N N . PHE B 1 57 ? 1.455 -21.031 3.166 1 96.94 57 PHE B N 1
ATOM 2349 C CA . PHE B 1 57 ? 1.862 -19.672 2.818 1 96.94 57 PHE B CA 1
ATOM 2350 C C . PHE B 1 57 ? 1.879 -18.781 4.055 1 96.94 57 PHE B C 1
ATOM 2352 O O . PHE B 1 57 ? 2.572 -17.766 4.082 1 96.94 57 PHE B O 1
ATOM 2359 N N . SER B 1 58 ? 1.058 -19.109 4.996 1 95.06 58 SER B N 1
ATOM 2360 C CA . SER B 1 58 ? 1.121 -18.406 6.27 1 95.06 58 SER B CA 1
ATOM 2361 C C . SER B 1 58 ? 2.492 -18.547 6.918 1 95.06 58 SER B C 1
ATOM 2363 O O . SER B 1 58 ? 2.961 -17.641 7.609 1 95.06 58 SER B O 1
ATOM 2365 N N . CYS B 1 59 ? 3.143 -19.719 6.672 1 94.88 59 CYS B N 1
ATOM 2366 C CA . CYS B 1 59 ? 4.473 -19.969 7.219 1 94.88 59 CYS B CA 1
ATOM 2367 C C . CYS B 1 59 ? 5.492 -19 6.641 1 94.88 59 CYS B C 1
ATOM 2369 O O . CYS B 1 59 ? 6.441 -18.609 7.32 1 94.88 59 CYS B O 1
ATOM 2371 N N . LEU B 1 60 ? 5.293 -18.594 5.395 1 94.69 60 LEU B N 1
ATOM 2372 C CA . LEU B 1 60 ? 6.199 -17.641 4.746 1 94.69 60 LEU B CA 1
ATOM 2373 C C . LEU B 1 60 ? 6.168 -16.297 5.449 1 94.69 60 LEU B C 1
ATOM 2375 O O . LEU B 1 60 ? 7.172 -15.57 5.465 1 94.69 60 LEU B O 1
ATOM 2379 N N . GLU B 1 61 ? 5.051 -15.938 6.008 1 91.94 61 GLU B N 1
ATOM 2380 C CA . GLU B 1 61 ? 4.875 -14.633 6.648 1 91.94 61 GLU B CA 1
ATOM 2381 C C . GLU B 1 61 ? 5.625 -14.57 7.977 1 91.94 61 GLU B C 1
ATOM 2383 O O . GLU B 1 61 ? 5.824 -13.484 8.523 1 91.94 61 GLU B O 1
ATOM 2388 N N . ASN B 1 62 ? 6.059 -15.711 8.43 1 89 62 ASN B N 1
ATOM 2389 C CA . ASN B 1 62 ? 6.797 -15.773 9.68 1 89 62 ASN B CA 1
ATOM 2390 C C . ASN B 1 62 ? 8.297 -15.594 9.461 1 89 62 ASN B C 1
ATOM 2392 O O . ASN B 1 62 ? 9.07 -15.57 10.422 1 89 62 ASN B O 1
ATOM 2396 N N . SER B 1 63 ? 8.68 -15.43 8.289 1 89.44 63 SER B N 1
ATOM 2397 C CA . SER B 1 63 ? 10.086 -15.281 7.945 1 89.44 63 SER B CA 1
ATOM 2398 C C . SER B 1 63 ? 10.609 -13.906 8.336 1 89.44 63 SER B C 1
ATOM 2400 O O . SER B 1 63 ? 9.836 -12.945 8.43 1 89.44 63 SER B O 1
ATOM 2402 N N . THR B 1 64 ? 11.891 -13.859 8.641 1 87.75 64 THR B N 1
ATOM 2403 C CA . THR B 1 64 ? 12.539 -12.57 8.883 1 87.75 64 THR B CA 1
ATOM 2404 C C . THR B 1 64 ? 12.711 -11.805 7.574 1 87.75 64 THR B C 1
ATOM 2406 O O . THR B 1 64 ? 12.992 -10.602 7.586 1 87.75 64 THR B O 1
ATOM 2409 N N . CYS B 1 65 ? 12.586 -12.562 6.527 1 90.31 65 CYS B N 1
ATOM 2410 C CA . CYS B 1 65 ? 12.633 -11.945 5.203 1 90.31 65 CYS B CA 1
ATOM 2411 C C . CYS B 1 65 ? 11.266 -11.406 4.805 1 90.31 65 CYS B C 1
ATOM 2413 O O . CYS B 1 65 ? 10.242 -11.859 5.32 1 90.31 65 CYS B O 1
ATOM 2415 N N . ASP B 1 66 ? 11.219 -10.336 4.047 1 89.12 66 ASP B N 1
ATOM 2416 C CA . ASP B 1 66 ? 9.961 -9.805 3.531 1 89.12 66 ASP B CA 1
ATOM 2417 C C . ASP B 1 66 ? 9.352 -10.742 2.494 1 89.12 66 ASP B C 1
ATOM 2419 O O . ASP B 1 66 ? 9.477 -10.508 1.289 1 89.12 66 ASP B O 1
ATOM 2423 N N . THR B 1 67 ? 8.688 -11.719 2.943 1 93.75 67 THR B N 1
ATOM 2424 C CA . THR B 1 67 ? 8.07 -12.703 2.059 1 93.75 67 THR B CA 1
ATOM 2425 C C . THR B 1 67 ? 6.551 -12.688 2.213 1 93.75 67 THR B C 1
ATOM 2427 O O . THR B 1 67 ? 5.883 -13.68 1.902 1 93.75 67 THR B O 1
ATOM 2430 N N . ASP B 1 68 ? 6.031 -11.641 2.66 1 91.56 68 ASP B N 1
ATOM 2431 C CA . ASP B 1 68 ? 4.582 -11.508 2.809 1 91.56 68 ASP B CA 1
ATOM 2432 C C . ASP B 1 68 ? 3.902 -11.367 1.449 1 91.56 68 ASP B C 1
ATOM 2434 O O . ASP B 1 68 ? 4.527 -10.922 0.482 1 91.56 68 ASP B O 1
ATOM 2438 N N . GLY B 1 69 ? 2.562 -11.727 1.469 1 94.56 69 GLY B N 1
ATOM 2439 C CA . GLY B 1 69 ? 1.78 -11.492 0.265 1 94.56 69 GLY B CA 1
ATOM 2440 C C . GLY B 1 69 ? 1.184 -12.758 -0.318 1 94.56 69 GLY B C 1
ATOM 2441 O O . GLY B 1 69 ? 0.036 -12.758 -0.769 1 94.56 69 GLY B O 1
ATOM 2442 N N . MET B 1 70 ? 1.973 -13.836 -0.302 1 96.31 70 MET B N 1
ATOM 2443 C CA . MET B 1 70 ? 1.507 -15.078 -0.91 1 96.31 70 MET B CA 1
ATOM 2444 C C . MET B 1 70 ? 0.282 -15.617 -0.178 1 96.31 70 MET B C 1
ATOM 2446 O O . MET B 1 70 ? -0.603 -16.219 -0.795 1 96.31 70 MET B O 1
ATOM 2450 N N . HIS B 1 71 ? 0.25 -15.469 1.126 1 96.12 71 HIS B N 1
ATOM 2451 C CA . HIS B 1 71 ? -0.898 -15.922 1.903 1 96.12 71 HIS B CA 1
ATOM 2452 C C . HIS B 1 71 ? -2.176 -15.219 1.459 1 96.12 71 HIS B C 1
ATOM 2454 O O . HIS B 1 71 ? -3.215 -15.867 1.289 1 96.12 71 HIS B O 1
ATOM 2460 N N . GLU B 1 72 ? -2.086 -13.977 1.286 1 95.62 72 GLU B N 1
ATOM 2461 C CA . GLU B 1 72 ? -3.248 -13.203 0.853 1 95.62 72 GLU B CA 1
ATOM 2462 C C . GLU B 1 72 ? -3.684 -13.602 -0.554 1 95.62 72 GLU B C 1
ATOM 2464 O O . GLU B 1 72 ? -4.879 -13.719 -0.83 1 95.62 72 GLU B O 1
ATOM 2469 N N . ILE B 1 73 ? -2.748 -13.766 -1.462 1 96.56 73 ILE B N 1
ATOM 2470 C CA . ILE B 1 73 ? -3.055 -14.195 -2.82 1 96.56 73 ILE B CA 1
ATOM 2471 C C . ILE B 1 73 ? -3.762 -15.555 -2.779 1 96.56 73 ILE B C 1
ATOM 2473 O O . ILE B 1 73 ? -4.758 -15.758 -3.477 1 96.56 73 ILE B O 1
ATOM 2477 N N . CYS B 1 74 ? -3.242 -16.406 -1.961 1 97.12 74 CYS B N 1
ATOM 2478 C CA . CYS B 1 74 ? -3.855 -17.719 -1.776 1 97.12 74 CYS B CA 1
ATOM 2479 C C . CYS B 1 74 ? -5.293 -17.578 -1.293 1 97.12 74 CYS B C 1
ATOM 2481 O O . CYS B 1 74 ? -6.195 -18.234 -1.818 1 97.12 74 CYS B O 1
ATOM 2483 N N . GLU B 1 75 ? -5.5 -16.781 -0.342 1 96.81 75 GLU B N 1
ATOM 2484 C CA . GLU B 1 75 ? -6.84 -16.578 0.204 1 96.81 75 GLU B CA 1
ATOM 2485 C C . GLU B 1 75 ? -7.785 -15.992 -0.845 1 96.81 75 GLU B C 1
ATOM 2487 O O . GLU B 1 75 ? -8.953 -16.375 -0.916 1 96.81 75 GLU B O 1
ATOM 2492 N N . LEU B 1 76 ? -7.332 -15.094 -1.623 1 95.62 76 LEU B N 1
ATOM 2493 C CA . LEU B 1 76 ? -8.148 -14.492 -2.678 1 95.62 76 LEU B CA 1
ATOM 2494 C C . LEU B 1 76 ? -8.555 -15.547 -3.705 1 95.62 76 LEU B C 1
ATOM 2496 O O . LEU B 1 76 ? -9.719 -15.602 -4.113 1 95.62 76 LEU B O 1
ATOM 2500 N N . PHE B 1 77 ? -7.594 -16.375 -4.082 1 97.31 77 PHE B N 1
ATOM 2501 C CA . PHE B 1 77 ? -7.906 -17.453 -5.008 1 97.31 77 PHE B CA 1
ATOM 2502 C C . PHE B 1 77 ? -8.93 -18.406 -4.398 1 97.31 77 PHE B C 1
ATOM 2504 O O . PHE B 1 77 ? -9.891 -18.797 -5.066 1 97.31 77 PHE B O 1
ATOM 2511 N N . LEU B 1 78 ? -8.758 -18.719 -3.182 1 96.06 78 LEU B N 1
ATOM 2512 C CA . LEU B 1 78 ? -9.656 -19.672 -2.543 1 96.06 78 LEU B CA 1
ATOM 2513 C C . LEU B 1 78 ? -11.047 -19.078 -2.357 1 96.06 78 LEU B C 1
ATOM 2515 O O . LEU B 1 78 ? -12.055 -19.75 -2.574 1 96.06 78 LEU B O 1
ATOM 2519 N N . HIS B 1 79 ? -11.125 -17.844 -1.957 1 94.62 79 HIS B N 1
ATOM 2520 C CA . HIS B 1 79 ? -12.398 -17.172 -1.721 1 94.62 79 HIS B CA 1
ATOM 2521 C C . HIS B 1 79 ? -13.188 -17.016 -3.018 1 94.62 79 HIS B C 1
ATOM 2523 O O . HIS B 1 79 ? -14.422 -16.984 -3 1 94.62 79 HIS B O 1
ATOM 2529 N N . THR B 1 80 ? -12.438 -16.891 -4.117 1 95.44 80 THR B N 1
ATOM 2530 C CA . THR B 1 80 ? -13.109 -16.672 -5.391 1 95.44 80 THR B CA 1
ATOM 2531 C C . THR B 1 80 ? -13.219 -17.969 -6.18 1 95.44 80 THR B C 1
ATOM 2533 O O . THR B 1 80 ? -13.727 -17.984 -7.301 1 95.44 80 THR B O 1
ATOM 2536 N N . ALA B 1 81 ? -12.766 -19.047 -5.637 1 94.69 81 ALA B N 1
ATOM 2537 C CA . ALA B 1 81 ? -12.664 -20.312 -6.363 1 94.69 81 ALA B CA 1
ATOM 2538 C C . ALA B 1 81 ? -14.016 -20.75 -6.898 1 94.69 81 ALA B C 1
ATOM 2540 O O . ALA B 1 81 ? -14.109 -21.297 -8 1 94.69 81 ALA B O 1
ATOM 2541 N N . ALA B 1 82 ? -15.078 -20.5 -6.156 1 95 82 ALA B N 1
ATOM 2542 C CA . ALA B 1 82 ? -16.406 -20.969 -6.52 1 95 82 ALA B CA 1
ATOM 2543 C C . ALA B 1 82 ? -16.906 -20.281 -7.781 1 95 82 ALA B C 1
ATOM 2545 O O . ALA B 1 82 ? -17.781 -20.797 -8.484 1 95 82 ALA B O 1
ATOM 2546 N N . THR B 1 83 ? -16.438 -19.094 -8.055 1 96.75 83 THR B N 1
ATOM 2547 C CA . THR B 1 83 ? -16.922 -18.297 -9.18 1 96.75 83 THR B CA 1
ATOM 2548 C C . THR B 1 83 ? -16.156 -18.672 -10.461 1 96.75 83 THR B C 1
ATOM 2550 O O . THR B 1 83 ? -16.531 -18.234 -11.547 1 96.75 83 THR B O 1
ATOM 2553 N N . PHE B 1 84 ? -15.102 -19.469 -10.375 1 97.5 84 PHE B N 1
ATOM 2554 C CA . PHE B 1 84 ? -14.367 -19.953 -11.531 1 97.5 84 PHE B CA 1
ATOM 2555 C C . PHE B 1 84 ? -15.148 -21.062 -12.234 1 97.5 84 PHE B C 1
ATOM 2557 O O . PHE B 1 84 ? -15.945 -21.766 -11.609 1 97.5 84 PHE B O 1
ATOM 2564 N N . ASN B 1 85 ? -15.016 -21.219 -13.547 1 97.81 85 ASN B N 1
ATOM 2565 C CA . ASN B 1 85 ? -15.484 -22.438 -14.211 1 97.81 85 ASN B CA 1
ATOM 2566 C C . ASN B 1 85 ? -14.68 -23.656 -13.773 1 97.81 85 ASN B C 1
ATOM 2568 O O . ASN B 1 85 ? -13.789 -23.547 -12.93 1 97.81 85 ASN B O 1
ATOM 2572 N N . THR B 1 86 ? -14.977 -24.797 -14.266 1 97.88 86 THR B N 1
ATOM 2573 C CA . THR B 1 86 ? -14.367 -26.047 -13.836 1 97.88 86 THR B CA 1
ATOM 2574 C C . THR B 1 86 ? -12.859 -26.016 -14.047 1 97.88 86 THR B C 1
ATOM 2576 O O . THR B 1 86 ? -12.094 -26.422 -13.172 1 97.88 86 THR B O 1
ATOM 2579 N N . GLU B 1 87 ? -12.461 -25.484 -15.18 1 97.38 87 GLU B N 1
ATOM 2580 C CA . GLU B 1 87 ? -11.031 -25.391 -15.484 1 97.38 87 GLU B CA 1
ATOM 2581 C C . GLU B 1 87 ? -10.336 -24.422 -14.523 1 97.38 87 GLU B C 1
ATOM 2583 O O . GLU B 1 87 ? -9.219 -24.688 -14.086 1 97.38 87 GLU B O 1
ATOM 2588 N N . GLY B 1 88 ? -10.969 -23.344 -14.219 1 98 88 GLY B N 1
ATOM 2589 C CA . GLY B 1 88 ? -10.422 -22.375 -13.281 1 98 88 GLY B CA 1
ATOM 2590 C C . GLY B 1 88 ? -10.266 -22.922 -11.883 1 98 88 GLY B C 1
ATOM 2591 O O . GLY B 1 88 ? -9.266 -22.656 -11.211 1 98 88 GLY B O 1
ATOM 2592 N N . LYS B 1 89 ? -11.266 -23.688 -11.469 1 98 89 LYS B N 1
ATOM 2593 C CA . LYS B 1 89 ? -11.195 -24.312 -10.148 1 98 89 LYS B CA 1
ATOM 2594 C C . LYS B 1 89 ? -10 -25.25 -10.055 1 98 89 LYS B C 1
ATOM 2596 O O . LYS B 1 89 ? -9.297 -25.281 -9.047 1 98 89 LYS B O 1
ATOM 2601 N N . THR B 1 90 ? -9.844 -26.016 -11.078 1 97.81 90 THR B N 1
ATOM 2602 C CA . THR B 1 90 ? -8.703 -26.938 -11.141 1 97.81 90 THR B CA 1
ATOM 2603 C C . THR B 1 90 ? -7.387 -26.156 -11.125 1 97.81 90 THR B C 1
ATOM 2605 O O . THR B 1 90 ? -6.438 -26.547 -10.445 1 97.81 90 THR B O 1
ATOM 2608 N N . PHE B 1 91 ? -7.281 -25.109 -11.898 1 98.19 91 PHE B N 1
ATOM 2609 C CA . PHE B 1 91 ? -6.102 -24.25 -11.938 1 98.19 91 PHE B CA 1
ATOM 2610 C C . PHE B 1 91 ? -5.742 -23.766 -10.539 1 98.19 91 PHE B C 1
ATOM 2612 O O . PHE B 1 91 ? -4.57 -23.781 -10.148 1 98.19 91 PHE B O 1
ATOM 2619 N N . VAL B 1 92 ? -6.758 -23.219 -9.758 1 97.81 92 VAL B N 1
ATOM 2620 C CA . VAL B 1 92 ? -6.516 -22.688 -8.43 1 97.81 92 VAL B CA 1
ATOM 2621 C C . VAL B 1 92 ? -5.879 -23.75 -7.539 1 97.81 92 VAL B C 1
ATOM 2623 O O . VAL B 1 92 ? -4.844 -23.516 -6.914 1 97.81 92 VAL B O 1
ATOM 2626 N N . LYS B 1 93 ? -6.469 -24.875 -7.516 1 96.88 93 LYS B N 1
ATOM 2627 C CA . LYS B 1 93 ? -5.973 -25.953 -6.676 1 96.88 93 LYS B CA 1
ATOM 2628 C C . LYS B 1 93 ? -4.566 -26.375 -7.102 1 96.88 93 LYS B C 1
ATOM 2630 O O . LYS B 1 93 ? -3.66 -26.453 -6.27 1 96.88 93 LYS B O 1
ATOM 2635 N N . ARG B 1 94 ? -4.359 -26.625 -8.383 1 97.56 94 ARG B N 1
ATOM 2636 C CA . ARG B 1 94 ? -3.104 -27.156 -8.898 1 97.56 94 ARG B CA 1
ATOM 2637 C C . ARG B 1 94 ? -1.992 -26.109 -8.805 1 97.56 94 ARG B C 1
ATOM 2639 O O . ARG B 1 94 ? -0.83 -26.453 -8.578 1 97.56 94 ARG B O 1
ATOM 2646 N N . SER B 1 95 ? -2.283 -24.844 -9.047 1 98 95 SER B N 1
ATOM 2647 C CA . SER B 1 95 ? -1.263 -23.812 -8.984 1 98 95 SER B CA 1
ATOM 2648 C C . SER B 1 95 ? -0.752 -23.625 -7.562 1 98 95 SER B C 1
ATOM 2650 O O . SER B 1 95 ? 0.453 -23.484 -7.34 1 98 95 SER B O 1
ATOM 2652 N N . LEU B 1 96 ? -1.681 -23.609 -6.578 1 97.56 96 LEU B N 1
ATOM 2653 C CA . LEU B 1 96 ? -1.281 -23.453 -5.184 1 97.56 96 LEU B CA 1
ATOM 2654 C C . LEU B 1 96 ? -0.423 -24.625 -4.73 1 97.56 96 LEU B C 1
ATOM 2656 O O . LEU B 1 96 ? 0.571 -24.438 -4.027 1 97.56 96 LEU B O 1
ATOM 2660 N N . GLN B 1 97 ? -0.782 -25.797 -5.164 1 97.12 97 GLN B N 1
ATOM 2661 C CA . GLN B 1 97 ? 0.014 -26.984 -4.871 1 97.12 97 GLN B CA 1
ATOM 2662 C C . GLN B 1 97 ? 1.388 -26.906 -5.531 1 97.12 97 GLN B C 1
ATOM 2664 O O . GLN B 1 97 ? 2.4 -27.234 -4.91 1 97.12 97 GLN B O 1
ATOM 2669 N N . CYS B 1 98 ? 1.376 -26.516 -6.727 1 97.75 98 CYS B N 1
ATOM 2670 C CA . CYS B 1 98 ? 2.615 -26.359 -7.48 1 97.75 98 CYS B CA 1
ATOM 2671 C C . CYS B 1 98 ? 3.557 -25.391 -6.793 1 97.75 98 CYS B C 1
ATOM 2673 O O . CYS B 1 98 ? 4.75 -25.656 -6.645 1 97.75 98 CYS B O 1
ATOM 2675 N N . ILE B 1 99 ? 3.053 -24.266 -6.379 1 98.12 99 ILE B N 1
ATOM 2676 C CA . ILE B 1 99 ? 3.861 -23.234 -5.758 1 98.12 99 ILE B CA 1
ATOM 2677 C C . ILE B 1 99 ? 4.406 -23.719 -4.422 1 98.12 99 ILE B C 1
ATOM 2679 O O . ILE B 1 99 ? 5.594 -23.578 -4.133 1 98.12 99 ILE B O 1
ATOM 2683 N N . SER B 1 100 ? 3.51 -24.312 -3.602 1 97.12 100 SER B N 1
ATOM 2684 C CA . SER B 1 100 ? 3.961 -24.797 -2.303 1 97.12 100 SER B CA 1
ATOM 2685 C C . SER B 1 100 ? 5.043 -25.859 -2.459 1 97.12 100 SER B C 1
ATOM 2687 O O . SER B 1 100 ? 6.047 -25.844 -1.744 1 97.12 100 SER B O 1
ATOM 2689 N N . GLN B 1 101 ? 4.875 -26.766 -3.424 1 96.44 101 GLN B N 1
ATOM 2690 C CA . GLN B 1 101 ? 5.844 -27.828 -3.652 1 96.44 101 GLN B CA 1
ATOM 2691 C C . GLN B 1 101 ? 7.16 -27.266 -4.191 1 96.44 101 GLN B C 1
ATOM 2693 O O . GLN B 1 101 ? 8.234 -27.719 -3.793 1 96.44 101 GLN B O 1
ATOM 2698 N N . GLY B 1 102 ? 7.059 -26.344 -5.141 1 97.25 102 GLY B N 1
ATOM 2699 C CA . GLY B 1 102 ? 8.25 -25.719 -5.68 1 97.25 102 GLY B CA 1
ATOM 2700 C C . GLY B 1 102 ? 9.078 -25.016 -4.621 1 97.25 102 GLY B C 1
ATOM 2701 O O . GLY B 1 102 ? 10.305 -25.141 -4.59 1 97.25 102 GLY B O 1
ATOM 2702 N N . ILE B 1 103 ? 8.422 -24.234 -3.758 1 97.06 103 ILE B N 1
ATOM 2703 C CA . ILE B 1 103 ? 9.109 -23.516 -2.688 1 97.06 103 ILE B CA 1
ATOM 2704 C C . ILE B 1 103 ? 9.742 -24.516 -1.724 1 97.06 103 ILE B C 1
ATOM 2706 O O . ILE B 1 103 ? 10.906 -24.375 -1.34 1 97.06 103 ILE B O 1
ATOM 2710 N N . SER B 1 104 ? 8.984 -25.578 -1.32 1 95.5 104 SER B N 1
ATOM 2711 C CA . SER B 1 104 ? 9.469 -26.578 -0.378 1 95.5 104 SER B CA 1
ATOM 2712 C C . SER B 1 104 ? 10.727 -27.266 -0.894 1 95.5 104 SER B C 1
ATOM 2714 O O . SER B 1 104 ? 11.625 -27.609 -0.113 1 95.5 104 SER B O 1
ATOM 2716 N N . SER B 1 105 ? 10.797 -27.469 -2.16 1 95.94 105 SER B N 1
ATOM 2717 C CA . SER B 1 105 ? 11.922 -28.188 -2.752 1 95.94 105 SER B CA 1
ATOM 2718 C C . SER B 1 105 ? 13.18 -27.328 -2.783 1 95.94 105 SER B C 1
ATOM 2720 O O . SER B 1 105 ? 14.297 -27.844 -2.863 1 95.94 105 SER B O 1
ATOM 2722 N N . LYS B 1 106 ? 13.031 -26.047 -2.678 1 96.56 106 LYS B N 1
ATOM 2723 C CA . LYS B 1 106 ? 14.172 -25.156 -2.887 1 96.56 106 LYS B CA 1
ATOM 2724 C C . LYS B 1 106 ? 14.477 -24.344 -1.634 1 96.56 106 LYS B C 1
ATOM 2726 O O . LYS B 1 106 ? 15.484 -23.641 -1.572 1 96.56 106 LYS B O 1
ATOM 2731 N N . VAL B 1 107 ? 13.625 -24.391 -0.618 1 94.81 107 VAL B N 1
ATOM 2732 C CA . VAL B 1 107 ? 13.641 -23.484 0.525 1 94.81 107 VAL B CA 1
ATOM 2733 C C . VAL B 1 107 ? 14.969 -23.625 1.269 1 94.81 107 VAL B C 1
ATOM 2735 O O . VAL B 1 107 ? 15.547 -22.625 1.696 1 94.81 107 VAL B O 1
ATOM 2738 N N . PHE B 1 108 ? 15.57 -24.797 1.427 1 92.69 108 PHE B N 1
ATOM 2739 C CA . PHE B 1 108 ? 16.766 -25.031 2.225 1 92.69 108 PHE B CA 1
ATOM 2740 C C . PHE B 1 108 ? 17.969 -24.344 1.6 1 92.69 108 PHE B C 1
ATOM 2742 O O . PHE B 1 108 ? 18.875 -23.891 2.311 1 92.69 108 PHE B O 1
ATOM 2749 N N . GLN B 1 109 ? 17.906 -24.234 0.33 1 94.44 109 GLN B N 1
ATOM 2750 C CA . GLN B 1 109 ? 19.047 -23.656 -0.384 1 94.44 109 GLN B CA 1
ATOM 2751 C C . GLN B 1 109 ? 18.969 -22.125 -0.394 1 94.44 109 GLN B C 1
ATOM 2753 O O . GLN B 1 109 ? 19.969 -21.453 -0.646 1 94.44 109 GLN B O 1
ATOM 2758 N N . THR B 1 110 ? 17.812 -21.594 -0.092 1 95.38 110 THR B N 1
ATOM 2759 C CA . THR B 1 110 ? 17.625 -20.172 -0.404 1 95.38 110 THR B CA 1
ATOM 2760 C C . THR B 1 110 ? 17.25 -19.391 0.848 1 95.38 110 THR B C 1
ATOM 2762 O O . THR B 1 110 ? 17.484 -18.172 0.917 1 95.38 110 THR B O 1
ATOM 2765 N N . ILE B 1 111 ? 16.766 -19.969 1.851 1 94 111 ILE B N 1
ATOM 2766 C CA . ILE B 1 111 ? 16.062 -19.312 2.947 1 94 111 ILE B CA 1
ATOM 2767 C C . ILE B 1 111 ? 17.062 -18.469 3.756 1 94 111 ILE B C 1
ATOM 2769 O O . ILE B 1 111 ? 16.656 -17.547 4.473 1 94 111 ILE B O 1
ATOM 2773 N N . ARG B 1 112 ? 18.359 -18.766 3.678 1 92.06 112 ARG B N 1
ATOM 2774 C CA . ARG B 1 112 ? 19.359 -18.078 4.477 1 92.06 112 ARG B CA 1
ATOM 2775 C C . ARG B 1 112 ? 19.734 -16.75 3.852 1 92.06 112 ARG B C 1
ATOM 2777 O O . ARG B 1 112 ? 20.359 -15.906 4.5 1 92.06 112 ARG B O 1
ATOM 2784 N N . ARG B 1 113 ? 19.484 -16.625 2.643 1 95.06 113 ARG B N 1
ATOM 2785 C CA . ARG B 1 113 ? 19.734 -15.367 1.934 1 95.06 113 ARG B CA 1
ATOM 2786 C C . ARG B 1 113 ? 18.406 -14.742 1.478 1 95.06 113 ARG B C 1
ATOM 2788 O O . ARG B 1 113 ? 17.828 -15.172 0.479 1 95.06 113 ARG B O 1
ATOM 2795 N N . CYS B 1 114 ? 18.031 -13.656 2.061 1 94.75 114 CYS B N 1
ATOM 2796 C CA . CYS B 1 114 ? 16.703 -13.094 1.903 1 94.75 114 CYS B CA 1
ATOM 2797 C C . CYS B 1 114 ? 16.422 -12.742 0.448 1 94.75 114 CYS B C 1
ATOM 2799 O O . CYS B 1 114 ? 15.359 -13.07 -0.088 1 94.75 114 CYS B O 1
ATOM 2801 N N . ASN B 1 115 ? 17.391 -12.086 -0.217 1 95.56 115 ASN B N 1
ATOM 2802 C CA . ASN B 1 115 ? 17.172 -11.664 -1.598 1 95.56 115 ASN B CA 1
ATOM 2803 C C . ASN B 1 115 ? 16.984 -12.859 -2.525 1 95.56 115 ASN B C 1
ATOM 2805 O O . ASN B 1 115 ? 16.094 -12.844 -3.385 1 95.56 115 ASN B O 1
ATOM 2809 N N . ILE B 1 116 ? 17.719 -13.906 -2.334 1 96.75 116 ILE B N 1
ATOM 2810 C CA . ILE B 1 116 ? 17.641 -15.102 -3.16 1 96.75 116 ILE B CA 1
ATOM 2811 C C . ILE B 1 116 ? 16.344 -15.852 -2.855 1 96.75 116 ILE B C 1
ATOM 2813 O O . ILE B 1 116 ? 15.688 -16.359 -3.766 1 96.75 116 ILE B O 1
ATOM 2817 N N . PHE B 1 117 ? 16.031 -15.922 -1.573 1 96.94 117 PHE B N 1
ATOM 2818 C CA . PHE B 1 117 ? 14.812 -16.594 -1.126 1 96.94 117 PHE B CA 1
ATOM 2819 C C . PHE B 1 117 ? 13.578 -15.938 -1.733 1 96.94 117 PHE B C 1
ATOM 2821 O O . PHE B 1 117 ? 12.727 -16.625 -2.309 1 96.94 117 PHE B O 1
ATOM 2828 N N . GLN B 1 118 ? 13.461 -14.594 -1.653 1 97.5 118 GLN B N 1
ATOM 2829 C CA . GLN B 1 118 ? 12.352 -13.812 -2.205 1 97.5 118 GLN B CA 1
ATOM 2830 C C . GLN B 1 118 ? 12.25 -14.008 -3.715 1 97.5 118 GLN B C 1
ATOM 2832 O O . GLN B 1 118 ? 11.156 -14.219 -4.246 1 97.5 118 GLN B O 1
ATOM 2837 N N . ARG B 1 119 ? 13.359 -13.945 -4.379 1 97.81 119 ARG B N 1
ATOM 2838 C CA . ARG B 1 119 ? 13.375 -14.117 -5.828 1 97.81 119 ARG B CA 1
ATOM 2839 C C . ARG B 1 119 ? 12.945 -15.531 -6.215 1 97.81 119 ARG B C 1
ATOM 2841 O O . ARG B 1 119 ? 12.195 -15.711 -7.18 1 97.81 119 ARG B O 1
ATOM 2848 N N . MET B 1 120 ? 13.469 -16.453 -5.484 1 98.19 120 MET B N 1
ATOM 2849 C CA . MET B 1 120 ? 13.109 -17.844 -5.746 1 98.19 120 MET B CA 1
ATOM 2850 C C . MET B 1 120 ? 11.602 -18.047 -5.645 1 98.19 120 MET B C 1
ATOM 2852 O O . MET B 1 120 ? 11 -18.703 -6.492 1 98.19 120 MET B O 1
ATOM 2856 N N . ILE B 1 121 ? 10.914 -17.5 -4.672 1 98.31 121 ILE B N 1
ATOM 2857 C CA . ILE B 1 121 ? 9.477 -17.609 -4.488 1 98.31 121 ILE B CA 1
ATOM 2858 C C . ILE B 1 121 ? 8.75 -17.016 -5.688 1 98.31 121 ILE B C 1
ATOM 2860 O O . ILE B 1 121 ? 7.832 -17.625 -6.238 1 98.31 121 ILE B O 1
ATOM 2864 N N . ALA B 1 122 ? 9.148 -15.805 -6.082 1 98.62 122 ALA B N 1
ATOM 2865 C CA . ALA B 1 122 ? 8.547 -15.133 -7.227 1 98.62 122 ALA B CA 1
ATOM 2866 C C . ALA B 1 122 ? 8.711 -15.961 -8.5 1 98.62 122 ALA B C 1
ATOM 2868 O O . ALA B 1 122 ? 7.777 -16.078 -9.297 1 98.62 122 ALA B O 1
ATOM 2869 N N . GLU B 1 123 ? 9.883 -16.531 -8.68 1 98.62 123 GLU B N 1
ATOM 2870 C CA . GLU B 1 123 ? 10.172 -17.344 -9.859 1 98.62 123 GLU B CA 1
ATOM 2871 C C . GLU B 1 123 ? 9.312 -18.594 -9.891 1 98.62 123 GLU B C 1
ATOM 2873 O O . GLU B 1 123 ? 8.773 -18.953 -10.938 1 98.62 123 GLU B O 1
ATOM 2878 N N . VAL B 1 124 ? 9.234 -19.234 -8.766 1 98.69 124 VAL B N 1
ATOM 2879 C CA . VAL B 1 124 ? 8.406 -20.438 -8.664 1 98.69 124 VAL B CA 1
ATOM 2880 C C . VAL B 1 124 ? 6.949 -20.078 -8.953 1 98.69 124 VAL B C 1
ATOM 2882 O O . VAL B 1 124 ? 6.254 -20.797 -9.672 1 98.69 124 VAL B O 1
ATOM 2885 N N . GLN B 1 125 ? 6.434 -19.016 -8.375 1 98.75 125 GLN B N 1
ATOM 2886 C CA . GLN B 1 125 ? 5.074 -18.531 -8.602 1 98.75 125 GLN B CA 1
ATOM 2887 C C . GLN B 1 125 ? 4.797 -18.328 -10.086 1 98.75 125 GLN B C 1
ATOM 2889 O O . GLN B 1 125 ? 3.801 -18.844 -10.609 1 98.75 125 GLN B O 1
ATOM 2894 N N . GLU B 1 126 ? 5.648 -17.609 -10.766 1 98.75 126 GLU B N 1
ATOM 2895 C CA . GLU B 1 126 ? 5.5 -17.328 -12.188 1 98.75 126 GLU B CA 1
ATOM 2896 C C . GLU B 1 126 ? 5.512 -18.609 -13.008 1 98.75 126 GLU B C 1
ATOM 2898 O O . GLU B 1 126 ? 4.688 -18.797 -13.906 1 98.75 126 GLU B O 1
ATOM 2903 N N . GLU B 1 127 ? 6.484 -19.469 -12.695 1 98.75 127 GLU B N 1
ATOM 2904 C CA . GLU B 1 127 ? 6.617 -20.734 -13.414 1 98.75 127 GLU B CA 1
ATOM 2905 C C . GLU B 1 127 ? 5.344 -21.578 -13.297 1 98.75 127 GLU B C 1
ATOM 2907 O O . GLU B 1 127 ? 4.871 -22.125 -14.289 1 98.75 127 GLU B O 1
ATOM 2912 N N . CYS B 1 128 ? 4.805 -21.656 -12.094 1 98.81 128 CYS B N 1
ATOM 2913 C CA . CYS B 1 128 ? 3.605 -22.453 -11.867 1 98.81 128 CYS B CA 1
ATOM 2914 C C . CYS B 1 128 ? 2.404 -21.844 -12.586 1 98.81 128 CYS B C 1
ATOM 2916 O O . CYS B 1 128 ? 1.622 -22.578 -13.211 1 98.81 128 CYS B O 1
ATOM 2918 N N . TYR B 1 129 ? 2.193 -20.531 -12.586 1 98.75 129 TYR B N 1
ATOM 2919 C CA . TYR B 1 129 ? 1.103 -19.875 -13.289 1 98.75 129 TYR B CA 1
ATOM 2920 C C . TYR B 1 129 ? 1.196 -20.109 -14.789 1 98.75 129 TYR B C 1
ATOM 2922 O O . TYR B 1 129 ? 0.191 -20.406 -15.445 1 98.75 129 TYR B O 1
ATOM 2930 N N . THR B 1 130 ? 2.439 -20.016 -15.328 1 98.62 130 THR B N 1
ATOM 2931 C CA . THR B 1 130 ? 2.658 -20.156 -16.766 1 98.62 130 THR B CA 1
ATOM 2932 C C . THR B 1 130 ? 2.465 -21.609 -17.188 1 98.62 130 THR B C 1
ATOM 2934 O O . THR B 1 130 ? 1.782 -21.891 -18.188 1 98.62 130 THR B O 1
ATOM 2937 N N . SER B 1 131 ? 3.035 -22.531 -16.453 1 98.56 131 SER B N 1
ATOM 2938 C CA . SER B 1 131 ? 2.959 -23.953 -16.797 1 98.56 131 SER B CA 1
ATOM 2939 C C . SER B 1 131 ? 1.521 -24.453 -16.734 1 98.56 131 SER B C 1
ATOM 2941 O O . SER B 1 131 ? 1.144 -25.359 -17.469 1 98.56 131 SER B O 1
ATOM 2943 N N . LEU B 1 132 ? 0.725 -23.844 -15.852 1 98.56 132 LEU B N 1
ATOM 2944 C CA . LEU B 1 132 ? -0.655 -24.297 -15.695 1 98.56 132 LEU B CA 1
ATOM 2945 C C . LEU B 1 132 ? -1.609 -23.406 -16.484 1 98.56 132 LEU B C 1
ATOM 2947 O O . LEU B 1 132 ? -2.826 -23.469 -16.297 1 98.56 132 LEU B O 1
ATOM 2951 N N . ASP B 1 133 ? -1.078 -22.484 -17.359 1 98.25 133 ASP B N 1
ATOM 2952 C CA . ASP B 1 133 ? -1.787 -21.719 -18.375 1 98.25 133 ASP B CA 1
ATOM 2953 C C . ASP B 1 133 ? -2.789 -20.766 -17.734 1 98.25 133 ASP B C 1
ATOM 2955 O O . ASP B 1 133 ? -3.977 -20.781 -18.062 1 98.25 133 ASP B O 1
ATOM 2959 N N . ILE B 1 134 ? -2.264 -19.891 -16.938 1 98.62 134 ILE B N 1
ATOM 2960 C CA . ILE B 1 134 ? -3.098 -18.875 -16.281 1 98.62 134 ILE B CA 1
ATOM 2961 C C . ILE B 1 134 ? -3.801 -18.031 -17.328 1 98.62 134 ILE B C 1
ATOM 2963 O O . ILE B 1 134 ? -4.891 -17.5 -17.094 1 98.62 134 ILE B O 1
ATOM 2967 N N . CYS B 1 135 ? -3.242 -17.859 -18.531 1 98.56 135 CYS B N 1
ATOM 2968 C CA . CYS B 1 135 ? -3.818 -17.031 -19.578 1 98.56 135 CYS B CA 1
ATOM 2969 C C . CYS B 1 135 ? -5.145 -17.609 -20.062 1 98.56 135 CYS B C 1
ATOM 2971 O O . CYS B 1 135 ? -6.109 -16.859 -20.266 1 98.56 135 CYS B O 1
ATOM 2973 N N . ASN B 1 136 ? -5.156 -18.906 -20.25 1 98.38 136 ASN B N 1
ATOM 2974 C CA . ASN B 1 136 ? -6.414 -19.531 -20.625 1 98.38 136 ASN B CA 1
ATOM 2975 C C . ASN B 1 136 ? -7.477 -19.359 -19.531 1 98.38 136 ASN B C 1
ATOM 2977 O O . ASN B 1 136 ? -8.641 -19.078 -19.844 1 98.38 136 ASN B O 1
ATOM 2981 N N . VAL B 1 137 ? -7.059 -19.516 -18.312 1 98.25 137 VAL B N 1
ATOM 2982 C CA . VAL B 1 137 ? -7.973 -19.344 -17.188 1 98.25 137 VAL B CA 1
ATOM 2983 C C . VAL B 1 137 ? -8.492 -17.922 -17.141 1 98.25 137 VAL B C 1
ATOM 2985 O O . VAL B 1 137 ? -9.68 -17.688 -16.906 1 98.25 137 VAL B O 1
ATOM 2988 N N . ALA B 1 138 ? -7.598 -16.938 -17.297 1 98.06 138 ALA B N 1
ATOM 2989 C CA . ALA B 1 138 ? -7.98 -15.531 -17.281 1 98.06 138 ALA B CA 1
ATOM 2990 C C . ALA B 1 138 ? -8.938 -15.211 -18.438 1 98.06 138 ALA B C 1
ATOM 2992 O O . ALA B 1 138 ? -9.891 -14.453 -18.266 1 98.06 138 ALA B O 1
ATOM 2993 N N . ARG B 1 139 ? -8.711 -15.789 -19.609 1 97.38 139 ARG B N 1
ATOM 2994 C CA . ARG B 1 139 ? -9.539 -15.57 -20.781 1 97.38 139 ARG B CA 1
ATOM 2995 C C . ARG B 1 139 ? -10.945 -16.109 -20.578 1 97.38 139 ARG B C 1
ATOM 2997 O O . ARG B 1 139 ? -11.93 -15.484 -20.984 1 97.38 139 ARG B O 1
ATOM 3004 N N . THR B 1 140 ? -11 -17.219 -19.922 1 97.56 140 THR B N 1
ATOM 3005 C CA . THR B 1 140 ? -12.281 -17.906 -19.797 1 97.56 140 THR B CA 1
ATOM 3006 C C . THR B 1 140 ? -12.992 -17.484 -18.516 1 97.56 140 THR B C 1
ATOM 3008 O O . THR B 1 140 ? -14.172 -17.812 -18.312 1 97.56 140 THR B O 1
ATOM 3011 N N . ASN B 1 141 ? -12.328 -16.828 -17.578 1 97.56 141 ASN B N 1
ATOM 3012 C CA . ASN B 1 141 ? -12.906 -16.328 -16.344 1 97.56 141 ASN B CA 1
ATOM 3013 C C . ASN B 1 141 ? -12.547 -14.875 -16.094 1 97.56 141 ASN B C 1
ATOM 3015 O O . ASN B 1 141 ? -12.023 -14.531 -15.023 1 97.56 141 ASN B O 1
ATOM 3019 N N . PRO B 1 142 ? -12.805 -13.961 -16.953 1 94.31 142 PRO B N 1
ATOM 3020 C CA . PRO B 1 142 ? -12.32 -12.586 -16.859 1 94.31 142 PRO B CA 1
ATOM 3021 C C . PRO B 1 142 ? -12.828 -11.867 -15.602 1 94.31 142 PRO B C 1
ATOM 3023 O O . PRO B 1 142 ? -12.062 -11.164 -14.945 1 94.31 142 PRO B O 1
ATOM 3026 N N . ASP B 1 143 ? -14.07 -12.031 -15.195 1 93.31 143 ASP B N 1
ATOM 3027 C CA . ASP B 1 143 ? -14.617 -11.352 -14.023 1 93.31 143 ASP B CA 1
ATOM 3028 C C . ASP B 1 143 ? -13.984 -11.883 -12.734 1 93.31 143 ASP B C 1
ATOM 3030 O O . ASP B 1 143 ? -13.664 -11.109 -11.828 1 93.31 143 ASP B O 1
ATOM 3034 N N . THR B 1 144 ? -13.82 -13.195 -12.719 1 96.44 144 THR B N 1
ATOM 3035 C CA . THR B 1 144 ? -13.266 -13.805 -11.523 1 96.44 144 THR B CA 1
ATOM 3036 C C . THR B 1 144 ? -11.805 -13.398 -11.336 1 96.44 144 THR B C 1
ATOM 3038 O O . THR B 1 144 ? -11.352 -13.188 -10.211 1 96.44 144 THR B O 1
ATOM 3041 N N . ILE B 1 145 ? -11.086 -13.352 -12.445 1 94.81 145 ILE B N 1
ATOM 3042 C CA . ILE B 1 145 ? -9.688 -12.945 -12.367 1 94.81 145 ILE B CA 1
ATOM 3043 C C . ILE B 1 145 ? -9.602 -11.5 -11.875 1 94.81 145 ILE B C 1
ATOM 3045 O O . ILE B 1 145 ? -8.688 -11.148 -11.125 1 94.81 145 ILE B O 1
ATOM 3049 N N . GLY B 1 146 ? -10.531 -10.641 -12.25 1 92.69 146 GLY B N 1
ATOM 3050 C CA . GLY B 1 146 ? -10.609 -9.297 -11.719 1 92.69 146 GLY B CA 1
ATOM 3051 C C . GLY B 1 146 ? -10.711 -9.25 -10.203 1 92.69 146 GLY B C 1
ATOM 3052 O O . GLY B 1 146 ? -10.086 -8.414 -9.555 1 92.69 146 GLY B O 1
ATOM 3053 N N . ASP B 1 147 ? -11.477 -10.188 -9.656 1 93.81 147 ASP B N 1
ATOM 3054 C CA . ASP B 1 147 ? -11.648 -10.281 -8.211 1 93.81 147 ASP B CA 1
ATOM 3055 C C . ASP B 1 147 ? -10.352 -10.734 -7.535 1 93.81 147 ASP B C 1
ATOM 3057 O O . ASP B 1 147 ? -10.062 -10.336 -6.406 1 93.81 147 ASP B O 1
ATOM 3061 N N . VAL B 1 148 ? -9.609 -11.508 -8.211 1 95.12 148 VAL B N 1
ATOM 3062 C CA . VAL B 1 148 ? -8.375 -12.055 -7.652 1 95.12 148 VAL B CA 1
ATOM 3063 C C . VAL B 1 148 ? -7.289 -10.977 -7.656 1 95.12 148 VAL B C 1
ATOM 3065 O O . VAL B 1 148 ? -6.5 -10.883 -6.715 1 95.12 148 VAL B O 1
ATOM 3068 N N . VAL B 1 149 ? -7.273 -10.148 -8.672 1 95.12 149 VAL B N 1
ATOM 3069 C CA . VAL B 1 149 ? -6.145 -9.242 -8.852 1 95.12 149 VAL B CA 1
ATOM 3070 C C . VAL B 1 149 ? -6.461 -7.891 -8.219 1 95.12 149 VAL B C 1
ATOM 3072 O O . VAL B 1 149 ? -5.789 -6.895 -8.5 1 95.12 149 VAL B O 1
ATOM 3075 N N . GLN B 1 150 ? -7.484 -7.832 -7.383 1 91.38 150 GLN B N 1
ATOM 3076 C CA . GLN B 1 150 ? -7.742 -6.602 -6.645 1 91.38 150 GLN B CA 1
ATOM 3077 C C . GLN B 1 150 ? -6.543 -6.215 -5.785 1 91.38 150 GLN B C 1
ATOM 3079 O O . GLN B 1 150 ? -5.758 -7.074 -5.383 1 91.38 150 GLN B O 1
ATOM 3084 N N . VAL B 1 151 ? -6.383 -4.949 -5.551 1 90.75 151 VAL B N 1
ATOM 3085 C CA . VAL B 1 151 ? -5.23 -4.461 -4.801 1 90.75 151 VAL B CA 1
ATOM 3086 C C . VAL B 1 151 ? -5.234 -5.066 -3.396 1 90.75 151 VAL B C 1
ATOM 3088 O O . VAL B 1 151 ? -6.215 -4.934 -2.66 1 90.75 151 VAL B O 1
ATOM 3091 N N . PRO B 1 152 ? -4.125 -5.625 -3.064 1 90.12 152 PRO B N 1
ATOM 3092 C CA . PRO B 1 152 ? -4.074 -6.281 -1.754 1 90.12 152 PRO B CA 1
ATOM 3093 C C . PRO B 1 152 ? -3.896 -5.289 -0.606 1 90.12 152 PRO B C 1
ATOM 3095 O O . PRO B 1 152 ? -3.617 -4.109 -0.841 1 90.12 152 PRO B O 1
ATOM 3098 N N . THR B 1 153 ? -4.055 -5.801 0.596 1 85.19 153 THR B N 1
ATOM 3099 C CA . THR B 1 153 ? -3.92 -4.984 1.797 1 85.19 153 THR B CA 1
ATOM 3100 C C . THR B 1 153 ? -2.477 -4.527 1.981 1 85.19 153 THR B C 1
ATOM 3102 O O . THR B 1 153 ? -2.229 -3.387 2.379 1 85.19 153 THR B O 1
ATOM 3105 N N . HIS B 1 154 ? -1.589 -5.453 1.746 1 82.19 154 HIS B N 1
ATOM 3106 C CA . HIS B 1 154 ? -0.173 -5.113 1.854 1 82.19 154 HIS B CA 1
ATOM 3107 C C . HIS B 1 154 ? 0.398 -4.699 0.502 1 82.19 154 HIS B C 1
ATOM 3109 O O . HIS B 1 154 ? 1.227 -5.41 -0.071 1 82.19 154 HIS B O 1
ATOM 3115 N N . PHE B 1 155 ? -0.095 -3.58 0.104 1 91.19 155 PHE B N 1
ATOM 3116 C CA . PHE B 1 155 ? 0.327 -3.039 -1.182 1 91.19 155 PHE B CA 1
ATOM 3117 C C . PHE B 1 155 ? 1.392 -1.965 -0.993 1 91.19 155 PHE B C 1
ATOM 3119 O O . PHE B 1 155 ? 1.305 -1.152 -0.07 1 91.19 155 PHE B O 1
ATOM 3126 N N . PRO B 1 156 ? 2.393 -1.886 -1.902 1 91.75 156 PRO B N 1
ATOM 3127 C CA . PRO B 1 156 ? 2.801 -2.777 -2.99 1 91.75 156 PRO B CA 1
ATOM 3128 C C . PRO B 1 156 ? 3.438 -4.07 -2.488 1 91.75 156 PRO B C 1
ATOM 3130 O O . PRO B 1 156 ? 3.914 -4.125 -1.352 1 91.75 156 PRO B O 1
ATOM 3133 N N . ASN B 1 157 ? 3.357 -5.047 -3.367 1 93.81 157 ASN B N 1
ATOM 3134 C CA . ASN B 1 157 ? 3.805 -6.379 -2.971 1 93.81 157 ASN B CA 1
ATOM 3135 C C . ASN B 1 157 ? 4.457 -7.121 -4.137 1 93.81 157 ASN B C 1
ATOM 3137 O O . ASN B 1 157 ? 3.922 -7.137 -5.246 1 93.81 157 ASN B O 1
ATOM 3141 N N . ARG B 1 158 ? 5.555 -7.75 -3.893 1 95.38 158 ARG B N 1
ATOM 3142 C CA . ARG B 1 158 ? 6.352 -8.422 -4.91 1 95.38 158 ARG B CA 1
ATOM 3143 C C . ARG B 1 158 ? 5.566 -9.555 -5.57 1 95.38 158 ARG B C 1
ATOM 3145 O O . ARG B 1 158 ? 5.602 -9.711 -6.793 1 95.38 158 ARG B O 1
ATOM 3152 N N . TYR B 1 159 ? 4.938 -10.328 -4.793 1 97.75 159 TYR B N 1
ATOM 3153 C CA . TYR B 1 159 ? 4.277 -11.523 -5.316 1 97.75 159 TYR B CA 1
ATOM 3154 C C . TYR B 1 159 ? 2.973 -11.164 -6.016 1 97.75 159 TYR B C 1
ATOM 3156 O O . TYR B 1 159 ? 2.576 -11.82 -6.98 1 97.75 159 TYR B O 1
ATOM 3164 N N . TYR B 1 160 ? 2.297 -10.148 -5.543 1 97.25 160 TYR B N 1
ATOM 3165 C CA . TYR B 1 160 ? 1.192 -9.562 -6.293 1 97.25 160 TYR B CA 1
ATOM 3166 C C . TYR B 1 160 ? 1.665 -9.062 -7.656 1 97.25 160 TYR B C 1
ATOM 3168 O O . TYR B 1 160 ? 1.021 -9.312 -8.672 1 97.25 160 TYR B O 1
ATOM 3176 N N . SER B 1 161 ? 2.809 -8.383 -7.664 1 97.06 161 SER B N 1
ATOM 3177 C CA . SER B 1 161 ? 3.385 -7.891 -8.914 1 97.06 161 SER B CA 1
ATOM 3178 C C . SER B 1 161 ? 3.746 -9.039 -9.844 1 97.06 161 SER B C 1
ATOM 3180 O O . SER B 1 161 ? 3.598 -8.93 -11.062 1 97.06 161 SER B O 1
ATOM 3182 N N . THR B 1 162 ? 4.273 -10.07 -9.281 1 98.25 162 THR B N 1
ATOM 3183 C CA . THR B 1 162 ? 4.602 -11.25 -10.07 1 98.25 162 THR B CA 1
ATOM 3184 C C . THR B 1 162 ? 3.359 -11.805 -10.766 1 98.25 162 THR B C 1
ATOM 3186 O O . THR B 1 162 ? 3.41 -12.18 -11.938 1 98.25 162 THR B O 1
ATOM 3189 N N . LEU B 1 163 ? 2.266 -11.891 -10.008 1 98.31 163 LEU B N 1
ATOM 3190 C CA . LEU B 1 163 ? 0.992 -12.312 -10.578 1 98.31 163 LEU B CA 1
ATOM 3191 C C . LEU B 1 163 ? 0.576 -11.398 -11.719 1 98.31 163 LEU B C 1
ATOM 3193 O O . LEU B 1 163 ? 0.229 -11.867 -12.805 1 98.31 163 LEU B O 1
ATOM 3197 N N . LEU B 1 164 ? 0.605 -10.102 -11.5 1 97.25 164 LEU B N 1
ATOM 3198 C CA . LEU B 1 164 ? 0.223 -9.133 -12.516 1 97.25 164 LEU B CA 1
ATOM 3199 C C . LEU B 1 164 ? 1.12 -9.258 -13.75 1 97.25 164 LEU B C 1
ATOM 3201 O O . LEU B 1 164 ? 0.639 -9.195 -14.883 1 97.25 164 LEU B O 1
ATOM 3205 N N . GLN B 1 165 ? 2.402 -9.398 -13.508 1 97.38 165 GLN B N 1
ATOM 3206 C CA . GLN B 1 165 ? 3.363 -9.523 -14.594 1 97.38 165 GLN B CA 1
ATOM 3207 C C . GLN B 1 165 ? 3.09 -10.766 -15.438 1 97.38 165 GLN B C 1
ATOM 3209 O O . GLN B 1 165 ? 3.197 -10.734 -16.656 1 97.38 165 GLN B O 1
ATOM 3214 N N . THR B 1 166 ? 2.814 -11.82 -14.773 1 98.31 166 THR B N 1
ATOM 3215 C CA . THR B 1 166 ? 2.494 -13.047 -15.492 1 98.31 166 THR B CA 1
ATOM 3216 C C . THR B 1 166 ? 1.261 -12.852 -16.375 1 98.31 166 THR B C 1
ATOM 3218 O O . THR B 1 166 ? 1.231 -13.312 -17.516 1 98.31 166 THR B O 1
ATOM 3221 N N . LEU B 1 167 ? 0.265 -12.156 -15.867 1 97.75 167 LEU B N 1
ATOM 3222 C CA . LEU B 1 167 ? -0.965 -11.906 -16.609 1 97.75 167 LEU B CA 1
ATOM 3223 C C . LEU B 1 167 ? -0.712 -10.945 -17.766 1 97.75 167 LEU B C 1
ATOM 3225 O O . LEU B 1 167 ? -1.394 -11.008 -18.797 1 97.75 167 LEU B O 1
ATOM 3229 N N . GLN B 1 168 ? 0.245 -10.047 -17.609 1 96.12 168 GLN B N 1
ATOM 3230 C CA . GLN B 1 168 ? 0.592 -9.102 -18.672 1 96.12 168 GLN B CA 1
ATOM 3231 C C . GLN B 1 168 ? 1.236 -9.812 -19.844 1 96.12 168 GLN B C 1
ATOM 3233 O O . GLN B 1 168 ? 1.329 -9.25 -20.938 1 96.12 168 GLN B O 1
ATOM 3238 N N . GLY B 1 169 ? 1.732 -11.039 -19.625 1 96.44 169 GLY B N 1
ATOM 3239 C CA . GLY B 1 169 ? 2.328 -11.828 -20.688 1 96.44 169 GLY B CA 1
ATOM 3240 C C . GLY B 1 169 ? 1.301 -12.531 -21.562 1 96.44 169 GLY B C 1
ATOM 3241 O O . GLY B 1 169 ? 1.655 -13.18 -22.547 1 96.44 169 GLY B O 1
ATOM 3242 N N . CYS B 1 170 ? 0.03 -12.344 -21.266 1 97.69 170 CYS B N 1
ATOM 3243 C CA . CYS B 1 170 ? -1.043 -12.977 -22.031 1 97.69 170 CYS B CA 1
ATOM 3244 C C . CYS B 1 170 ? -1.37 -12.164 -23.281 1 97.69 170 CYS B C 1
ATOM 3246 O O . CYS B 1 170 ? -0.71 -11.164 -23.578 1 97.69 170 CYS B O 1
ATOM 3248 N N . ASP B 1 171 ? -2.355 -12.664 -24.125 1 96.5 171 ASP B N 1
ATOM 3249 C CA . ASP B 1 171 ? -2.773 -11.938 -25.328 1 96.5 171 ASP B CA 1
ATOM 3250 C C . ASP B 1 171 ? -3.441 -10.617 -24.969 1 96.5 171 ASP B C 1
ATOM 3252 O O . ASP B 1 171 ? -3.92 -10.445 -23.844 1 96.5 171 ASP B O 1
ATOM 3256 N N . GLU B 1 172 ? -3.576 -9.719 -25.844 1 94.88 172 GLU B N 1
ATOM 3257 C CA . GLU B 1 172 ? -4.02 -8.344 -25.625 1 94.88 172 GLU B CA 1
ATOM 3258 C C . GLU B 1 172 ? -5.434 -8.305 -25.047 1 94.88 172 GLU B C 1
ATOM 3260 O O . GLU B 1 172 ? -5.738 -7.473 -24.188 1 94.88 172 GLU B O 1
ATOM 3265 N N . GLN B 1 173 ? -6.258 -9.109 -25.531 1 94.5 173 GLN B N 1
ATOM 3266 C CA . GLN B 1 173 ? -7.641 -9.125 -25.078 1 94.5 173 GLN B CA 1
ATOM 3267 C C . GLN B 1 173 ? -7.727 -9.531 -23.609 1 94.5 173 GLN B C 1
ATOM 3269 O O . GLN B 1 173 ? -8.492 -8.945 -22.844 1 94.5 173 GLN B O 1
ATOM 3274 N N . THR B 1 174 ? -6.953 -10.508 -23.266 1 96.19 174 THR B N 1
ATOM 3275 C CA . THR B 1 174 ? -6.93 -10.969 -21.875 1 96.19 174 THR B CA 1
ATOM 3276 C C . THR B 1 174 ? -6.355 -9.891 -20.953 1 96.19 174 THR B C 1
ATOM 3278 O O . THR B 1 174 ? -6.906 -9.617 -19.891 1 96.19 174 THR B O 1
ATOM 3281 N N . VAL B 1 175 ? -5.254 -9.281 -21.359 1 96.12 175 VAL B N 1
ATOM 3282 C CA . VAL B 1 175 ? -4.625 -8.219 -20.578 1 96.12 175 VAL B CA 1
ATOM 3283 C C . VAL B 1 175 ? -5.613 -7.07 -20.375 1 96.12 175 VAL B C 1
ATOM 3285 O O . VAL B 1 175 ? -5.723 -6.516 -19.281 1 96.12 175 VAL B O 1
ATOM 3288 N N . ALA B 1 176 ? -6.344 -6.742 -21.438 1 94.38 176 ALA B N 1
ATOM 3289 C CA . ALA B 1 176 ? -7.332 -5.672 -21.375 1 94.38 176 ALA B CA 1
ATOM 3290 C C . ALA B 1 176 ? -8.438 -6.012 -20.375 1 94.38 176 ALA B C 1
ATOM 3292 O O . ALA B 1 176 ? -8.906 -5.137 -19.641 1 94.38 176 ALA B O 1
ATOM 3293 N N . ALA B 1 177 ? -8.82 -7.227 -20.391 1 93.25 177 ALA B N 1
ATOM 3294 C CA . ALA B 1 177 ? -9.859 -7.656 -19.469 1 93.25 177 ALA B CA 1
ATOM 3295 C C . ALA B 1 177 ? -9.367 -7.586 -18.016 1 93.25 177 ALA B C 1
ATOM 3297 O O . ALA B 1 177 ? -10.109 -7.18 -17.125 1 93.25 177 ALA B O 1
ATOM 3298 N N . VAL B 1 178 ? -8.18 -8.016 -17.797 1 94.69 178 VAL B N 1
ATOM 3299 C CA . VAL B 1 178 ? -7.57 -7.969 -16.484 1 94.69 178 VAL B CA 1
ATOM 3300 C C . VAL B 1 178 ? -7.469 -6.52 -16.016 1 94.69 178 VAL B C 1
ATOM 3302 O O . VAL B 1 178 ? -7.824 -6.203 -14.875 1 94.69 178 VAL B O 1
ATOM 3305 N N . ARG B 1 179 ? -6.973 -5.684 -16.891 1 95.12 179 ARG B N 1
ATOM 3306 C CA . ARG B 1 179 ? -6.852 -4.262 -16.594 1 95.12 179 ARG B CA 1
ATOM 3307 C C . ARG B 1 179 ? -8.203 -3.668 -16.203 1 95.12 179 ARG B C 1
ATOM 3309 O O . ARG B 1 179 ? -8.312 -2.955 -15.211 1 95.12 179 ARG B O 1
ATOM 3316 N N . ALA B 1 180 ? -9.227 -3.986 -17.016 1 93.62 180 ALA B N 1
ATOM 3317 C CA . ALA B 1 180 ? -10.562 -3.473 -16.75 1 93.62 180 ALA B CA 1
ATOM 3318 C C . ALA B 1 180 ? -11.062 -3.945 -15.383 1 93.62 180 ALA B C 1
ATOM 3320 O O . ALA B 1 180 ? -11.68 -3.178 -14.641 1 93.62 180 ALA B O 1
ATOM 3321 N N . GLY B 1 181 ? -10.812 -5.207 -15.094 1 93 181 GLY B N 1
ATOM 3322 C CA . GLY B 1 181 ? -11.195 -5.746 -13.797 1 93 181 GLY B CA 1
ATOM 3323 C C . GLY B 1 181 ? -10.484 -5.074 -12.641 1 93 181 GLY B C 1
ATOM 3324 O O . GLY B 1 181 ? -11.102 -4.785 -11.609 1 93 181 GLY B O 1
ATOM 3325 N N . LEU B 1 182 ? -9.266 -4.855 -12.812 1 94.19 182 LEU B N 1
ATOM 3326 C CA . LEU B 1 182 ? -8.445 -4.223 -11.781 1 94.19 182 LEU B CA 1
ATOM 3327 C C . LEU B 1 182 ? -8.875 -2.773 -11.562 1 94.19 182 LEU B C 1
ATOM 3329 O O . LEU B 1 182 ? -9.102 -2.354 -10.422 1 94.19 182 LEU B O 1
ATOM 3333 N N . VAL B 1 183 ? -9.008 -1.997 -12.633 1 93.5 183 VAL B N 1
ATOM 3334 C CA . VAL B 1 183 ? -9.336 -0.577 -12.57 1 93.5 183 VAL B CA 1
ATOM 3335 C C . VAL B 1 183 ? -10.719 -0.392 -11.953 1 93.5 183 VAL B C 1
ATOM 3337 O O . VAL B 1 183 ? -10.945 0.551 -11.195 1 93.5 183 VAL B O 1
ATOM 3340 N N . ALA B 1 184 ? -11.633 -1.325 -12.195 1 93.31 184 ALA B N 1
ATOM 3341 C CA . ALA B 1 184 ? -13 -1.247 -11.688 1 93.31 184 ALA B CA 1
ATOM 3342 C C . ALA B 1 184 ? -13.039 -1.41 -10.172 1 93.31 184 ALA B C 1
ATOM 3344 O O . ALA B 1 184 ? -14.008 -1.022 -9.516 1 93.31 184 ALA B O 1
ATOM 3345 N N . ARG B 1 185 ? -11.969 -1.916 -9.633 1 93.06 185 ARG B N 1
ATOM 3346 C CA . ARG B 1 185 ? -11.984 -2.25 -8.211 1 93.06 185 ARG B CA 1
ATOM 3347 C C . ARG B 1 185 ? -11.055 -1.334 -7.426 1 93.06 185 ARG B C 1
ATOM 3349 O O . ARG B 1 185 ? -10.844 -1.537 -6.23 1 93.06 185 ARG B O 1
ATOM 3356 N N . LEU B 1 186 ? -10.461 -0.395 -8.07 1 93.75 186 LEU B N 1
ATOM 3357 C CA . LEU B 1 186 ? -9.562 0.54 -7.402 1 93.75 186 LEU B CA 1
ATOM 3358 C C . LEU B 1 186 ? -10.336 1.467 -6.473 1 93.75 186 LEU B C 1
ATOM 3360 O O . LEU B 1 186 ? -11.414 1.951 -6.828 1 93.75 186 LEU B O 1
ATOM 3364 N N . GLY B 1 187 ? -9.945 1.654 -5.281 1 92.38 187 GLY B N 1
ATOM 3365 C CA . GLY B 1 187 ? -10.547 2.582 -4.336 1 92.38 187 GLY B CA 1
ATOM 3366 C C . GLY B 1 187 ? -10.172 4.027 -4.598 1 92.38 187 GLY B C 1
ATOM 3367 O O . GLY B 1 187 ? -9.328 4.312 -5.449 1 92.38 187 GLY B O 1
ATOM 3368 N N . PRO B 1 188 ? -10.766 4.914 -3.85 1 91.88 188 PRO B N 1
ATOM 3369 C CA . PRO B 1 188 ? -10.57 6.352 -4.062 1 91.88 188 PRO B CA 1
ATOM 3370 C C . PRO B 1 188 ? -9.133 6.793 -3.838 1 91.88 188 PRO B C 1
ATOM 3372 O O . PRO B 1 188 ? -8.641 7.688 -4.531 1 91.88 188 PRO B O 1
ATOM 3375 N N . ASP B 1 189 ? -8.492 6.215 -2.848 1 93.38 189 ASP B N 1
ATOM 3376 C CA . ASP B 1 189 ? -7.117 6.598 -2.557 1 93.38 189 ASP B CA 1
ATOM 3377 C C . ASP B 1 189 ? -6.188 6.211 -3.705 1 93.38 189 ASP B C 1
ATOM 3379 O O . ASP B 1 189 ? -5.297 6.98 -4.074 1 93.38 189 ASP B O 1
ATOM 3383 N N . MET B 1 190 ? -6.418 5.059 -4.246 1 94 190 MET B N 1
ATOM 3384 C CA . MET B 1 190 ? -5.629 4.633 -5.398 1 94 190 MET B CA 1
ATOM 3385 C C . MET B 1 190 ? -5.91 5.516 -6.605 1 94 190 MET B C 1
ATOM 3387 O O . MET B 1 190 ? -4.996 5.855 -7.359 1 94 190 MET B O 1
ATOM 3391 N N . GLU B 1 191 ? -7.148 5.879 -6.848 1 92.75 191 GLU B N 1
ATOM 3392 C CA . GLU B 1 191 ? -7.527 6.738 -7.965 1 92.75 191 GLU B CA 1
ATOM 3393 C C . GLU B 1 191 ? -6.84 8.102 -7.875 1 92.75 191 GLU B C 1
ATOM 3395 O O . GLU B 1 191 ? -6.383 8.641 -8.883 1 92.75 191 GLU B O 1
ATOM 3400 N N . THR B 1 192 ? -6.82 8.664 -6.699 1 92.94 192 THR B N 1
ATOM 3401 C CA . THR B 1 192 ? -6.133 9.938 -6.488 1 92.94 192 THR B CA 1
ATOM 3402 C C . THR B 1 192 ? -4.66 9.828 -6.879 1 92.94 192 THR B C 1
ATOM 3404 O O . THR B 1 192 ? -4.125 10.703 -7.555 1 92.94 192 THR B O 1
ATOM 3407 N N . PHE B 1 193 ? -4.035 8.758 -6.406 1 94.62 193 PHE B N 1
ATOM 3408 C CA . PHE B 1 193 ? -2.639 8.5 -6.742 1 94.62 193 PHE B CA 1
ATOM 3409 C C . PHE B 1 193 ? -2.453 8.398 -8.25 1 94.62 193 PHE B C 1
ATOM 3411 O O . PHE B 1 193 ? -1.553 9.031 -8.812 1 94.62 193 PHE B O 1
ATOM 3418 N N . LEU B 1 194 ? -3.328 7.625 -8.859 1 93.06 194 LEU B N 1
ATOM 3419 C CA . LEU B 1 194 ? -3.227 7.41 -10.297 1 93.06 194 LEU B CA 1
ATOM 3420 C C . LEU B 1 194 ? -3.459 8.711 -11.055 1 93.06 194 LEU B C 1
ATOM 3422 O O . LEU B 1 194 ? -2.857 8.938 -12.109 1 93.06 194 LEU B O 1
ATOM 3426 N N . GLN B 1 195 ? -4.355 9.555 -10.625 1 90.81 195 GLN B N 1
ATOM 3427 C CA . GLN B 1 195 ? -4.621 10.844 -11.25 1 90.81 195 GLN B CA 1
ATOM 3428 C C . GLN B 1 195 ? -3.369 11.719 -11.273 1 90.81 195 GLN B C 1
ATOM 3430 O O . GLN B 1 195 ? -3.125 12.438 -12.234 1 90.81 195 GLN B O 1
ATOM 3435 N N . LEU B 1 196 ? -2.625 11.586 -10.234 1 91.56 196 LEU B N 1
ATOM 3436 C CA . LEU B 1 196 ? -1.417 12.398 -10.141 1 91.56 196 LEU B CA 1
ATOM 3437 C C . LEU B 1 196 ? -0.331 11.859 -11.07 1 91.56 196 LEU B C 1
ATOM 3439 O O . LEU B 1 196 ? 0.336 12.633 -11.758 1 91.56 196 LEU B O 1
ATOM 3443 N N . VAL B 1 197 ? -0.2 10.562 -11.109 1 90.88 197 VAL B N 1
ATOM 3444 C CA . VAL B 1 197 ? 0.932 9.984 -11.82 1 90.88 197 VAL B CA 1
ATOM 3445 C C . VAL B 1 197 ? 0.616 9.898 -13.312 1 90.88 197 VAL B C 1
ATOM 3447 O O . VAL B 1 197 ? 1.524 9.859 -14.141 1 90.88 197 VAL B O 1
ATOM 3450 N N . GLN B 1 198 ? -0.672 9.797 -13.656 1 82.06 198 GLN B N 1
ATOM 3451 C CA . GLN B 1 198 ? -1.044 9.648 -15.055 1 82.06 198 GLN B CA 1
ATOM 3452 C C . GLN B 1 198 ? -0.992 10.984 -15.781 1 82.06 198 GLN B C 1
ATOM 3454 O O . GLN B 1 198 ? -1.335 12.023 -15.211 1 82.06 198 GLN B O 1
ATOM 3459 N N . ASN B 1 199 ? -0.008 11.211 -16.703 1 61.84 199 ASN B N 1
ATOM 3460 C CA . ASN B 1 199 ? 0.151 12.398 -17.531 1 61.84 199 ASN B CA 1
ATOM 3461 C C . ASN B 1 199 ? -1.172 12.82 -18.172 1 61.84 199 ASN B C 1
ATOM 3463 O O . ASN B 1 199 ? -2.066 12 -18.359 1 61.84 199 ASN B O 1
ATOM 3467 N N . LYS B 1 200 ? -1.552 14.203 -18.375 1 53.69 200 LYS B N 1
ATOM 3468 C CA . LYS B 1 200 ? -2.684 14.797 -19.078 1 53.69 200 LYS B CA 1
ATOM 3469 C C . LYS B 1 200 ? -3.002 14.023 -20.344 1 53.69 200 LYS B C 1
ATOM 3471 O O . LYS B 1 200 ? -2.105 13.469 -20.984 1 53.69 200 LYS B O 1
ATOM 3476 N N . PRO B 1 201 ? -4.367 13.703 -20.703 1 47.19 201 PRO B N 1
ATOM 3477 C CA . PRO B 1 201 ? -4.867 13 -21.891 1 47.19 201 PRO B CA 1
ATOM 3478 C C . PRO B 1 201 ? -4.168 13.438 -23.172 1 47.19 201 PRO B C 1
ATOM 3480 O O . PRO B 1 201 ? -3.758 14.594 -23.297 1 47.19 201 PRO B O 1
ATOM 3483 N N . CYS B 1 202 ? -3.553 12.539 -23.906 1 49.25 202 CYS B N 1
ATOM 3484 C CA . CYS B 1 202 ? -3.271 12.742 -25.312 1 49.25 202 CYS B CA 1
ATOM 3485 C C . CYS B 1 202 ? -4.391 13.531 -25.984 1 49.25 202 CYS B C 1
ATOM 3487 O O . CYS B 1 202 ? -5.57 13.25 -25.766 1 49.25 202 CYS B O 1
ATOM 3489 N N . ASN B 1 203 ? -4.301 14.836 -26.422 1 39.25 203 ASN B N 1
ATOM 3490 C CA . ASN B 1 203 ? -5.262 15.648 -27.156 1 39.25 203 ASN B CA 1
ATOM 3491 C C . ASN B 1 203 ? -6.004 14.82 -28.203 1 39.25 203 ASN B C 1
ATOM 3493 O O . ASN B 1 203 ? -5.438 14.453 -29.234 1 39.25 203 ASN B O 1
ATOM 3497 N N . ALA B 1 204 ? -6.871 13.961 -28.172 1 33.75 204 ALA B N 1
ATOM 3498 C CA . ALA B 1 204 ? -7.801 13.641 -29.25 1 33.75 204 ALA B CA 1
ATOM 3499 C C . ALA B 1 204 ? -8.367 14.906 -29.875 1 33.75 204 ALA B C 1
ATOM 3501 O O . ALA B 1 204 ? -8.961 15.742 -29.188 1 33.75 204 ALA B O 1
ATOM 3502 N N . ASP B 1 205 ? -8.062 15.391 -31.109 1 32.25 205 ASP B N 1
ATOM 3503 C CA . ASP B 1 205 ? -8.867 16.328 -31.891 1 32.25 205 ASP B CA 1
ATOM 3504 C C . ASP B 1 205 ? -10.359 16.031 -31.719 1 32.25 205 ASP B C 1
ATOM 3506 O O . ASP B 1 205 ? -11.148 16.953 -31.484 1 32.25 205 ASP B O 1
ATOM 3510 N N . SER B 1 206 ? -11.031 15.211 -32.781 1 30.52 206 SER B N 1
ATOM 3511 C CA . SER B 1 206 ? -12.406 15.414 -33.25 1 30.52 206 SER B CA 1
ATOM 3512 C C . SER B 1 206 ? -13.398 15.234 -32.094 1 30.52 206 SER B C 1
ATOM 3514 O O . SER B 1 206 ? -14.094 16.188 -31.719 1 30.52 206 SER B O 1
ATOM 3516 N N . GLY B 1 207 ? -14.586 14.359 -32.344 1 27.02 207 GLY B N 1
ATOM 3517 C CA . GLY B 1 207 ? -16.031 14.477 -32.156 1 27.02 207 GLY B CA 1
ATOM 3518 C C . GLY B 1 207 ? -16.469 14.336 -30.719 1 27.02 207 GLY B C 1
ATOM 3519 O O . GLY B 1 207 ? -17.203 15.18 -30.203 1 27.02 207 GLY B O 1
ATOM 3520 N N . SER B 1 208 ? -16.875 13.078 -30.281 1 26.56 208 SER B N 1
ATOM 3521 C CA . SER B 1 208 ? -18.094 12.938 -29.484 1 26.56 208 SER B CA 1
ATOM 3522 C C . SER B 1 208 ? -17.844 13.367 -28.047 1 26.56 208 SER B C 1
ATOM 3524 O O . SER B 1 208 ? -16.859 12.961 -27.422 1 26.56 208 SER B O 1
ATOM 3526 N N . ASN B 1 209 ? -18.359 14.578 -27.609 1 26.59 209 ASN B N 1
ATOM 3527 C CA . ASN B 1 209 ? -18.656 15.305 -26.391 1 26.59 209 ASN B CA 1
ATOM 3528 C C . ASN B 1 209 ? -19.172 14.375 -25.297 1 26.59 209 ASN B C 1
ATOM 3530 O O . ASN B 1 209 ? -19.906 14.797 -24.391 1 26.59 209 ASN B O 1
ATOM 3534 N N . ALA B 1 210 ? -19.266 13.055 -25.469 1 22.09 210 ALA B N 1
ATOM 3535 C CA . ALA B 1 210 ? -20.344 12.625 -24.578 1 22.09 210 ALA B CA 1
ATOM 3536 C C . ALA B 1 210 ? -20.078 13.039 -23.141 1 22.09 210 ALA B C 1
ATOM 3538 O O . ALA B 1 210 ? -20.938 13.594 -22.469 1 22.09 210 ALA B O 1
ATOM 3539 N N . TYR B 1 211 ? -19.328 12.188 -22.281 1 23.12 211 TYR B N 1
ATOM 3540 C CA . TYR B 1 211 ? -19.875 11.977 -20.938 1 23.12 211 TYR B CA 1
ATOM 3541 C C . TYR B 1 211 ? -19.406 13.055 -19.984 1 23.12 211 TYR B C 1
ATOM 3543 O O . TYR B 1 211 ? -18.219 13.141 -19.672 1 23.12 211 TYR B O 1
ATOM 3551 N N . ASP B 1 212 ? -19.828 14.289 -20.078 1 23.8 212 ASP B N 1
ATOM 3552 C CA . ASP B 1 212 ? -19.641 15.398 -19.156 1 23.8 212 ASP B CA 1
ATOM 3553 C C . ASP B 1 212 ? -20.078 15.023 -17.734 1 23.8 212 ASP B C 1
ATOM 3555 O O . ASP B 1 212 ? -21.172 15.406 -17.297 1 23.8 212 ASP B O 1
ATOM 3559 N N . ASN B 1 213 ? -20.203 13.781 -17.312 1 22.52 213 ASN B N 1
ATOM 3560 C CA . ASN B 1 213 ? -20.953 13.836 -16.062 1 22.52 213 ASN B CA 1
ATOM 3561 C C . ASN B 1 213 ? -20.188 14.594 -14.977 1 22.52 213 ASN B C 1
ATOM 3563 O O . ASN B 1 213 ? -19.109 14.164 -14.562 1 22.52 213 ASN B O 1
ATOM 3567 N N . PRO B 1 214 ? -20.406 15.922 -14.742 1 24.58 214 PRO B N 1
ATOM 3568 C CA . PRO B 1 214 ? -19.859 16.844 -13.758 1 24.58 214 PRO B CA 1
ATOM 3569 C C . PRO B 1 214 ? -19.734 16.234 -12.359 1 24.58 214 PRO B C 1
ATOM 3571 O O . PRO B 1 214 ? -18.641 15.852 -11.938 1 24.58 214 PRO B O 1
ATOM 3574 N N . ALA B 1 215 ? -20.594 16.906 -11.305 1 25.38 215 ALA B N 1
ATOM 3575 C CA . ALA B 1 215 ? -20.562 17.453 -9.953 1 25.38 215 ALA B CA 1
ATOM 3576 C C . ALA B 1 215 ? -20.812 16.359 -8.914 1 25.38 215 ALA B C 1
ATOM 3578 O O . ALA B 1 215 ? -20.984 16.656 -7.73 1 25.38 215 ALA B O 1
ATOM 3579 N N . SER B 1 216 ? -21.156 15.125 -9.195 1 25.81 216 SER B N 1
ATOM 3580 C CA . SER B 1 216 ? -21.984 14.539 -8.141 1 25.81 216 SER B CA 1
ATOM 3581 C C . SER B 1 216 ? -21.172 14.328 -6.863 1 25.81 216 SER B C 1
ATOM 3583 O O . SER B 1 216 ? -20.453 13.344 -6.738 1 25.81 216 SER B O 1
ATOM 3585 N N . TRP B 1 217 ? -20.438 15.32 -6.383 1 26.12 217 TRP B N 1
ATOM 3586 C CA . TRP B 1 217 ? -19.734 15.195 -5.113 1 26.12 217 TRP B CA 1
ATOM 3587 C C . TRP B 1 217 ? -20.656 14.656 -4.023 1 26.12 217 TRP B C 1
ATOM 3589 O O . TRP B 1 217 ? -20.203 14.312 -2.932 1 26.12 217 TRP B O 1
ATOM 3599 N N . ARG B 1 218 ? -21.953 15.227 -4.02 1 28.06 218 ARG B N 1
ATOM 3600 C CA . ARG B 1 218 ? -22.672 15.539 -2.789 1 28.06 218 ARG B CA 1
ATOM 3601 C C . ARG B 1 218 ? -23.016 14.273 -2.012 1 28.06 218 ARG B C 1
ATOM 3603 O O . ARG B 1 218 ? -23.094 14.297 -0.782 1 28.06 218 ARG B O 1
ATOM 3610 N N . ASN B 1 219 ? -23.859 13.398 -2.592 1 24.67 219 ASN B N 1
ATOM 3611 C CA . ASN B 1 219 ? -24.844 12.648 -1.828 1 24.67 219 ASN B CA 1
ATOM 3612 C C . ASN B 1 219 ? -24.188 11.531 -1.02 1 24.67 219 ASN B C 1
ATOM 3614 O O . ASN B 1 219 ? -23.766 10.516 -1.58 1 24.67 219 ASN B O 1
ATOM 3618 N N . MET B 1 220 ? -23.312 11.953 -0.125 1 24.12 220 MET B N 1
ATOM 3619 C CA . MET B 1 220 ? -22.875 10.891 0.776 1 24.12 220 MET B CA 1
ATOM 3620 C C . MET B 1 220 ? -24.062 10.109 1.306 1 24.12 220 MET B C 1
ATOM 3622 O O . MET B 1 220 ? -24.953 10.672 1.944 1 24.12 220 MET B O 1
ATOM 3626 N N . PRO B 1 221 ? -24.594 9.203 0.585 1 27.55 221 PRO B N 1
ATOM 3627 C CA . PRO B 1 221 ? -25.781 8.531 1.121 1 27.55 221 PRO B CA 1
ATOM 3628 C C . PRO B 1 221 ? -25.625 8.148 2.594 1 27.55 221 PRO B C 1
ATOM 3630 O O . PRO B 1 221 ? -24.594 7.594 2.99 1 27.55 221 PRO B O 1
ATOM 3633 N N . VAL B 1 222 ? -26.062 9.07 3.465 1 25.94 222 VAL B N 1
ATOM 3634 C CA . VAL B 1 222 ? -26.234 8.812 4.891 1 25.94 222 VAL B CA 1
ATOM 3635 C C . VAL B 1 222 ? -27 7.5 5.086 1 25.94 222 VAL B C 1
ATOM 3637 O O . VAL B 1 222 ? -28.125 7.348 4.594 1 25.94 222 VAL B O 1
ATOM 3640 N N . PHE B 1 223 ? -26.359 6.457 4.848 1 24.5 223 PHE B N 1
ATOM 3641 C CA . PHE B 1 223 ? -27.016 5.195 5.16 1 24.5 223 PHE B CA 1
ATOM 3642 C C . PHE B 1 223 ? -27.703 5.27 6.516 1 24.5 223 PHE B C 1
ATOM 3644 O O . PHE B 1 223 ? -27.062 5.555 7.531 1 24.5 223 PHE B O 1
ATOM 3651 N N . ASN B 1 224 ? -28.859 5.988 6.488 1 23.7 224 ASN B N 1
ATOM 3652 C CA . ASN B 1 224 ? -29.781 5.98 7.621 1 23.7 224 ASN B CA 1
ATOM 3653 C C . ASN B 1 224 ? -29.953 4.578 8.188 1 23.7 224 ASN B C 1
ATOM 3655 O O . ASN B 1 224 ? -30.547 3.711 7.543 1 23.7 224 ASN B O 1
ATOM 3659 N N . ILE B 1 225 ? -28.891 4.098 8.656 1 23.27 225 ILE B N 1
ATOM 3660 C CA . ILE B 1 225 ? -29.094 2.836 9.359 1 23.27 225 ILE B CA 1
ATOM 3661 C C . ILE B 1 225 ? -30.25 2.979 10.344 1 23.27 225 ILE B C 1
ATOM 3663 O O . ILE B 1 225 ? -30.172 3.779 11.281 1 23.27 225 ILE B O 1
ATOM 3667 N N . GLN B 1 226 ? -31.453 3.141 9.773 1 22.67 226 GLN B N 1
ATOM 3668 C CA . GLN B 1 226 ? -32.625 3.119 10.664 1 22.67 226 GLN B CA 1
ATOM 3669 C C . GLN B 1 226 ? -32.5 2.01 11.703 1 22.67 226 GLN B C 1
ATOM 3671 O O . GLN B 1 226 ? -32.188 0.861 11.359 1 22.67 226 GLN B O 1
ATOM 3676 N N . PRO B 1 227 ? -31.984 2.445 12.859 1 24.38 227 PRO B N 1
ATOM 3677 C CA . PRO B 1 227 ? -31.969 1.521 14 1 24.38 227 PRO B CA 1
ATOM 3678 C C . PRO B 1 227 ? -33.312 0.772 14.164 1 24.38 227 PRO B C 1
ATOM 3680 O O . PRO B 1 227 ? -34.344 1.397 14.297 1 24.38 227 PRO B O 1
ATOM 3683 N N . GLY B 1 228 ? -33.688 -0.046 13.125 1 21.28 228 GLY B N 1
ATOM 3684 C CA . GLY B 1 228 ? -34.938 -0.76 13.344 1 21.28 228 GLY B CA 1
ATOM 3685 C C . GLY B 1 228 ? -35.031 -1.354 14.734 1 21.28 228 GLY B C 1
ATOM 3686 O O . GLY B 1 228 ? -34.188 -2.148 15.148 1 21.28 228 GLY B O 1
ATOM 3687 N N . PHE B 1 229 ? -35.375 -0.461 15.688 1 22.5 229 PHE B N 1
ATOM 3688 C CA . PHE B 1 229 ? -35.719 -0.826 17.047 1 22.5 229 PHE B CA 1
ATOM 3689 C C . PHE B 1 229 ? -36.719 -1.992 17.047 1 22.5 229 PHE B C 1
ATOM 3691 O O . PHE B 1 229 ? -37.906 -1.814 16.766 1 22.5 229 PHE B O 1
ATOM 3698 N N . ARG B 1 230 ? -36.438 -3.041 16.25 1 21.34 230 ARG B N 1
ATOM 3699 C CA . ARG B 1 230 ? -37.406 -4.117 16.406 1 21.34 230 ARG B CA 1
ATOM 3700 C C . ARG B 1 230 ? -37.656 -4.438 17.875 1 21.34 230 ARG B C 1
ATOM 3702 O O . ARG B 1 230 ? -36.688 -4.551 18.656 1 21.34 230 ARG B O 1
ATOM 3709 N N . GLY B 1 231 ? -38.844 -4.039 18.375 1 20.75 231 GLY B N 1
ATOM 3710 C CA . GLY B 1 231 ? -39.625 -4.191 19.594 1 20.75 231 GLY B CA 1
ATOM 3711 C C . GLY B 1 231 ? -39.531 -5.582 20.188 1 20.75 231 GLY B C 1
ATOM 3712 O O . GLY B 1 231 ? -39.5 -6.578 19.469 1 20.75 231 GLY B O 1
ATOM 3713 N N . ARG B 1 232 ? -38.625 -5.727 21.203 1 21.77 232 ARG B N 1
ATOM 3714 C CA . ARG B 1 232 ? -38.594 -6.82 22.156 1 21.77 232 ARG B CA 1
ATOM 3715 C C . ARG B 1 232 ? -40 -7.215 22.594 1 21.77 232 ARG B C 1
ATOM 3717 O O . ARG B 1 232 ? -40.75 -6.383 23.094 1 21.77 232 ARG B O 1
ATOM 3724 N N . ASP B 1 233 ? -40.656 -8.195 21.922 1 19.56 233 ASP B N 1
ATOM 3725 C CA . ASP B 1 233 ? -41.969 -8.719 22.328 1 19.56 233 ASP B CA 1
ATOM 3726 C C . ASP B 1 233 ? -41.969 -9.055 23.812 1 19.56 233 ASP B C 1
ATOM 3728 O O . ASP B 1 233 ? -41.094 -9.75 24.312 1 19.56 233 ASP B O 1
ATOM 3732 N N . PRO B 1 234 ? -42.5 -8.18 24.688 1 23.45 234 PRO B N 1
ATOM 3733 C CA . PRO B 1 234 ? -42.75 -8.391 26.109 1 23.45 234 PRO B CA 1
ATOM 3734 C C . PRO B 1 234 ? -43.562 -9.664 26.391 1 23.45 234 PRO B C 1
ATOM 3736 O O . PRO B 1 234 ? -43.969 -9.898 27.516 1 23.45 234 PRO B O 1
ATOM 3739 N N . THR B 1 235 ? -43.781 -10.617 25.375 1 18.17 235 THR B N 1
ATOM 3740 C CA . THR B 1 235 ? -44.969 -11.391 25.672 1 18.17 235 THR B CA 1
ATOM 3741 C C . THR B 1 235 ? -44.781 -12.203 26.953 1 18.17 235 THR B C 1
ATOM 3743 O O . THR B 1 235 ? -45.781 -12.5 27.641 1 18.17 235 THR B O 1
ATOM 3746 N N . HIS B 1 236 ? -43.719 -12.953 27.141 1 20.56 236 HIS B N 1
ATOM 3747 C CA . HIS B 1 236 ? -44.156 -14.266 27.609 1 20.56 236 HIS B CA 1
ATOM 3748 C C . HIS B 1 236 ? -44.781 -14.18 28.984 1 20.56 236 HIS B C 1
ATOM 3750 O O . HIS B 1 236 ? -44.188 -13.617 29.922 1 20.56 236 HIS B O 1
ATOM 3756 N N . LEU B 1 237 ? -46.094 -14.383 29.109 1 18.28 237 LEU B N 1
ATOM 3757 C CA . LEU B 1 237 ? -47.25 -14.43 30.016 1 18.28 237 LEU B CA 1
ATOM 3758 C C . LEU B 1 237 ? -46.906 -15.25 31.25 1 18.28 237 LEU B C 1
ATOM 3760 O O . LEU B 1 237 ? -45.938 -16.016 31.266 1 18.28 237 LEU B O 1
ATOM 3764 N N . PHE B 1 238 ? -47.906 -15.57 32.062 1 18.86 238 PHE B N 1
ATOM 3765 C CA . PHE B 1 238 ? -48.469 -15.758 33.406 1 18.86 238 PHE B CA 1
AT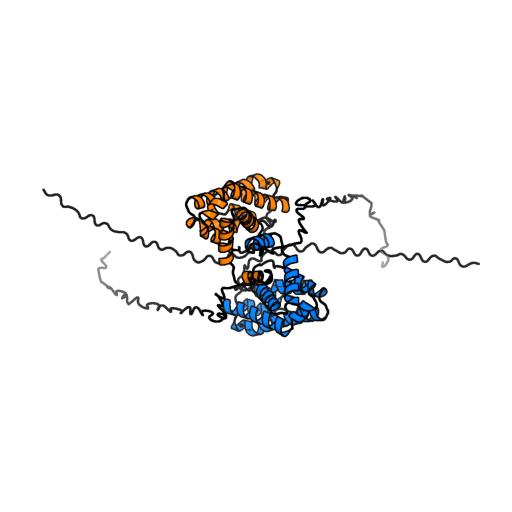OM 3766 C C . PHE B 1 238 ? -48.219 -17.172 33.906 1 18.86 238 PHE B C 1
ATOM 3768 O O . PHE B 1 238 ? -49.125 -18.016 33.875 1 18.86 238 PHE B O 1
ATOM 3775 N N . ALA B 1 239 ? -47.25 -17.984 33.344 1 18.94 239 ALA B N 1
ATOM 3776 C CA . ALA B 1 239 ? -47.688 -19.297 33.812 1 18.94 239 ALA B CA 1
ATOM 3777 C C . ALA B 1 239 ? -47.781 -19.344 35.312 1 18.94 239 ALA B C 1
ATOM 3779 O O . ALA B 1 239 ? -46.812 -19.031 36.031 1 18.94 239 ALA B O 1
ATOM 3780 N N . ARG B 1 240 ? -49.031 -19.359 35.812 1 19.22 240 ARG B N 1
ATOM 3781 C CA . ARG B 1 240 ? -49.625 -19.547 37.125 1 19.22 240 ARG B CA 1
ATOM 3782 C C . ARG B 1 240 ? -48.969 -20.734 37.844 1 19.22 240 ARG B C 1
ATOM 3784 O O . ARG B 1 240 ? -48.812 -21.797 37.25 1 19.22 240 ARG B O 1
ATOM 3791 N N . ARG B 1 241 ? -48.031 -20.453 38.781 1 19.97 241 ARG B N 1
ATOM 3792 C CA . ARG B 1 241 ? -47.594 -21.328 39.875 1 19.97 241 ARG B CA 1
ATOM 3793 C C . ARG B 1 241 ? -48.75 -22.109 40.438 1 19.97 241 ARG B C 1
ATOM 3795 O O . ARG B 1 241 ? -49.688 -21.531 40.969 1 19.97 241 ARG B O 1
ATOM 3802 N N . SER B 1 242 ? -49.125 -23.312 39.812 1 17.06 242 SER B N 1
ATOM 3803 C CA . SER B 1 242 ? -50.125 -24.141 40.406 1 17.06 242 SER B CA 1
ATOM 3804 C C . SER B 1 242 ? -49.844 -24.375 41.906 1 17.06 242 SER B C 1
ATOM 3806 O O . SER B 1 242 ? -48.719 -24.641 42.281 1 17.06 242 SER B O 1
ATOM 3808 N N . VAL B 1 243 ? -50.719 -24.016 42.844 1 18.27 243 VAL B N 1
ATOM 3809 C CA . VAL B 1 243 ? -51.094 -24.016 44.25 1 18.27 243 VAL B CA 1
ATOM 3810 C C . VAL B 1 243 ? -51.219 -25.453 44.75 1 18.27 243 VAL B C 1
ATOM 3812 O O . VAL B 1 243 ? -51.594 -25.688 45.906 1 18.27 243 VAL B O 1
ATOM 3815 N N . ASP B 1 244 ? -51.062 -26.609 43.969 1 18.14 244 ASP B N 1
ATOM 3816 C CA . ASP B 1 244 ? -51.969 -27.594 44.562 1 18.14 244 ASP B CA 1
ATOM 3817 C C . ASP B 1 244 ? -51.625 -27.844 46.031 1 18.14 244 ASP B C 1
ATOM 3819 O O . ASP B 1 244 ? -50.5 -27.531 46.5 1 18.14 244 ASP B O 1
ATOM 3823 N N . ASP B 1 245 ? -52.188 -29.062 46.688 1 18.36 245 ASP B N 1
ATOM 3824 C CA . ASP B 1 245 ? -53.094 -29.672 47.688 1 18.36 245 ASP B CA 1
ATOM 3825 C C . ASP B 1 245 ? -52.281 -30.219 48.875 1 18.36 245 ASP B C 1
ATOM 3827 O O . ASP B 1 245 ? -51.219 -30.844 48.688 1 18.36 245 ASP B O 1
ATOM 3831 N N . VAL B 1 246 ? -52.562 -29.797 50.125 1 20.97 246 VAL B N 1
ATOM 3832 C CA . VAL B 1 246 ? -52.406 -30.031 51.562 1 20.97 246 VAL B CA 1
ATOM 3833 C C . VAL B 1 246 ? -52.688 -31.5 51.875 1 20.97 246 VAL B C 1
ATOM 3835 O O . VAL B 1 246 ? -52.625 -31.922 53.031 1 20.97 246 VAL B O 1
ATOM 3838 N N . GLU B 1 247 ? -53.125 -32.5 51.062 1 19.34 247 GLU B N 1
ATOM 3839 C CA . GLU B 1 247 ? -53.938 -33.406 51.875 1 19.34 247 GLU B CA 1
ATOM 3840 C C . GLU B 1 247 ? -53.094 -34.031 53 1 19.34 247 GLU B C 1
ATOM 3842 O O . GLU B 1 247 ? -51.875 -34.125 52.875 1 19.34 247 GLU B O 1
ATOM 3847 N N . LYS B 1 248 ? -53.781 -34.906 53.875 1 19.12 248 LYS B N 1
ATOM 3848 C CA . LYS B 1 248 ? -54.344 -35.469 55.125 1 19.12 248 LYS B CA 1
ATOM 3849 C C . LYS B 1 248 ? -53.562 -36.688 55.562 1 19.12 248 LYS B C 1
ATOM 3851 O O . LYS B 1 248 ? -53.531 -37 56.75 1 19.12 248 LYS B O 1
ATOM 3856 N N . GLY B 1 249 ? -53.281 -37.75 54.75 1 19.55 249 GLY B N 1
ATOM 3857 C CA . GLY B 1 249 ? -53.688 -38.938 55.531 1 19.55 249 GLY B CA 1
ATOM 3858 C C . GLY B 1 249 ? -52.75 -39.219 56.688 1 19.55 249 GLY B C 1
ATOM 3859 O O . GLY B 1 249 ? -51.688 -38.594 56.781 1 19.55 249 GLY B O 1
ATOM 3860 N N . PHE B 1 250 ? -52.625 -40.562 57.031 1 20.69 250 PHE B N 1
ATOM 3861 C CA . PHE B 1 250 ? -52.812 -41.562 58.094 1 20.69 250 PHE B CA 1
ATOM 3862 C C . PHE B 1 250 ? -51.469 -41.906 58.75 1 20.69 250 PHE B C 1
ATOM 3864 O O . PHE B 1 250 ? -50.562 -42.438 58.094 1 20.69 250 PHE B O 1
ATOM 3871 N N . LYS B 1 251 ? -51.094 -41.219 59.812 1 21.84 251 LYS B N 1
ATOM 3872 C CA . LYS B 1 251 ? -50.094 -41.625 60.75 1 21.84 251 LYS B CA 1
ATOM 3873 C C . LYS B 1 251 ? -50.406 -43.031 61.312 1 21.84 251 LYS B C 1
ATOM 3875 O O . LYS B 1 251 ? -51.312 -43.188 62.125 1 21.84 251 LYS B O 1
ATOM 3880 N N . SER B 1 252 ? -50.562 -44.062 60.594 1 20.69 252 SER B N 1
ATOM 3881 C CA . SER B 1 252 ? -50.688 -45.281 61.406 1 20.69 252 SER B CA 1
ATOM 3882 C C . SER B 1 252 ? -49.531 -45.344 62.406 1 20.69 252 SER B C 1
ATOM 3884 O O . SER B 1 252 ? -48.469 -44.781 62.219 1 20.69 252 SER B O 1
ATOM 3886 N N . GLU B 1 253 ? -49.406 -46.438 63.344 1 23.73 253 GLU B N 1
ATOM 3887 C CA . GLU B 1 253 ? -49.25 -46.938 64.688 1 23.73 253 GLU B CA 1
ATOM 3888 C C . GLU B 1 253 ? -47.781 -47 65.125 1 23.73 253 GLU B C 1
ATOM 3890 O O . GLU B 1 253 ? -47.406 -46.562 66.188 1 23.73 253 GLU B O 1
ATOM 3895 N N . ASN B 1 254 ? -46.875 -48 64.625 1 24.14 254 ASN B N 1
ATOM 3896 C CA . ASN B 1 254 ? -46.031 -48.531 65.688 1 24.14 254 ASN B CA 1
ATOM 3897 C C . ASN B 1 254 ? -44.906 -47.594 66.062 1 24.14 254 ASN B C 1
ATOM 3899 O O . ASN B 1 254 ? -44.281 -47 65.188 1 24.14 254 ASN B O 1
#

Secondary structure (DSSP, 8-state):
----------------------------------S---HHHHHHHHHH--SSTTHHHHHHTTSSS--TTHHHHHHHHHHHGGGS-HHHHHHHHHHHHHHHHHHHHHHHHHTTSHHHHHHHHHHHHHHHHHHTTHHHHHHH-HHHHHHHTSPPSSBS-HHHHHHHHHHHTS-HHHHHHHHHHHHTT--HHHHHHHHHHS-------S------------------------------------------------/----------------------------------S---HHHHHHHHHH--SSTTHHHHHHTTSSS--TTHHHHHHHHHHHGGGS-HHHHHHHHHHHHHHHHHHHHHHHHHTTSHHHHHHHHHHHHHHHHHHTTHHHHHHH-HHHHHHHTSPPSSBS-HHHHHHHHHHHTS-HHHHHHHHHHHHHT--HHHHHHHHHHS-------SS--------TT-------------------------------------

Organism: Takifugu rubripes (NCBI:txid31033)

Solvent-accessible surface area (backbone atoms only — not comparable to full-atom values): 30856 Å² total; per-residue (Å²): 136,83,80,78,79,75,80,78,77,76,76,77,76,77,75,77,74,74,73,73,70,71,70,78,75,71,78,77,66,50,68,40,71,67,80,67,38,50,61,66,53,32,51,52,43,43,7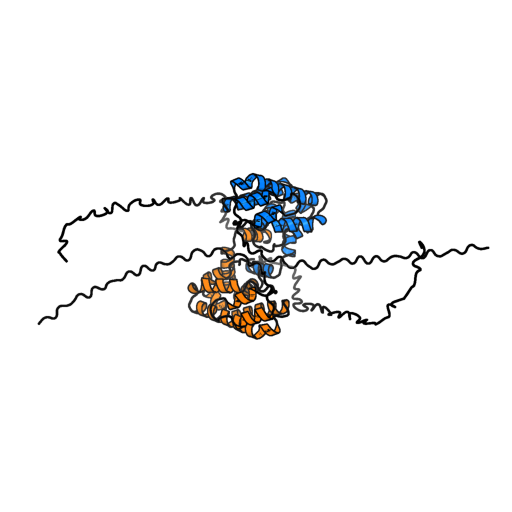1,65,34,56,90,63,82,47,54,38,39,50,30,40,50,41,37,76,42,90,46,58,51,55,32,58,53,43,47,37,46,60,75,45,33,82,71,35,52,74,69,37,37,50,40,54,57,51,36,54,50,43,30,54,52,49,42,66,74,45,39,87,83,22,53,87,40,51,71,56,30,46,49,48,50,42,50,38,45,44,50,30,40,57,76,64,39,46,54,61,40,38,60,76,28,38,70,49,45,13,65,49,59,39,83,58,84,71,22,76,32,65,49,58,31,38,53,51,52,54,48,62,70,37,59,70,68,44,34,50,39,43,31,52,30,30,63,73,60,56,50,70,41,49,48,51,51,46,59,55,66,48,76,81,80,75,80,76,83,87,78,88,76,65,88,71,76,79,76,80,88,67,77,70,75,70,75,71,71,69,75,74,73,74,74,76,76,72,81,69,81,79,79,67,89,76,77,84,78,88,74,87,78,82,77,63,97,117,133,83,81,79,82,73,80,78,77,76,75,77,77,76,73,76,74,74,73,73,72,70,70,78,75,72,80,75,64,48,67,44,72,66,78,68,37,50,62,66,52,32,51,51,42,44,73,65,35,55,92,65,82,45,53,37,38,49,30,40,51,44,37,76,42,90,45,56,51,54,30,57,53,43,47,38,44,61,74,46,34,82,72,34,53,74,67,36,38,51,42,53,56,52,35,53,49,44,30,53,52,49,43,65,75,45,40,88,82,21,53,88,39,50,73,55,29,47,49,49,47,42,50,37,45,42,48,30,40,57,76,63,40,46,53,59,40,36,58,75,27,39,71,50,45,12,66,49,59,39,83,58,83,71,22,77,30,66,49,58,31,38,52,52,53,54,48,62,70,37,59,69,69,44,33,50,39,42,31,51,31,31,63,73,60,56,49,72,40,51,48,51,51,47,60,57,65,48,74,82,78,73,82,76,81,87,78,89,75,67,88,70,79,80,73,88,76,70,80,66,76,70,74,71,70,66,74,74,75,73,75,77,78,80,62,90,73,75,81,74,79,80,75,84,84,82,86,75,87,79,83,79,83,134

Sequence (508 aa):
MLPGSAPLLLLLGLSTAACFELPPEEGAPRRARFSANSPTDVARCLNGAVAVGCGFFSCLENSTCDTDGMHEICELFLHTAATFNTEGKTFVKRSLQCISQGISSKVFQTIRRCNIFQRMIAEVQEECYTSLDICNVARTNPDTIGDVVQVPTHFPNRYYSTLLQTLQGCDEQTVAAVRAGLVARLGPDMETFLQLVQNKPCNADSGSNAYDNPASWRNMPVFNIQPGFRGRDPTHLFARRSVDDVEKGFKSENMLPGSAPLLLLLGLSTAACFELPPEEGAPRRARFSANSPTDVARCLNGAVAVGCGFFSCLENSTCDTDGMHEICELFLHTAATFNTEGKTFVKRSLQCISQGISSKVFQTIRRCNIFQRMIAEVQEECYTSLDICNVARTNPDTIGDVVQVPTHFPNRYYSTLLQTLQGCDEQTVAAVRAGLVARLGPDMETFLQLVQNKPCNADSGSNAYDNPASWRNMPVFNIQPGFRGRDPTHLFARRSVDDVEKGFKSEN

pLDDT: mean 71.06, std 31.92, range [16.47, 98.81]

Radius of gyration: 34.55 Å; Cα contacts (8 Å, |Δi|>4): 426; chains: 2; bounding box: 133×91×110 Å

Nearest PDB structures (foldseek):
  8a7e-assembly1_P  TM=9.065E-01  e=4.728E-07  Homo sapiens
  8hgh-assembly1_C  TM=8.448E-01  e=2.632E-06  Homo sapiens
  8a7e-assembly1_P  TM=9.059E-01  e=3.565E-07  Homo sapiens
  8hgh-assembly1_C  TM=8.725E-01  e=2.905E-06  Homo sapiens

InterPro domains:
  IPR004978 Stanniocalcin [PF03298] (8-204)
  IPR004978 Stanniocalcin [PTHR11245] (5-206)